Protein AF-A0A2D8RBN1-F1 (afdb_monomer)

Secondary structure (DSSP, 8-state):
------TTGGGGSTTGGGS-HHHHHHHHHHSEEEEE-TT-EEE--TTGGGEEEEEEESEEEEE-TTS--EEEETTSGGGGSPB---TT-EEEESS-EEEEEEEHHHHHHHHHTS------TT--S----------HHHHHHHHHHHHHHHHHHHHHHHTT-S-PPPPPHHHHHHHHHHS-TT--HHHHHHHHHT-HHHHHHHHHHHTSTTT--SS---SHHHHHHHH-HHHHHHHHHHHHHHHHS--S-HHHHHHHHHHHHHHHHHHHHHHHHHTTSTTS-HHHHHHHHHHTTTTHHHHHHHHHT-TTTTT-HHHHHHHHHHHHHHHHHHHHHHTT--HHHHHHHHHTT--SS---TTS-HHHHHHHHHHHHHTTTSGGGGGPPPGGG-HHHHHHGGGT--HHHHHHHHHHHHHHHHHHHHHH-

Sequence (424 aa):
MNSELTAESLELFHPLYRLSRAQRVLLASRGGRVSLEPGDTRRGSEESGKQVLFLLMGEVELQSPELPRVRLTAGEHAARNPLRLADGDLLTATSAARLLLVDDLELTQLMKQAPQPNFSKDASVVGDGAGKELDVTDAADEASQGYRIVIQISRDLQNRCLSLPSLPLAADRIRRAAADPECDVGRIADIVQTDPAITAKLIYAVNSPLFRGFRKIESCRDAVVRLGVETTRQLVALFTVRELFTTRHETLRLRMEKLWQHSIEVGTLASVIAERVPGVSPGQALLAGLLHDIGAIPVIQQAADLPAARRHDDLLEHLITDLREEVGVAVLREWDFPDSVVASVEHAERFTGDFSEAVPLCADIVTLAQVHAFIGTPEQASLPPMNRIPAFQRLARFNITPQESLNIIELARAQSATVFEVTG

Solvent-accessible surface area (backbone atoms only — not comparable to full-atom values): 22832 Å² total; per-residue (Å²): 130,88,78,74,75,42,42,70,68,40,49,68,25,57,72,49,46,54,36,43,67,68,53,30,41,48,49,51,72,67,41,44,78,46,77,35,50,61,72,39,70,48,69,22,31,82,73,40,56,48,32,35,34,34,49,70,36,39,26,36,35,40,36,43,90,90,43,78,75,39,79,38,45,40,85,41,74,82,22,26,40,65,44,65,36,46,73,68,19,37,40,31,18,74,29,62,22,34,30,41,35,36,50,44,67,59,51,46,53,49,56,59,67,20,71,66,75,82,78,66,89,72,84,78,80,90,74,96,68,80,90,68,87,77,58,78,69,56,61,43,55,49,52,46,51,45,50,54,46,48,53,48,50,53,46,28,49,71,58,66,64,49,80,67,81,74,76,53,70,69,37,51,56,50,48,56,51,59,70,38,90,85,55,46,51,66,58,52,27,56,58,41,60,74,36,67,68,59,33,49,36,46,38,50,38,42,53,30,92,91,53,43,65,99,63,88,61,90,44,59,51,59,32,26,65,71,58,30,62,67,46,42,46,37,53,51,47,48,50,44,53,50,69,62,59,63,70,94,48,76,91,48,40,65,56,35,51,49,53,48,53,50,20,44,46,16,6,34,28,6,19,59,52,23,74,56,37,88,95,41,54,32,48,57,23,23,46,25,16,47,46,30,60,51,12,33,50,52,47,53,58,58,38,63,77,35,75,64,40,68,75,32,66,68,52,42,53,50,47,31,68,76,38,13,42,64,45,22,37,51,51,36,56,77,67,68,54,58,68,50,44,41,41,9,22,72,32,36,80,57,54,66,72,80,74,61,87,85,57,48,69,49,11,31,40,22,23,45,14,41,57,57,62,26,60,92,45,83,63,40,78,77,54,71,62,64,86,60,18,33,39,42,58,63,42,36,82,54,70,52,42,84,80,46,48,59,57,48,52,54,55,17,58,70,44,33,60,55,52,48,69,46,49,108

Radius of gyration: 23.3 Å; Cα contacts (8 Å, |Δi|>4): 641; chains: 1; bounding box: 61×50×67 Å

Mean predicted aligned error: 13.57 Å

Nearest PDB structures (foldseek):
  3i7a-assembly1_A  TM=7.913E-01  e=2.250E-11  Shewanella amazonensis SB2B
  3co2-assembly1_C  TM=6.933E-01  e=6.472E-04  unclassified
  4muv-assembly3_B  TM=6.195E-01  e=6.472E-04  Mesorhizobium japonicum MAFF 303099
  1u12-assembly1_B  TM=6.292E-01  e=1.190E-03  Mesorhizobium japonicum MAFF 303099
  3co2-assembly1_D  TM=6.469E-01  e=1.759E-03  unclassified

Structure (mmCIF, N/CA/C/O backbone):
data_AF-A0A2D8RBN1-F1
#
_entry.id   AF-A0A2D8RBN1-F1
#
loop_
_atom_site.group_PDB
_atom_site.id
_atom_site.type_symbol
_atom_site.label_atom_id
_atom_site.label_alt_id
_atom_site.label_comp_id
_atom_site.label_asym_id
_atom_site.label_entity_id
_atom_site.label_seq_id
_atom_site.pdbx_PDB_ins_code
_atom_site.Cartn_x
_atom_site.Cartn_y
_atom_site.Cartn_z
_atom_site.occupancy
_atom_site.B_iso_or_equiv
_atom_site.auth_seq_id
_atom_site.auth_comp_id
_atom_site.auth_asym_id
_atom_site.auth_atom_id
_atom_site.pdbx_PDB_model_num
ATOM 1 N N . MET A 1 1 ? -7.307 4.557 -35.491 1.00 33.66 1 MET A N 1
ATOM 2 C CA . MET A 1 1 ? -6.647 5.879 -35.421 1.00 33.66 1 MET A CA 1
ATOM 3 C C . MET A 1 1 ? -5.148 5.644 -35.353 1.00 33.66 1 MET A C 1
ATOM 5 O O . MET A 1 1 ? -4.721 4.837 -34.540 1.00 33.66 1 MET A O 1
ATOM 9 N N . ASN A 1 2 ? -4.371 6.261 -36.245 1.00 35.84 2 ASN A N 1
ATOM 10 C CA . ASN A 1 2 ? -2.911 6.288 -36.150 1.00 35.84 2 ASN A CA 1
ATOM 11 C C . ASN A 1 2 ? -2.536 7.111 -34.912 1.00 35.84 2 ASN A C 1
ATOM 13 O O . ASN A 1 2 ? -2.496 8.333 -35.001 1.00 35.84 2 ASN A O 1
ATOM 17 N N . SER A 1 3 ? -2.311 6.478 -33.760 1.00 46.06 3 SER A N 1
ATOM 18 C CA . SER A 1 3 ? -1.531 7.132 -32.713 1.00 46.06 3 SER A CA 1
ATOM 19 C C . SER A 1 3 ? -0.078 7.094 -33.174 1.00 46.06 3 SER A C 1
ATOM 21 O O . SER A 1 3 ? 0.557 6.039 -33.229 1.00 46.06 3 SER A O 1
ATOM 23 N N . GLU A 1 4 ? 0.425 8.236 -33.634 1.00 58.72 4 GLU A N 1
ATOM 24 C CA . GLU A 1 4 ? 1.862 8.415 -33.788 1.00 58.72 4 GLU A CA 1
ATOM 25 C C . GLU A 1 4 ? 2.512 8.168 -32.426 1.00 58.72 4 GLU A C 1
ATOM 27 O O . GLU A 1 4 ? 2.018 8.623 -31.395 1.00 58.72 4 GLU A O 1
ATOM 32 N N . LEU A 1 5 ? 3.595 7.395 -32.415 1.00 68.88 5 LEU A N 1
ATOM 33 C CA . LEU A 1 5 ? 4.371 7.153 -31.210 1.00 68.88 5 LEU A CA 1
ATOM 34 C C . LEU A 1 5 ? 5.044 8.474 -30.811 1.00 68.88 5 LEU A C 1
ATOM 36 O O . LEU A 1 5 ? 6.052 8.860 -31.403 1.00 68.88 5 LEU A O 1
ATOM 40 N N . THR A 1 6 ? 4.461 9.199 -29.862 1.00 76.06 6 THR A N 1
ATOM 41 C CA . THR A 1 6 ? 4.983 10.489 -29.398 1.00 76.06 6 THR A CA 1
ATOM 42 C C . THR A 1 6 ? 5.909 10.304 -28.202 1.00 76.06 6 THR A C 1
ATOM 44 O O . THR A 1 6 ? 5.813 9.324 -27.461 1.00 76.06 6 THR A O 1
ATOM 47 N N . ALA A 1 7 ? 6.785 11.280 -27.960 1.00 73.50 7 ALA A N 1
ATOM 48 C CA . ALA A 1 7 ? 7.610 11.296 -26.752 1.00 73.50 7 ALA A CA 1
ATOM 49 C C . ALA A 1 7 ? 6.775 11.308 -25.461 1.00 73.50 7 ALA A C 1
ATOM 51 O O . ALA A 1 7 ? 7.226 10.779 -24.456 1.00 73.50 7 ALA A O 1
ATOM 52 N N . GLU A 1 8 ? 5.567 11.870 -25.505 1.00 74.81 8 GLU A N 1
ATOM 53 C CA . GLU A 1 8 ? 4.612 11.881 -24.391 1.00 74.81 8 GLU A CA 1
ATOM 54 C C . GLU A 1 8 ? 4.037 10.482 -24.138 1.00 74.81 8 GLU A C 1
ATOM 56 O O . GLU A 1 8 ? 3.950 10.051 -22.996 1.00 74.81 8 GLU A O 1
ATOM 61 N N . SER A 1 9 ? 3.739 9.706 -25.188 1.00 76.12 9 SER A N 1
ATOM 62 C CA . SER A 1 9 ? 3.262 8.324 -25.013 1.00 76.12 9 SER A CA 1
ATOM 63 C C . SER A 1 9 ? 4.288 7.417 -24.322 1.00 76.12 9 SER A C 1
ATOM 65 O O . SER A 1 9 ? 3.913 6.503 -23.592 1.00 76.12 9 SER A O 1
ATOM 67 N N . LEU A 1 10 ? 5.583 7.698 -24.504 1.00 80.06 10 LEU A N 1
ATOM 68 C CA . LEU A 1 10 ? 6.675 6.956 -23.873 1.00 80.06 10 LEU A CA 1
ATOM 69 C C . LEU A 1 10 ? 6.925 7.361 -22.411 1.00 80.06 10 LEU A C 1
ATOM 71 O O . LEU A 1 10 ? 7.661 6.664 -21.721 1.00 80.06 10 LEU A O 1
ATOM 75 N N . GLU A 1 11 ? 6.318 8.446 -21.917 1.00 73.94 11 GLU A N 1
ATOM 76 C CA . GLU A 1 11 ? 6.377 8.815 -20.490 1.00 73.94 11 GLU A CA 1
ATOM 77 C C . GLU A 1 11 ? 5.610 7.844 -19.600 1.00 73.94 11 GLU A C 1
ATOM 79 O O . GLU A 1 11 ? 5.852 7.786 -18.402 1.00 73.94 11 GLU A O 1
ATOM 84 N N . LEU A 1 12 ? 4.709 7.059 -20.184 1.00 69.56 12 LEU A N 1
ATOM 85 C CA . LEU A 1 12 ? 3.896 6.098 -19.452 1.00 69.56 12 LEU A CA 1
ATOM 86 C C . LEU A 1 12 ? 4.615 4.767 -19.206 1.00 69.56 12 LEU A C 1
ATOM 88 O O . LEU A 1 12 ? 4.063 3.927 -18.510 1.00 69.56 12 LEU A O 1
ATOM 92 N N . PHE A 1 13 ? 5.801 4.543 -19.782 1.00 71.06 13 PHE A N 1
ATOM 93 C CA . PHE A 1 13 ? 6.501 3.257 -19.720 1.00 71.06 13 PHE A CA 1
ATOM 94 C C . PHE A 1 13 ? 7.721 3.323 -18.799 1.00 71.06 13 PHE A C 1
ATOM 96 O O . PHE A 1 13 ? 8.517 4.263 -18.878 1.00 71.06 13 PHE A O 1
ATOM 103 N N . HIS A 1 14 ? 7.925 2.290 -17.981 1.00 65.94 14 HIS A N 1
ATOM 104 C CA . HIS A 1 14 ? 9.139 2.130 -17.176 1.00 65.94 14 HIS A CA 1
ATOM 105 C C . HIS A 1 14 ? 10.227 1.449 -18.017 1.00 65.94 14 HIS A C 1
ATOM 107 O O . HIS A 1 14 ? 9.946 0.441 -18.654 1.00 65.94 14 HIS A O 1
ATOM 113 N N . PRO A 1 15 ? 11.473 1.953 -18.074 1.00 64.88 15 PRO A N 1
ATOM 114 C CA . PRO A 1 15 ? 12.006 3.156 -17.427 1.00 64.88 15 PRO A CA 1
ATOM 115 C C . PRO A 1 15 ? 11.957 4.404 -18.337 1.00 64.88 15 PRO A C 1
ATOM 117 O O . PRO A 1 15 ? 12.619 5.402 -18.060 1.00 64.88 15 PRO A O 1
ATOM 120 N N . LEU A 1 16 ? 11.268 4.346 -19.483 1.00 78.25 16 LEU A N 1
ATOM 121 C CA . LEU A 1 16 ? 11.320 5.372 -20.535 1.00 78.25 16 LEU A CA 1
ATOM 122 C C . LEU A 1 16 ? 10.883 6.768 -20.054 1.00 78.25 16 LEU A C 1
ATOM 124 O O . LEU A 1 16 ? 11.359 7.778 -20.585 1.00 78.25 16 LEU A O 1
ATOM 128 N N . TYR A 1 17 ? 10.058 6.847 -19.008 1.00 68.38 17 TYR A N 1
ATOM 129 C CA . TYR A 1 17 ? 9.710 8.100 -18.331 1.00 68.38 17 TYR A CA 1
ATOM 130 C C . TYR A 1 17 ? 10.936 8.885 -17.823 1.00 68.38 17 TYR A C 1
ATOM 132 O O . TYR A 1 17 ? 10.905 10.117 -17.777 1.00 68.38 17 TYR A O 1
ATOM 140 N N . ARG A 1 18 ? 12.053 8.204 -17.530 1.00 65.62 18 ARG A N 1
ATOM 141 C CA . ARG A 1 18 ? 13.303 8.826 -17.056 1.00 65.62 18 ARG A CA 1
ATOM 142 C C . ARG A 1 18 ? 14.103 9.518 -18.146 1.00 65.62 18 ARG A C 1
ATOM 144 O O . ARG A 1 18 ? 14.945 10.361 -17.853 1.00 65.62 18 ARG A O 1
ATOM 151 N N . LEU A 1 19 ? 13.889 9.145 -19.403 1.00 74.69 19 LEU A N 1
ATOM 152 C CA . LEU A 1 19 ? 14.603 9.758 -20.514 1.00 74.69 19 LEU A CA 1
ATOM 153 C C . LEU A 1 19 ? 14.272 11.252 -20.594 1.00 74.69 19 LEU A C 1
ATOM 155 O O . LEU A 1 19 ? 13.181 11.696 -20.258 1.00 74.69 19 LEU A O 1
ATOM 159 N N . SER A 1 20 ? 15.196 12.070 -21.078 1.00 74.88 20 SER A N 1
ATOM 160 C CA . SER A 1 20 ? 14.820 13.425 -21.480 1.00 74.88 20 SER A CA 1
ATOM 161 C C . SER A 1 20 ? 13.798 13.361 -22.619 1.00 74.88 20 SER A C 1
ATOM 163 O O . SER A 1 20 ? 13.774 12.408 -23.407 1.00 74.88 20 SER A O 1
ATOM 165 N N . ARG A 1 21 ? 12.994 14.417 -22.785 1.00 78.25 21 ARG A N 1
ATOM 166 C CA . ARG A 1 21 ? 12.084 14.530 -23.937 1.00 78.25 21 ARG A CA 1
ATOM 167 C C . ARG A 1 21 ? 12.818 14.293 -25.263 1.00 78.25 21 ARG A C 1
ATOM 169 O O . ARG A 1 21 ? 12.295 13.604 -26.129 1.00 78.25 21 ARG A O 1
ATOM 176 N N . ALA A 1 22 ? 14.045 14.802 -25.401 1.00 77.38 22 ALA A N 1
ATOM 177 C CA . ALA A 1 22 ? 14.876 14.596 -26.588 1.00 77.38 22 ALA A CA 1
ATOM 178 C C . ALA A 1 22 ? 15.243 13.117 -26.806 1.00 77.38 22 ALA A C 1
ATOM 180 O O . ALA A 1 22 ? 15.131 12.614 -27.922 1.00 77.38 22 ALA A O 1
ATOM 181 N N . GLN A 1 23 ? 15.621 12.402 -25.745 1.00 81.81 23 GLN A N 1
ATOM 182 C CA . GLN A 1 23 ? 15.917 10.969 -25.812 1.00 81.81 23 GLN A CA 1
ATOM 183 C C . GLN A 1 23 ? 14.665 10.132 -26.106 1.00 81.81 23 GLN A C 1
ATOM 185 O O . GLN A 1 23 ? 14.746 9.194 -26.894 1.00 81.81 23 GLN A O 1
ATOM 190 N N . ARG A 1 24 ? 13.495 10.491 -25.559 1.00 84.56 24 ARG A N 1
ATOM 191 C CA . ARG A 1 24 ? 12.225 9.836 -25.919 1.00 84.56 24 ARG A CA 1
ATOM 192 C C . ARG A 1 24 ? 11.843 10.072 -27.372 1.00 84.56 24 ARG A C 1
ATOM 194 O O . ARG A 1 24 ? 11.416 9.134 -28.030 1.00 84.56 24 ARG A O 1
ATOM 201 N N . VAL A 1 25 ? 12.030 11.285 -27.900 1.00 82.44 25 VAL A N 1
ATOM 202 C CA . VAL A 1 25 ? 11.839 11.557 -29.338 1.00 82.44 25 VAL A CA 1
ATOM 203 C C . VAL A 1 25 ? 12.779 10.686 -30.174 1.00 82.44 25 VAL A C 1
ATOM 205 O O . VAL A 1 25 ? 12.348 10.078 -31.153 1.00 82.44 25 VAL A O 1
ATOM 208 N N . LEU A 1 26 ? 14.051 10.584 -29.775 1.00 81.75 26 LEU A N 1
ATOM 209 C CA . LEU A 1 26 ? 15.033 9.756 -30.470 1.00 81.75 26 LEU A CA 1
ATOM 210 C C . LEU A 1 26 ? 14.607 8.283 -30.477 1.00 81.75 26 LEU A C 1
ATOM 212 O O . LEU A 1 26 ? 14.541 7.676 -31.545 1.00 81.75 26 LEU A O 1
ATOM 216 N N . LEU A 1 27 ? 14.241 7.743 -29.318 1.00 84.38 27 LEU A N 1
ATOM 217 C CA . LEU A 1 27 ? 13.799 6.360 -29.159 1.00 84.38 27 LEU A CA 1
ATOM 218 C C . LEU A 1 27 ? 12.477 6.097 -29.896 1.00 84.38 27 LEU A C 1
ATOM 220 O O . LEU A 1 27 ? 12.330 5.060 -30.536 1.00 84.38 27 LEU A O 1
ATOM 224 N N . ALA A 1 28 ? 11.561 7.068 -29.929 1.00 82.62 28 ALA A N 1
ATOM 225 C CA . ALA A 1 28 ? 10.336 6.975 -30.715 1.00 82.62 28 ALA A CA 1
ATOM 226 C C . ALA A 1 28 ? 10.593 6.951 -32.233 1.00 82.62 28 ALA A C 1
ATOM 228 O O . ALA A 1 28 ? 9.830 6.338 -32.985 1.00 82.62 28 ALA A O 1
ATOM 229 N N . SER A 1 29 ? 11.661 7.615 -32.689 1.00 80.75 29 SER A N 1
ATOM 230 C CA . SER A 1 29 ? 12.049 7.673 -34.103 1.00 80.75 29 SER A CA 1
ATOM 231 C C . SER A 1 29 ? 12.867 6.461 -34.562 1.00 80.75 29 SER A C 1
ATOM 233 O O . SER A 1 29 ? 12.703 6.021 -35.700 1.00 80.75 29 SER A O 1
ATOM 235 N N . ARG A 1 30 ? 13.725 5.922 -33.685 1.00 79.94 30 ARG A N 1
ATOM 236 C CA . ARG A 1 30 ? 14.690 4.855 -33.991 1.00 79.94 30 ARG A CA 1
ATOM 237 C C . ARG A 1 30 ? 14.251 3.464 -33.562 1.00 79.94 30 ARG A C 1
ATOM 239 O O . ARG A 1 30 ? 14.693 2.496 -34.173 1.00 79.94 30 ARG A O 1
ATOM 246 N N . GLY A 1 31 ? 13.406 3.366 -32.539 1.00 79.56 31 GLY A N 1
ATOM 247 C CA . GLY A 1 31 ? 12.922 2.092 -32.030 1.00 79.56 31 GLY A CA 1
ATOM 248 C C . GLY A 1 31 ? 12.227 1.287 -33.125 1.00 79.56 31 GLY A C 1
ATOM 249 O O . GLY A 1 31 ? 11.438 1.815 -33.917 1.00 79.56 31 GLY A O 1
ATOM 250 N N . GLY A 1 32 ? 12.528 -0.008 -33.166 1.00 83.25 32 GLY A N 1
ATOM 251 C CA . GLY A 1 32 ? 11.845 -0.947 -34.040 1.00 83.25 32 GLY A CA 1
ATOM 252 C C . GLY A 1 32 ? 10.358 -1.007 -33.700 1.00 83.25 32 GLY A C 1
ATOM 253 O O . GLY A 1 32 ? 9.953 -0.803 -32.557 1.00 83.25 32 GLY A O 1
ATOM 254 N N . ARG A 1 33 ? 9.516 -1.290 -34.693 1.00 86.81 33 ARG A N 1
ATOM 255 C CA . ARG A 1 33 ? 8.075 -1.463 -34.484 1.00 86.81 33 ARG A CA 1
ATOM 256 C C . ARG A 1 33 ? 7.673 -2.858 -34.905 1.00 86.81 33 ARG A C 1
ATOM 258 O O . ARG A 1 33 ? 8.010 -3.294 -36.004 1.00 86.81 33 ARG A O 1
ATOM 265 N N . VAL A 1 34 ? 6.935 -3.527 -34.035 1.00 87.31 34 VAL A N 1
ATOM 266 C CA . VAL A 1 34 ? 6.347 -4.834 -34.312 1.00 87.31 34 VAL A CA 1
ATOM 267 C C . VAL A 1 34 ? 4.836 -4.668 -34.279 1.00 87.31 34 VAL A C 1
ATOM 269 O O . VAL A 1 34 ? 4.290 -4.142 -33.312 1.00 87.31 34 VAL A O 1
ATOM 272 N N . SER A 1 35 ? 4.169 -5.086 -35.350 1.00 89.06 35 SER A N 1
ATOM 273 C CA . SER A 1 35 ? 2.712 -5.208 -35.398 1.00 89.06 35 SER A CA 1
ATOM 274 C C . SER A 1 35 ? 2.384 -6.691 -35.417 1.00 89.06 35 SER A C 1
ATOM 276 O O . SER A 1 35 ? 2.991 -7.425 -36.196 1.00 89.06 35 SER A O 1
ATOM 278 N N . LEU A 1 36 ? 1.474 -7.111 -34.549 1.00 88.62 36 LEU A N 1
ATOM 279 C CA . LEU A 1 36 ? 0.987 -8.481 -34.446 1.00 88.62 36 LEU A CA 1
ATOM 280 C C . LEU A 1 36 ? -0.523 -8.470 -34.678 1.00 88.62 36 LEU A C 1
ATOM 282 O O . LEU A 1 36 ? -1.238 -7.675 -34.062 1.00 88.62 36 LEU A O 1
ATOM 286 N N . GLU A 1 37 ? -1.000 -9.337 -35.560 1.00 91.94 37 GLU A N 1
ATOM 287 C CA . GLU A 1 37 ? -2.425 -9.596 -35.743 1.00 91.94 37 GLU A CA 1
ATOM 288 C C . GLU A 1 37 ? -2.922 -10.617 -34.701 1.00 91.94 37 GLU A C 1
ATOM 290 O O . GLU A 1 37 ? -2.120 -11.357 -34.125 1.00 91.94 37 GLU A O 1
ATOM 295 N N . PRO A 1 38 ? -4.238 -10.686 -34.423 1.00 91.19 38 PRO A N 1
ATOM 296 C CA . PRO A 1 38 ? -4.777 -11.665 -33.484 1.00 91.19 38 PRO A CA 1
ATOM 297 C C . PRO A 1 38 ? -4.376 -13.100 -33.865 1.00 91.19 38 PRO A C 1
ATOM 299 O O . PRO A 1 38 ? -4.666 -13.568 -34.966 1.00 91.19 38 PRO A O 1
ATOM 302 N N . GLY A 1 39 ? -3.737 -13.808 -32.935 1.00 85.69 39 GLY A N 1
ATOM 303 C CA . GLY A 1 39 ? -3.204 -15.158 -33.121 1.00 85.69 39 GLY A CA 1
ATOM 304 C C . GLY A 1 39 ? -1.728 -15.218 -33.523 1.00 85.69 39 GLY A C 1
ATOM 305 O O . GLY A 1 39 ? -1.145 -16.302 -33.461 1.00 85.69 39 GLY A O 1
ATOM 306 N N . ASP A 1 40 ? -1.100 -14.092 -33.877 1.00 88.94 40 ASP A N 1
ATOM 307 C CA . ASP A 1 40 ? 0.334 -14.058 -34.158 1.00 88.94 40 ASP A CA 1
ATOM 308 C C . ASP A 1 40 ? 1.139 -14.341 -32.890 1.00 88.94 40 ASP A C 1
ATOM 310 O O . ASP A 1 40 ? 0.865 -13.809 -31.810 1.00 88.94 40 ASP A O 1
ATOM 314 N N . THR A 1 41 ? 2.181 -15.159 -33.036 1.00 87.31 41 THR A N 1
ATOM 315 C CA . THR A 1 41 ? 3.065 -15.529 -31.930 1.00 87.31 41 THR A CA 1
ATOM 316 C C . THR A 1 41 ? 4.501 -15.108 -32.192 1.00 87.31 41 THR A C 1
ATOM 318 O O . THR A 1 41 ? 5.052 -15.392 -33.258 1.00 87.31 41 THR A O 1
ATOM 321 N N . ARG A 1 42 ? 5.151 -14.528 -31.185 1.00 86.44 42 ARG A N 1
ATOM 322 C CA . ARG A 1 42 ? 6.588 -14.261 -31.161 1.00 86.44 42 ARG A CA 1
ATOM 323 C C . ARG A 1 42 ? 7.246 -15.144 -30.108 1.00 86.44 42 ARG A C 1
ATOM 325 O 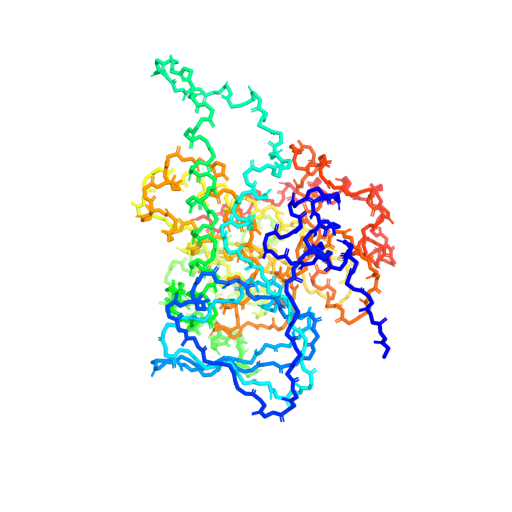O . ARG A 1 42 ? 6.841 -15.132 -28.951 1.00 86.44 42 ARG A O 1
ATOM 332 N N . ARG A 1 43 ? 8.268 -15.898 -30.508 1.00 83.75 43 ARG A N 1
ATOM 333 C CA . ARG A 1 43 ? 9.070 -16.711 -29.587 1.00 83.75 43 ARG A CA 1
ATOM 334 C C . ARG A 1 43 ? 10.280 -15.933 -29.099 1.00 83.75 43 ARG A C 1
ATOM 336 O O . ARG A 1 43 ? 10.898 -15.215 -29.885 1.00 83.75 43 ARG A O 1
ATOM 343 N N . GLY A 1 44 ? 10.610 -16.102 -27.826 1.00 75.50 44 GLY A N 1
ATOM 344 C CA . GLY A 1 44 ? 11.905 -15.714 -27.301 1.00 75.50 44 GLY A CA 1
ATOM 345 C C . GLY A 1 44 ? 13.009 -16.604 -27.864 1.00 75.50 44 GLY A C 1
ATOM 346 O O . GLY A 1 44 ? 12.799 -17.772 -28.183 1.00 75.50 44 GLY A O 1
ATOM 347 N N . SER A 1 45 ? 14.175 -16.003 -28.046 1.00 68.62 45 SER A N 1
ATOM 348 C CA . SER A 1 45 ? 15.410 -16.619 -28.527 1.00 68.62 45 SER A CA 1
ATOM 349 C C . SER A 1 45 ? 16.584 -15.900 -27.862 1.00 68.62 45 SER A C 1
ATOM 351 O O . SER A 1 45 ? 16.403 -14.786 -27.361 1.00 68.62 45 SER A O 1
ATOM 353 N N . GLU A 1 46 ? 17.797 -16.460 -27.901 1.00 57.78 46 GLU A N 1
ATOM 354 C CA . GLU A 1 46 ? 19.003 -15.764 -27.403 1.00 57.78 46 GLU A CA 1
ATOM 355 C C . GLU A 1 46 ? 19.175 -14.357 -28.009 1.00 57.78 46 GLU A C 1
ATOM 357 O O . GLU A 1 46 ? 19.634 -13.429 -27.342 1.00 57.78 46 GLU A O 1
ATOM 362 N N . GLU A 1 47 ? 18.767 -14.174 -29.266 1.00 60.97 47 GLU A N 1
ATOM 363 C CA . GLU A 1 47 ? 18.814 -12.889 -29.967 1.00 60.97 47 GLU A CA 1
ATOM 364 C C . GLU A 1 47 ? 17.673 -11.948 -29.536 1.00 60.97 47 GLU A C 1
ATOM 366 O O . GLU A 1 47 ? 17.876 -10.741 -29.406 1.00 60.97 47 GLU A O 1
ATOM 371 N N . SER A 1 48 ? 16.499 -12.501 -29.207 1.00 57.97 48 SER A N 1
ATOM 372 C CA . SER A 1 48 ? 15.370 -11.747 -28.640 1.00 57.97 48 SER A CA 1
ATOM 373 C C . SER A 1 48 ? 15.609 -11.327 -27.186 1.00 57.97 48 SER A C 1
ATOM 375 O O . SER A 1 48 ? 15.047 -10.328 -26.748 1.00 57.97 48 SER A O 1
ATOM 377 N N . GLY A 1 49 ? 16.481 -12.022 -26.447 1.00 56.88 49 GLY A N 1
ATOM 378 C CA . GLY A 1 49 ? 16.876 -11.644 -25.085 1.00 56.88 49 GLY A CA 1
ATOM 379 C C . GLY A 1 49 ? 17.640 -10.314 -25.010 1.00 56.88 49 GLY A C 1
ATOM 380 O O . GLY A 1 49 ? 17.648 -9.668 -23.958 1.00 56.88 49 GLY A O 1
ATOM 381 N N . LYS A 1 50 ? 18.230 -9.877 -26.133 1.00 66.75 50 LYS A N 1
ATOM 382 C CA . LYS A 1 50 ? 18.906 -8.576 -26.298 1.00 66.75 50 LYS A CA 1
ATOM 383 C C . LYS A 1 50 ? 17.950 -7.442 -26.671 1.00 66.75 50 LYS A C 1
ATOM 385 O O . LYS A 1 50 ? 18.385 -6.308 -26.833 1.00 66.75 50 LYS A O 1
ATOM 390 N N . GLN A 1 51 ? 16.666 -7.738 -26.838 1.00 79.00 51 GLN A N 1
ATOM 391 C CA . GLN A 1 51 ? 15.648 -6.773 -27.226 1.00 79.00 51 GLN A CA 1
ATOM 392 C C . GLN A 1 51 ? 14.639 -6.613 -26.094 1.00 79.00 51 GLN A C 1
ATOM 394 O O . GLN A 1 51 ? 14.266 -7.572 -25.418 1.00 79.00 51 GLN A O 1
ATOM 399 N N . VAL A 1 52 ? 14.191 -5.381 -25.900 1.00 80.69 52 VAL A N 1
ATOM 400 C CA . VAL A 1 52 ? 13.166 -5.016 -24.930 1.00 80.69 52 VAL A CA 1
ATOM 401 C C . VAL A 1 52 ? 11.921 -4.587 -25.684 1.00 80.69 52 VAL A C 1
ATOM 403 O O . VAL A 1 52 ? 11.988 -3.750 -26.586 1.00 80.69 52 VAL A O 1
ATOM 406 N N . LEU A 1 53 ? 10.789 -5.184 -25.330 1.00 85.56 53 LEU A N 1
ATOM 407 C CA . LEU A 1 53 ? 9.499 -4.923 -25.952 1.00 85.56 53 LEU A CA 1
ATOM 408 C C . LEU A 1 53 ? 8.639 -4.066 -25.017 1.00 85.56 53 LEU A C 1
ATOM 410 O O . LEU A 1 53 ? 8.583 -4.326 -23.822 1.00 85.56 53 LEU A O 1
ATOM 414 N N . PHE A 1 54 ? 7.923 -3.085 -25.557 1.00 86.12 54 PHE A N 1
ATOM 415 C CA . PHE A 1 54 ? 6.916 -2.315 -24.818 1.00 86.12 54 PHE A CA 1
ATOM 416 C C . PHE A 1 54 ? 5.577 -2.426 -25.533 1.00 86.12 54 PHE A C 1
ATOM 418 O O . PHE A 1 54 ? 5.509 -2.170 -26.738 1.00 86.12 54 PHE A O 1
ATOM 425 N N . LEU A 1 55 ? 4.522 -2.816 -24.816 1.00 87.00 55 LEU A N 1
ATOM 426 C CA . LEU A 1 55 ? 3.189 -2.981 -25.389 1.00 87.00 55 LEU A CA 1
ATOM 427 C C . LEU A 1 55 ? 2.503 -1.619 -25.530 1.00 87.00 55 LEU A C 1
ATOM 429 O O . LEU A 1 55 ? 2.018 -1.044 -24.563 1.00 87.00 55 LEU A O 1
ATOM 433 N N . LEU A 1 56 ? 2.447 -1.106 -26.755 1.00 87.38 56 LEU A N 1
ATOM 434 C CA . LEU A 1 56 ? 1.895 0.217 -27.044 1.00 87.38 56 LEU A CA 1
ATOM 435 C C . LEU A 1 56 ? 0.376 0.191 -27.192 1.00 87.38 56 LEU A C 1
ATOM 437 O O . LEU A 1 56 ? -0.302 1.128 -26.785 1.00 87.38 56 LEU A O 1
ATOM 441 N N . MET A 1 57 ? -0.147 -0.850 -27.843 1.00 87.88 57 MET A N 1
ATOM 442 C CA . MET A 1 57 ? -1.574 -1.036 -28.113 1.00 87.88 57 MET A CA 1
ATOM 443 C C . MET A 1 57 ? -1.914 -2.521 -28.200 1.00 87.88 57 MET A C 1
ATOM 445 O O . MET A 1 57 ? -1.055 -3.323 -28.569 1.00 87.88 57 MET A O 1
ATOM 449 N N . GLY A 1 58 ? -3.181 -2.845 -27.949 1.00 88.12 58 GLY A N 1
ATOM 450 C CA . GLY A 1 58 ? -3.729 -4.194 -28.054 1.00 88.12 58 GLY A CA 1
ATOM 451 C C . GLY A 1 58 ? -3.525 -5.028 -26.795 1.00 88.12 58 GLY A C 1
ATOM 452 O O . GLY A 1 58 ? -3.217 -4.512 -25.723 1.00 88.12 58 GLY A O 1
ATOM 453 N N . GLU A 1 59 ? -3.714 -6.330 -26.949 1.00 88.50 59 GLU A N 1
ATOM 454 C CA . GLU A 1 59 ? -3.618 -7.315 -25.879 1.00 88.50 59 GLU A CA 1
ATOM 455 C C . GLU A 1 59 ? -2.702 -8.456 -26.307 1.00 88.50 59 GLU A C 1
ATOM 457 O O . GLU A 1 59 ? -2.772 -8.943 -27.442 1.00 88.50 59 GLU A O 1
ATOM 462 N N . VAL A 1 60 ? -1.850 -8.886 -25.381 1.00 88.00 60 VAL A N 1
ATOM 463 C CA . VAL A 1 60 ? -0.927 -10.002 -25.578 1.00 88.00 60 VAL A CA 1
ATOM 464 C C . VAL A 1 60 ? -0.985 -10.955 -24.392 1.00 88.00 60 VAL A C 1
ATOM 466 O O . VAL A 1 60 ? -1.221 -10.557 -23.255 1.00 88.00 60 VAL A O 1
ATOM 469 N N . GLU A 1 61 ? -0.754 -12.229 -24.662 1.00 83.50 61 GLU A N 1
ATOM 470 C CA . GLU A 1 61 ? -0.631 -13.289 -23.675 1.00 83.50 61 GLU A CA 1
ATOM 471 C C . GLU A 1 61 ? 0.804 -13.820 -23.705 1.00 83.50 61 GLU A C 1
ATOM 473 O O . GLU A 1 61 ? 1.279 -14.304 -24.736 1.00 83.50 61 GLU A O 1
ATOM 478 N N . LEU A 1 62 ? 1.508 -13.693 -22.583 1.00 79.75 62 LEU A N 1
ATOM 479 C CA . LEU A 1 62 ? 2.845 -14.234 -22.381 1.00 79.75 62 LEU A CA 1
ATOM 480 C C . LEU A 1 62 ? 2.737 -15.620 -21.739 1.00 79.75 62 LEU A C 1
ATOM 482 O O . LEU A 1 62 ? 2.079 -15.796 -20.712 1.00 79.75 62 LEU A O 1
ATOM 486 N N . GLN A 1 63 ? 3.388 -16.604 -22.350 1.00 78.06 63 GLN A N 1
ATOM 487 C CA . GLN A 1 63 ? 3.486 -17.970 -21.855 1.00 78.06 63 GLN A CA 1
ATOM 488 C C . GLN A 1 63 ? 4.958 -18.375 -21.745 1.00 78.06 63 GLN A C 1
ATOM 490 O O . GLN A 1 63 ? 5.641 -18.477 -22.762 1.00 78.06 63 GLN A O 1
ATOM 495 N N . SER A 1 64 ? 5.411 -18.681 -20.531 1.00 74.81 64 SER A N 1
ATOM 496 C CA . SER A 1 64 ? 6.738 -19.255 -20.275 1.00 74.81 64 SER A CA 1
ATOM 497 C C . SER A 1 64 ? 6.639 -20.763 -19.979 1.00 74.81 64 SER A C 1
ATOM 499 O O . SER A 1 64 ? 5.590 -21.214 -19.512 1.00 74.81 64 SER A O 1
ATOM 501 N N . PRO A 1 65 ? 7.695 -21.567 -20.230 1.00 64.25 65 PRO A N 1
ATOM 502 C CA . PRO A 1 65 ? 7.636 -23.036 -20.174 1.00 64.25 65 PRO A CA 1
ATOM 503 C C . PRO A 1 65 ? 7.176 -23.649 -18.839 1.00 64.25 65 PRO A C 1
ATOM 505 O O . PRO A 1 65 ? 6.627 -24.749 -18.845 1.00 64.25 65 PRO A O 1
ATOM 508 N N . GLU A 1 66 ? 7.359 -22.946 -17.717 1.00 58.38 66 GLU A N 1
ATOM 509 C CA . GLU A 1 66 ? 7.031 -23.435 -16.366 1.00 58.38 66 GLU A CA 1
ATOM 510 C C . GLU A 1 66 ? 6.051 -22.531 -15.598 1.00 58.38 66 GLU A C 1
ATOM 512 O O . GLU A 1 66 ? 5.831 -22.726 -14.404 1.00 58.38 66 GLU A O 1
ATOM 517 N N . LEU A 1 67 ? 5.446 -21.542 -16.265 1.00 52.53 67 LEU A N 1
ATOM 518 C CA . LEU A 1 67 ? 4.659 -20.495 -15.607 1.00 52.53 67 LEU A CA 1
ATOM 519 C C . LEU A 1 67 ? 3.242 -20.379 -16.174 1.00 52.53 67 LEU A C 1
ATOM 521 O O . LEU A 1 67 ? 2.999 -20.725 -17.336 1.00 52.53 67 LEU A O 1
ATOM 525 N N . PRO A 1 68 ? 2.280 -19.893 -15.365 1.00 48.94 68 PRO A N 1
ATOM 526 C CA . PRO A 1 68 ? 0.937 -19.618 -15.850 1.00 48.94 68 PRO A CA 1
ATOM 527 C C . PRO A 1 68 ? 0.957 -18.537 -16.934 1.00 48.94 68 PRO A C 1
ATOM 529 O O . PRO A 1 68 ? 1.810 -17.654 -16.949 1.00 48.94 68 PRO A O 1
ATOM 532 N N . ARG A 1 69 ? -0.024 -18.599 -17.835 1.00 67.75 69 ARG A N 1
ATOM 533 C CA . ARG A 1 69 ? -0.209 -17.587 -18.879 1.00 67.75 69 ARG A CA 1
ATOM 534 C C . ARG A 1 69 ? -0.589 -16.248 -18.260 1.00 67.75 69 ARG A C 1
ATOM 536 O O . ARG A 1 69 ? -1.489 -16.188 -17.420 1.00 67.75 69 ARG A O 1
ATOM 543 N N . VAL A 1 70 ? 0.060 -15.185 -18.716 1.00 63.78 70 VAL A N 1
ATOM 544 C CA . VAL A 1 70 ? -0.161 -13.819 -18.237 1.00 63.78 70 VAL A CA 1
ATOM 545 C C . VAL A 1 70 ? -0.726 -12.993 -19.377 1.00 63.78 70 VAL A C 1
ATOM 547 O O . VAL A 1 70 ? -0.091 -12.860 -20.421 1.00 63.78 70 VAL A O 1
ATOM 550 N N . ARG A 1 71 ? -1.921 -12.433 -19.183 1.00 75.31 71 ARG A N 1
ATOM 551 C CA . ARG A 1 71 ? -2.521 -11.495 -20.134 1.00 75.31 71 ARG A CA 1
ATOM 552 C C . ARG A 1 71 ? -2.113 -10.073 -19.777 1.00 75.31 71 ARG A C 1
ATOM 554 O O . ARG A 1 71 ? -2.177 -9.693 -18.612 1.00 75.31 71 ARG A O 1
ATOM 561 N N . LEU A 1 72 ? -1.728 -9.309 -20.789 1.00 75.12 72 LEU A N 1
ATOM 562 C CA . LEU A 1 72 ? -1.330 -7.915 -20.683 1.00 75.12 72 LEU A CA 1
ATOM 563 C C . LEU A 1 72 ? -2.148 -7.087 -21.670 1.00 75.12 72 LEU A C 1
ATOM 565 O O . LEU A 1 72 ? -2.110 -7.343 -22.878 1.00 75.12 72 LEU A O 1
ATOM 569 N N . THR A 1 73 ? -2.852 -6.081 -21.157 1.00 79.31 73 THR A N 1
ATOM 570 C CA . THR A 1 73 ? -3.628 -5.135 -21.966 1.00 79.31 73 THR A CA 1
ATOM 571 C C . THR A 1 73 ? -2.914 -3.793 -22.008 1.00 79.31 73 THR A C 1
ATOM 573 O O . THR A 1 73 ? -2.543 -3.239 -20.973 1.00 79.31 73 THR A O 1
ATOM 576 N N . ALA A 1 74 ? -2.721 -3.231 -23.200 1.00 80.19 74 ALA A N 1
ATOM 577 C CA . ALA A 1 74 ? -2.093 -1.924 -23.347 1.00 80.19 74 ALA A CA 1
ATOM 578 C C . ALA A 1 74 ? -2.833 -0.847 -22.532 1.00 80.19 74 ALA A C 1
ATOM 580 O O . ALA A 1 74 ? -4.055 -0.724 -22.607 1.00 80.19 74 ALA A O 1
ATOM 581 N N . GLY A 1 75 ? -2.077 -0.046 -21.778 1.00 69.44 75 GLY A N 1
ATOM 582 C CA . GLY A 1 75 ? -2.604 0.987 -20.881 1.00 69.44 75 GLY A CA 1
ATOM 583 C C . GLY A 1 75 ? -2.722 0.549 -19.418 1.00 69.44 75 GLY A C 1
ATOM 584 O O . GLY A 1 75 ? -2.657 1.413 -18.537 1.00 69.44 75 GLY A O 1
ATOM 585 N N . GLU A 1 76 ? -2.807 -0.759 -19.146 1.00 66.56 76 GLU A N 1
ATOM 586 C CA . GLU A 1 76 ? -2.701 -1.304 -17.788 1.00 66.56 76 GLU A CA 1
ATOM 587 C C . GLU A 1 76 ? -1.281 -1.142 -17.240 1.00 66.56 76 GLU A C 1
ATOM 589 O O . GLU A 1 76 ? -0.306 -1.120 -17.992 1.00 66.56 76 GLU A O 1
ATOM 594 N N . HIS A 1 77 ? -1.153 -1.060 -15.914 1.00 61.28 77 HIS A N 1
ATOM 595 C CA . HIS A 1 77 ? 0.138 -0.848 -15.261 1.00 61.28 77 HIS A CA 1
ATOM 596 C C . HIS A 1 77 ? 1.160 -1.941 -15.614 1.00 61.28 77 HIS A C 1
ATOM 598 O O . HIS A 1 77 ? 2.276 -1.632 -16.016 1.00 61.28 77 HIS A O 1
ATOM 604 N N . ALA A 1 78 ? 0.755 -3.215 -15.587 1.00 61.34 78 ALA A N 1
ATOM 605 C CA . ALA A 1 78 ? 1.627 -4.343 -15.930 1.00 61.34 78 ALA A CA 1
ATOM 606 C C . ALA A 1 78 ? 2.170 -4.280 -17.375 1.00 61.34 78 ALA A C 1
ATOM 608 O O . ALA A 1 78 ? 3.262 -4.774 -17.653 1.00 61.34 78 ALA A O 1
ATOM 609 N N . ALA A 1 79 ? 1.436 -3.638 -18.295 1.00 73.12 79 ALA A N 1
ATOM 610 C CA . ALA A 1 79 ? 1.840 -3.451 -19.689 1.00 73.12 79 ALA A CA 1
ATOM 611 C C . ALA A 1 79 ? 2.790 -2.256 -19.906 1.00 73.12 79 ALA A C 1
ATOM 613 O O . ALA A 1 79 ? 3.361 -2.121 -20.990 1.00 73.12 79 ALA A O 1
ATOM 614 N N . ARG A 1 80 ? 2.973 -1.397 -18.891 1.00 73.81 80 ARG A N 1
ATOM 615 C CA . ARG A 1 80 ? 3.937 -0.278 -18.907 1.00 73.81 80 ARG A CA 1
ATOM 616 C C . ARG A 1 80 ? 5.373 -0.741 -18.684 1.00 73.81 80 ARG A C 1
ATOM 618 O O . ARG A 1 80 ? 6.309 0.012 -18.956 1.00 73.81 80 ARG A O 1
ATOM 625 N N . ASN A 1 81 ? 5.537 -1.967 -18.204 1.00 68.62 81 ASN A N 1
ATOM 626 C CA . ASN A 1 81 ? 6.827 -2.575 -17.945 1.00 68.62 81 ASN A CA 1
ATOM 627 C C . ASN A 1 81 ? 7.457 -3.164 -19.209 1.00 68.62 81 ASN A C 1
ATOM 629 O O . ASN A 1 81 ? 6.752 -3.578 -20.136 1.00 68.62 81 ASN A O 1
ATOM 633 N N . PRO A 1 82 ? 8.796 -3.242 -19.244 1.00 76.56 82 PRO A N 1
ATOM 634 C CA . PRO A 1 82 ? 9.502 -3.850 -20.352 1.00 76.56 82 PRO A CA 1
ATOM 635 C C . PRO A 1 82 ? 9.239 -5.358 -20.382 1.00 76.56 82 PRO A C 1
ATOM 637 O O . PRO A 1 82 ? 9.419 -6.058 -19.388 1.00 76.56 82 PRO A O 1
ATOM 640 N N . LEU A 1 83 ? 8.881 -5.874 -21.552 1.00 76.81 83 LEU A N 1
ATOM 641 C CA . LEU A 1 83 ? 8.715 -7.297 -21.814 1.00 76.81 83 LEU A CA 1
ATOM 642 C C . LEU A 1 83 ? 10.001 -7.850 -22.424 1.00 76.81 83 LEU A C 1
ATOM 644 O O . LEU A 1 83 ? 10.493 -7.353 -23.441 1.00 76.81 83 LEU A O 1
ATOM 648 N N . ARG A 1 84 ? 10.535 -8.915 -21.826 1.00 74.44 84 ARG A N 1
ATOM 649 C CA . ARG A 1 84 ? 11.674 -9.647 -22.383 1.00 74.44 84 ARG A CA 1
ATOM 650 C C . ARG A 1 84 ? 11.387 -11.124 -22.479 1.00 74.44 84 ARG A C 1
ATOM 652 O O . ARG A 1 84 ? 11.353 -11.807 -21.458 1.00 74.44 84 ARG A O 1
ATOM 659 N N . LEU A 1 85 ? 11.330 -11.593 -23.715 1.00 74.06 85 LEU A N 1
ATOM 660 C CA . LEU A 1 85 ? 11.149 -12.997 -24.035 1.00 74.06 85 LEU A CA 1
ATOM 661 C C . LEU A 1 85 ? 12.475 -13.735 -23.816 1.00 74.06 85 LEU A C 1
ATOM 663 O O . LEU A 1 85 ? 13.431 -13.542 -24.572 1.00 74.06 85 LEU A O 1
ATOM 667 N N . ALA A 1 86 ? 12.538 -14.530 -22.753 1.00 69.38 86 ALA A N 1
ATOM 668 C CA . ALA A 1 86 ? 13.597 -15.499 -22.519 1.00 69.38 86 ALA A CA 1
ATOM 669 C C . ALA A 1 86 ? 13.495 -16.663 -23.516 1.00 69.38 86 ALA A C 1
ATOM 671 O O . ALA A 1 86 ? 12.504 -16.810 -24.234 1.00 69.38 86 ALA A O 1
ATOM 672 N N . ASP A 1 87 ? 14.533 -17.493 -23.582 1.00 71.94 87 ASP A N 1
ATOM 673 C CA . ASP A 1 87 ? 14.497 -18.664 -24.453 1.00 71.94 87 ASP A CA 1
ATOM 674 C C . ASP A 1 87 ? 13.351 -19.605 -24.040 1.00 71.94 87 ASP A C 1
ATOM 676 O O . ASP A 1 87 ? 13.210 -19.957 -22.869 1.00 71.94 87 ASP A O 1
ATOM 680 N N . GLY A 1 88 ? 12.496 -19.959 -25.000 1.00 74.06 88 GLY A N 1
ATOM 681 C CA . GLY A 1 88 ? 11.279 -20.741 -24.759 1.00 74.06 88 GLY A CA 1
ATOM 682 C C . GLY A 1 88 ? 10.014 -19.940 -24.412 1.00 74.06 88 GLY A C 1
ATOM 683 O O . GLY A 1 88 ? 8.933 -20.531 -24.434 1.00 74.06 88 GLY A O 1
ATOM 684 N N . ASP A 1 89 ? 10.098 -18.628 -24.168 1.00 79.75 89 ASP A N 1
ATOM 685 C CA . ASP A 1 89 ? 8.908 -17.788 -23.974 1.00 79.75 89 ASP A CA 1
ATOM 686 C C . ASP A 1 89 ? 8.112 -17.636 -25.276 1.00 79.75 89 ASP A C 1
ATOM 688 O O . ASP A 1 89 ? 8.670 -17.537 -26.375 1.00 79.75 89 ASP A O 1
ATOM 692 N N . LEU A 1 90 ? 6.789 -17.560 -25.157 1.00 83.81 90 LEU A N 1
ATOM 693 C CA . LEU A 1 90 ? 5.868 -17.336 -26.262 1.00 83.81 90 LEU A CA 1
ATOM 694 C C . LEU A 1 90 ? 4.960 -16.148 -25.950 1.00 83.81 90 LEU A C 1
ATOM 696 O O . LEU A 1 90 ? 4.157 -16.197 -25.024 1.00 83.81 90 LEU A O 1
ATOM 700 N N . LEU A 1 91 ? 5.051 -15.100 -26.759 1.00 85.19 91 LEU A N 1
ATOM 701 C CA . LEU A 1 91 ? 4.145 -13.959 -26.722 1.00 85.19 91 LEU A CA 1
ATOM 702 C C . LEU A 1 91 ? 3.112 -14.103 -27.836 1.00 85.19 91 LEU A C 1
ATOM 704 O O . LEU A 1 91 ? 3.483 -14.114 -29.007 1.00 85.19 91 LEU A O 1
ATOM 708 N N . THR A 1 92 ? 1.835 -14.199 -27.488 1.00 88.88 92 THR A N 1
ATOM 709 C CA . THR A 1 92 ? 0.731 -14.374 -28.442 1.00 88.88 92 THR A CA 1
ATOM 710 C C . THR A 1 92 ? -0.175 -13.156 -28.414 1.00 88.88 92 THR A C 1
ATOM 712 O O . THR A 1 92 ? -0.647 -12.775 -27.351 1.00 88.88 92 THR A O 1
ATOM 715 N N . ALA A 1 93 ? -0.454 -12.543 -29.557 1.00 90.94 93 ALA A N 1
ATOM 716 C CA . ALA A 1 93 ? -1.400 -11.436 -29.624 1.00 90.94 93 ALA A CA 1
ATOM 717 C C . ALA A 1 93 ? -2.844 -11.963 -29.548 1.00 90.94 93 ALA A C 1
ATOM 719 O O . ALA A 1 93 ? -3.259 -12.764 -30.385 1.00 90.94 93 ALA A O 1
ATOM 720 N N . THR A 1 94 ? -3.623 -11.541 -28.549 1.00 89.81 94 THR A N 1
ATOM 721 C CA . THR A 1 94 ? -5.055 -11.895 -28.435 1.00 89.81 94 THR A CA 1
ATOM 722 C C . THR A 1 94 ? -5.944 -10.902 -29.180 1.00 89.81 94 THR A C 1
ATOM 724 O O . THR A 1 94 ? -7.046 -11.247 -29.604 1.00 89.81 94 THR A O 1
ATOM 727 N N . SER A 1 95 ? -5.444 -9.686 -29.402 1.00 91.38 95 SER A N 1
ATOM 728 C CA . SER A 1 95 ? -6.013 -8.681 -30.299 1.00 91.38 95 SER A CA 1
ATOM 729 C C . SER A 1 95 ? -4.905 -8.042 -31.143 1.00 91.38 95 SER A C 1
ATOM 731 O O . SER A 1 95 ? -3.731 -8.347 -30.949 1.00 91.38 95 SER A O 1
ATOM 733 N N . ALA A 1 96 ? -5.253 -7.170 -32.095 1.00 89.38 96 ALA A N 1
ATOM 734 C CA . ALA A 1 96 ? -4.253 -6.473 -32.901 1.00 89.38 96 ALA A CA 1
ATOM 735 C C . ALA A 1 96 ? -3.342 -5.629 -31.990 1.00 89.38 96 ALA A C 1
ATOM 737 O O . ALA A 1 96 ? -3.786 -4.640 -31.400 1.00 89.38 96 ALA A O 1
ATOM 738 N N . ALA A 1 97 ? -2.075 -6.029 -31.878 1.00 89.50 97 ALA A N 1
ATOM 739 C CA . ALA A 1 97 ? -1.126 -5.477 -30.924 1.00 89.50 97 ALA A CA 1
ATOM 740 C C . ALA A 1 97 ? 0.029 -4.756 -31.623 1.00 89.50 97 ALA A C 1
ATOM 742 O O . ALA A 1 97 ? 0.532 -5.185 -32.663 1.00 89.50 97 ALA A O 1
ATOM 743 N N . ARG A 1 98 ? 0.479 -3.647 -31.034 1.00 89.56 98 ARG A N 1
ATOM 744 C CA . ARG A 1 98 ? 1.669 -2.917 -31.489 1.00 89.56 98 ARG A CA 1
ATOM 745 C C . ARG A 1 98 ? 2.675 -2.844 -30.363 1.00 89.56 98 ARG A C 1
ATOM 747 O O . ARG A 1 98 ? 2.332 -2.414 -29.265 1.00 89.56 98 ARG A O 1
ATOM 754 N N . LEU A 1 99 ? 3.913 -3.213 -30.661 1.00 88.62 99 LEU A N 1
ATOM 755 C CA . LEU A 1 99 ? 5.011 -3.180 -29.710 1.00 88.62 99 LEU A CA 1
ATOM 756 C C . LEU A 1 99 ? 6.144 -2.294 -30.216 1.00 88.62 99 LEU A C 1
ATOM 758 O O . LEU A 1 99 ? 6.485 -2.303 -31.404 1.00 88.62 99 LEU A O 1
ATOM 762 N N . LEU A 1 100 ? 6.736 -1.547 -29.291 1.00 88.50 100 LEU A N 1
ATOM 763 C CA . LEU A 1 100 ? 8.018 -0.893 -29.496 1.00 88.50 100 LEU A CA 1
ATOM 764 C C . LEU A 1 100 ? 9.121 -1.882 -29.158 1.00 88.50 100 LEU A C 1
ATOM 766 O O . LEU A 1 100 ? 9.084 -2.503 -28.101 1.00 88.50 100 LEU A O 1
ATOM 770 N N . LEU A 1 101 ? 10.099 -2.000 -30.040 1.00 87.56 101 LEU A N 1
ATOM 771 C CA . LEU A 1 101 ? 11.264 -2.843 -29.866 1.00 87.56 101 LEU A CA 1
ATOM 772 C C . LEU A 1 101 ? 12.487 -1.947 -29.729 1.00 87.56 101 LEU A C 1
ATOM 774 O O . LEU A 1 101 ? 12.808 -1.173 -30.632 1.00 87.56 101 LEU A O 1
ATOM 778 N N . VAL A 1 102 ? 13.161 -2.055 -28.595 1.00 86.31 102 VAL A N 1
ATOM 779 C CA . VAL A 1 102 ? 14.370 -1.291 -28.294 1.00 86.31 102 VAL A CA 1
ATOM 780 C C . VAL A 1 102 ? 15.503 -2.273 -28.054 1.00 86.31 102 VAL A C 1
ATOM 782 O O . VAL A 1 102 ? 15.327 -3.259 -27.339 1.00 86.31 102 VAL A O 1
ATOM 785 N N . ASP A 1 103 ? 16.657 -2.027 -28.666 1.00 83.69 103 ASP A N 1
ATOM 786 C CA . ASP A 1 103 ? 17.855 -2.795 -28.354 1.00 83.69 103 ASP A CA 1
ATOM 787 C C . ASP A 1 103 ? 18.289 -2.501 -26.913 1.00 83.69 103 ASP A C 1
ATOM 789 O O . ASP A 1 103 ? 18.314 -1.350 -26.477 1.00 83.69 103 ASP A O 1
ATOM 793 N N . ASP A 1 104 ? 18.606 -3.544 -26.157 1.00 74.31 104 ASP A N 1
ATOM 794 C CA . ASP A 1 104 ? 18.966 -3.422 -24.750 1.00 74.31 104 ASP A CA 1
ATOM 795 C C . ASP A 1 104 ? 20.234 -2.589 -24.530 1.00 74.31 104 ASP A C 1
ATOM 797 O O . ASP A 1 104 ? 20.319 -1.807 -23.581 1.00 74.31 104 ASP A O 1
ATOM 801 N N . LEU A 1 105 ? 21.219 -2.711 -25.423 1.00 71.88 105 LEU A N 1
ATOM 802 C CA . LEU A 1 105 ? 22.442 -1.924 -25.338 1.00 71.88 105 LEU A CA 1
ATOM 803 C C . LEU A 1 105 ? 22.143 -0.447 -25.610 1.00 71.88 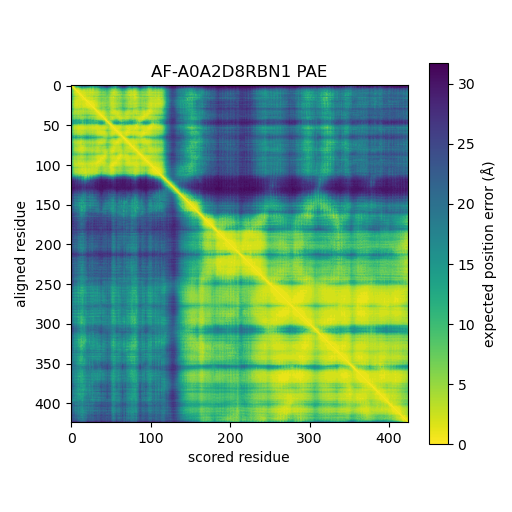105 LEU A C 1
ATOM 805 O O . LEU A 1 105 ? 22.648 0.414 -24.889 1.00 71.88 105 LEU A O 1
ATOM 809 N N . GLU A 1 106 ? 21.302 -0.152 -26.605 1.00 79.06 106 GLU A N 1
ATOM 810 C CA . GLU A 1 106 ? 20.863 1.219 -26.901 1.00 79.06 106 GLU A CA 1
ATOM 811 C C . GLU A 1 106 ? 20.056 1.806 -25.735 1.00 79.06 106 GLU A C 1
ATOM 813 O O . GLU A 1 106 ? 20.328 2.925 -25.296 1.00 79.06 106 GLU A O 1
ATOM 818 N N . LEU A 1 107 ? 19.122 1.037 -25.169 1.00 76.56 107 LEU A N 1
ATOM 819 C CA . LEU A 1 107 ? 18.328 1.456 -24.016 1.00 76.56 107 LEU A CA 1
ATOM 820 C C . LEU A 1 107 ? 19.211 1.714 -22.794 1.00 76.56 107 LEU A C 1
ATOM 822 O O . LEU A 1 107 ? 19.082 2.752 -22.150 1.00 76.56 107 LEU A O 1
ATOM 826 N N . THR A 1 108 ? 20.164 0.824 -22.522 1.00 68.25 108 THR A N 1
ATOM 827 C CA . THR A 1 108 ? 21.137 0.983 -21.435 1.00 68.25 108 THR A CA 1
ATOM 828 C C . THR A 1 108 ? 21.997 2.233 -21.637 1.00 68.25 108 THR A C 1
ATOM 830 O O . THR A 1 108 ? 22.209 2.995 -20.696 1.00 68.25 108 THR A O 1
ATOM 833 N N . GLN A 1 109 ? 22.465 2.508 -22.859 1.00 71.50 109 GLN A N 1
ATOM 834 C CA . GLN A 1 109 ? 23.230 3.724 -23.162 1.00 71.50 109 GLN A CA 1
ATOM 835 C C . GLN A 1 109 ? 22.399 4.999 -22.981 1.00 71.50 109 GLN A C 1
ATOM 837 O O . GLN A 1 109 ? 22.890 5.976 -22.413 1.00 71.50 109 GLN A O 1
ATOM 842 N N . LEU A 1 110 ? 21.141 4.988 -23.422 1.00 74.31 110 LEU A N 1
ATOM 843 C CA . LEU A 1 110 ? 20.225 6.111 -23.235 1.00 74.31 110 LEU A CA 1
ATOM 844 C C . LEU A 1 110 ? 19.911 6.340 -21.754 1.00 74.31 110 LEU A C 1
ATOM 846 O O . LEU A 1 110 ? 19.849 7.488 -21.328 1.00 74.31 110 LEU A O 1
ATOM 850 N N . MET A 1 111 ? 19.783 5.270 -20.966 1.00 67.81 111 MET A N 1
ATOM 851 C CA . MET A 1 111 ? 19.621 5.335 -19.512 1.00 67.81 111 MET A CA 1
ATOM 852 C C . MET A 1 111 ? 20.862 5.896 -18.813 1.00 67.81 111 MET A C 1
ATOM 854 O O . MET A 1 111 ? 20.723 6.768 -17.962 1.00 67.81 111 MET A O 1
ATOM 858 N N . LYS A 1 112 ? 22.075 5.486 -19.214 1.00 62.59 112 LYS A N 1
ATOM 859 C CA . LYS A 1 112 ? 23.338 6.060 -18.699 1.00 62.59 112 LYS A CA 1
ATOM 860 C C . LYS A 1 112 ? 23.417 7.577 -18.904 1.00 62.59 112 LYS A C 1
ATOM 862 O O . LYS A 1 112 ? 24.020 8.280 -18.100 1.00 62.59 112 LYS A O 1
ATOM 867 N N . GLN A 1 113 ? 22.837 8.064 -19.997 1.00 65.81 113 GLN A N 1
ATOM 868 C CA . GLN A 1 113 ? 22.810 9.477 -20.373 1.00 65.81 113 GLN A CA 1
ATOM 869 C C . GLN A 1 113 ? 21.515 10.184 -19.961 1.00 65.81 113 GLN A C 1
ATOM 871 O O . GLN A 1 113 ? 21.332 11.358 -20.292 1.00 65.81 113 GLN A O 1
ATOM 876 N N . ALA A 1 114 ? 20.568 9.481 -19.336 1.00 62.50 114 ALA A N 1
ATOM 877 C CA . ALA A 1 114 ? 19.341 10.095 -18.860 1.00 62.50 114 ALA A CA 1
ATOM 878 C C . ALA A 1 114 ? 19.699 11.156 -17.812 1.00 62.50 114 ALA A C 1
ATOM 880 O O . ALA A 1 114 ? 20.736 11.023 -17.153 1.00 62.50 114 ALA A O 1
ATOM 881 N N . PRO A 1 115 ? 18.879 12.210 -17.649 1.00 53.22 115 PRO A N 1
ATOM 882 C CA . PRO A 1 115 ? 19.015 13.110 -16.519 1.00 53.22 115 PRO A CA 1
ATOM 883 C C . PRO A 1 115 ? 19.088 12.263 -15.251 1.00 53.22 115 PRO A C 1
ATOM 885 O O . PRO A 1 115 ? 18.116 11.609 -14.866 1.00 53.22 115 PRO A O 1
ATOM 888 N N . GLN A 1 116 ? 20.278 12.213 -14.659 1.00 45.97 116 GLN A N 1
ATOM 889 C CA . GLN A 1 116 ? 20.448 11.598 -13.361 1.00 45.97 116 GLN A CA 1
ATOM 890 C C . GLN A 1 116 ? 19.505 12.353 -12.417 1.00 45.97 116 GLN A C 1
ATOM 892 O O . GLN A 1 116 ? 19.359 13.576 -12.568 1.00 45.97 116 GLN A O 1
ATOM 897 N N . PRO A 1 117 ? 18.848 11.675 -11.464 1.00 38.53 117 PRO A N 1
ATOM 898 C CA . PRO A 1 117 ? 18.241 12.388 -10.351 1.00 38.53 117 PRO A CA 1
ATOM 899 C C . PRO A 1 117 ? 19.300 13.352 -9.822 1.00 38.53 117 PRO A C 1
ATOM 901 O O . PRO A 1 117 ? 20.478 12.994 -9.786 1.00 38.53 117 PRO A O 1
ATOM 904 N N . ASN A 1 118 ? 18.924 14.588 -9.489 1.00 30.70 118 ASN A N 1
ATOM 905 C CA . ASN A 1 118 ? 19.863 15.478 -8.821 1.00 30.70 118 ASN A CA 1
ATOM 906 C C . ASN A 1 118 ? 20.342 14.747 -7.567 1.00 30.70 118 ASN A C 1
ATOM 908 O O . ASN A 1 118 ? 19.603 14.664 -6.590 1.00 30.70 118 ASN A O 1
ATOM 912 N N . PHE A 1 119 ? 21.559 14.208 -7.623 1.00 36.50 119 PHE A N 1
ATOM 913 C CA . PHE A 1 119 ? 22.283 13.709 -6.473 1.00 36.50 119 PHE A CA 1
ATOM 914 C C . PHE A 1 119 ? 22.443 14.917 -5.560 1.00 36.50 119 PHE A C 1
ATOM 916 O O . PHE A 1 119 ? 23.316 15.766 -5.780 1.00 36.50 119 PHE A O 1
ATOM 923 N N . SER A 1 120 ? 21.527 15.091 -4.610 1.00 30.08 120 SER A N 1
ATOM 924 C CA . SER A 1 120 ? 21.704 16.142 -3.631 1.00 30.08 120 SER A CA 1
ATOM 925 C C . SER A 1 120 ? 22.983 15.798 -2.876 1.00 30.08 120 SER A C 1
ATOM 927 O O . SER A 1 120 ? 23.185 14.690 -2.381 1.00 30.08 120 SER A O 1
ATOM 929 N N . LYS A 1 121 ? 23.875 16.781 -2.788 1.00 30.30 121 LYS A N 1
ATOM 930 C CA . LYS A 1 121 ? 25.061 16.764 -1.927 1.00 30.30 121 LYS A CA 1
ATOM 931 C C . LYS A 1 121 ? 24.702 16.738 -0.428 1.00 30.30 121 LYS A C 1
ATOM 933 O O . LYS A 1 121 ? 25.560 17.016 0.403 1.00 30.30 121 LYS A O 1
ATOM 938 N N . ASP A 1 122 ? 23.463 16.397 -0.077 1.00 27.86 122 ASP A N 1
ATOM 939 C CA . ASP A 1 122 ? 22.906 16.547 1.264 1.00 27.86 122 ASP A CA 1
ATOM 940 C C . ASP A 1 122 ? 22.809 15.222 2.033 1.00 27.86 122 ASP A C 1
ATOM 942 O O . ASP A 1 122 ? 22.295 15.192 3.149 1.00 27.86 122 ASP A O 1
ATOM 946 N N . ALA A 1 123 ? 23.418 14.142 1.530 1.00 30.00 123 ALA A N 1
ATOM 947 C CA . ALA A 1 123 ? 23.821 13.012 2.368 1.00 30.00 123 ALA A CA 1
ATOM 948 C C . ALA A 1 123 ? 25.089 13.375 3.168 1.00 30.00 123 ALA A C 1
ATOM 9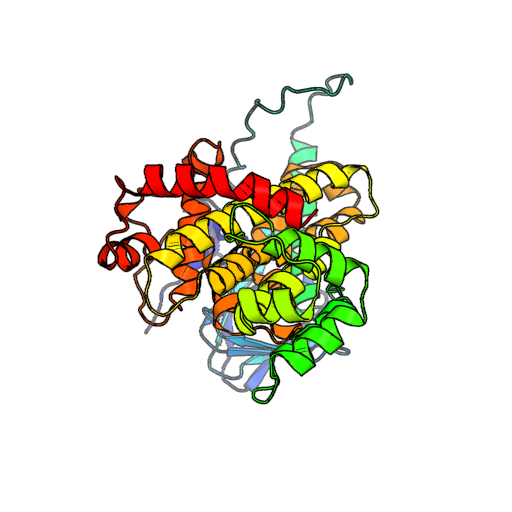50 O O . ALA A 1 123 ? 26.159 12.797 2.995 1.00 30.00 123 ALA A O 1
ATOM 951 N N . SER A 1 124 ? 24.983 14.380 4.039 1.00 28.91 124 SER A N 1
ATOM 952 C CA . SER A 1 124 ? 26.035 14.749 4.987 1.00 28.91 124 SER A CA 1
ATOM 953 C C . SER A 1 124 ? 25.611 14.459 6.423 1.00 28.91 124 SER A C 1
ATOM 955 O O . SER A 1 124 ? 25.629 15.345 7.264 1.00 28.91 124 SER A O 1
ATOM 957 N N . VAL A 1 125 ? 25.283 13.202 6.746 1.00 31.39 125 VAL A N 1
ATOM 958 C CA . VAL A 1 125 ? 25.328 12.726 8.141 1.00 31.39 125 VAL A CA 1
ATOM 959 C C . VAL A 1 125 ? 25.862 11.286 8.214 1.00 31.39 125 VAL A C 1
ATOM 961 O O . VAL A 1 125 ? 25.142 10.316 8.018 1.00 31.39 125 VAL A O 1
ATOM 964 N N . VAL A 1 126 ? 27.145 11.227 8.590 1.00 32.03 126 VAL A N 1
ATOM 965 C CA . VAL A 1 126 ? 27.868 10.190 9.356 1.00 32.03 126 VAL A CA 1
ATOM 966 C C . VAL A 1 126 ? 28.155 8.852 8.661 1.00 32.03 126 VAL A C 1
ATOM 968 O O . VAL A 1 126 ? 27.488 7.842 8.859 1.00 32.03 126 VAL A O 1
ATOM 971 N N . GLY A 1 127 ? 29.299 8.838 7.979 1.00 27.05 127 GLY A N 1
ATOM 972 C CA . GLY A 1 127 ? 30.133 7.661 7.761 1.00 27.05 127 GLY A CA 1
ATOM 973 C C . GLY A 1 127 ? 31.584 8.117 7.637 1.00 27.05 127 GLY A C 1
ATOM 974 O O . GLY A 1 127 ? 31.988 8.622 6.596 1.00 27.05 127 GLY A O 1
ATOM 975 N N . ASP A 1 128 ? 32.345 8.013 8.723 1.00 30.70 128 ASP A N 1
ATOM 976 C CA . ASP A 1 128 ? 33.776 8.316 8.750 1.00 30.70 128 ASP A CA 1
ATOM 977 C C . ASP A 1 128 ? 34.503 7.241 7.921 1.00 30.70 128 ASP A C 1
ATOM 979 O O . ASP A 1 128 ? 34.593 6.079 8.321 1.00 30.70 128 ASP A O 1
ATOM 983 N N . GLY A 1 129 ? 34.934 7.592 6.709 1.00 28.00 129 GLY A N 1
ATOM 984 C CA . GLY A 1 129 ? 35.524 6.638 5.774 1.00 28.00 129 GLY A CA 1
ATOM 985 C C . GLY A 1 129 ? 35.956 7.285 4.465 1.00 28.00 129 GLY A C 1
ATOM 986 O O . GLY A 1 129 ? 35.156 7.419 3.551 1.00 28.00 129 GLY A O 1
ATOM 987 N N . ALA A 1 130 ? 37.231 7.679 4.415 1.00 27.06 130 ALA A N 1
ATOM 988 C CA . ALA A 1 130 ? 38.060 7.961 3.238 1.00 27.06 130 ALA A CA 1
ATOM 989 C C . ALA A 1 130 ? 37.315 8.258 1.919 1.00 27.06 130 ALA A C 1
ATOM 991 O O . ALA A 1 130 ? 36.930 7.347 1.185 1.00 27.06 130 ALA A O 1
ATOM 992 N N . GLY A 1 131 ? 37.225 9.546 1.576 1.00 30.05 131 GLY A N 1
ATOM 993 C CA . GLY A 1 131 ? 36.808 9.993 0.252 1.00 30.05 131 GLY A CA 1
ATOM 994 C C . GLY A 1 131 ? 37.652 9.341 -0.844 1.00 30.05 131 GLY A C 1
ATOM 995 O O . GLY A 1 131 ? 38.830 9.655 -1.009 1.00 30.05 131 GLY A O 1
ATOM 996 N N . LYS A 1 132 ? 37.031 8.433 -1.596 1.00 29.45 132 LYS A N 1
ATOM 997 C CA . LYS A 1 132 ? 37.437 8.116 -2.961 1.00 29.45 132 LYS A CA 1
ATOM 998 C C . LYS A 1 132 ? 36.550 8.937 -3.882 1.00 29.45 132 LYS A C 1
ATOM 1000 O O . LYS A 1 132 ? 35.335 8.772 -3.868 1.00 29.45 132 LYS A O 1
ATOM 1005 N N . GLU A 1 133 ? 37.168 9.821 -4.659 1.00 28.22 133 GLU A N 1
ATOM 1006 C CA . GLU A 1 133 ? 36.564 10.332 -5.887 1.00 28.22 133 GLU A CA 1
ATOM 1007 C C . GLU A 1 133 ? 36.106 9.120 -6.708 1.00 28.22 133 GLU A C 1
ATOM 1009 O O . GLU A 1 133 ? 36.923 8.294 -7.116 1.00 28.22 133 GLU A O 1
ATOM 1014 N N . LEU A 1 134 ? 34.789 8.955 -6.841 1.00 33.47 134 LEU A N 1
ATOM 1015 C CA . LEU A 1 134 ? 34.185 7.908 -7.655 1.00 33.47 134 LEU A CA 1
ATOM 1016 C C . LEU A 1 134 ? 34.429 8.249 -9.124 1.00 33.47 134 LEU A C 1
ATOM 1018 O O . LEU A 1 134 ? 34.052 9.322 -9.599 1.00 33.47 134 LEU A O 1
ATOM 1022 N N . ASP A 1 135 ? 35.097 7.333 -9.817 1.00 32.78 135 ASP A N 1
ATOM 1023 C CA . ASP A 1 135 ? 35.380 7.430 -11.240 1.00 32.78 135 ASP A CA 1
ATOM 1024 C C . ASP A 1 135 ? 34.050 7.375 -12.015 1.00 32.78 135 ASP A C 1
ATOM 1026 O O . ASP A 1 135 ? 33.192 6.529 -11.752 1.00 32.78 135 ASP A O 1
ATOM 1030 N N . VAL A 1 136 ? 33.845 8.290 -12.965 1.00 36.28 136 VAL A N 1
ATOM 1031 C CA . VAL A 1 136 ? 32.564 8.498 -13.685 1.00 36.28 136 VAL A CA 1
ATOM 1032 C C . VAL A 1 136 ? 32.114 7.233 -14.443 1.00 36.28 136 VAL A C 1
ATOM 1034 O O . VAL A 1 136 ? 30.937 7.055 -14.762 1.00 36.28 136 VAL A O 1
ATOM 1037 N N . THR A 1 137 ? 33.058 6.331 -14.704 1.00 36.81 137 THR A N 1
ATOM 1038 C CA . THR A 1 137 ? 32.873 5.022 -15.332 1.00 36.81 137 THR A CA 1
ATOM 1039 C C . THR A 1 137 ? 32.142 4.007 -14.442 1.00 36.81 137 THR A C 1
ATOM 1041 O O . THR A 1 137 ? 31.329 3.246 -14.967 1.00 36.81 137 THR A O 1
ATOM 1044 N N . ASP A 1 138 ? 32.345 4.034 -13.118 1.00 39.28 138 ASP A N 1
ATOM 1045 C CA . ASP A 1 138 ? 31.713 3.090 -12.178 1.00 39.28 138 ASP A CA 1
ATOM 1046 C C . ASP A 1 138 ? 30.208 3.379 -12.021 1.00 39.28 138 ASP A C 1
ATOM 1048 O O . ASP A 1 138 ? 29.381 2.474 -12.132 1.00 39.28 138 ASP A O 1
ATOM 1052 N N . ALA A 1 139 ? 29.819 4.655 -11.915 1.00 36.97 139 ALA A N 1
ATOM 1053 C CA . ALA A 1 139 ? 28.418 5.061 -11.750 1.00 36.97 139 ALA A CA 1
ATOM 1054 C C . ALA A 1 139 ? 27.518 4.661 -12.940 1.00 36.97 139 ALA A C 1
ATOM 1056 O O . ALA A 1 139 ? 26.337 4.344 -12.779 1.00 36.97 139 ALA A O 1
ATOM 1057 N N . ALA A 1 140 ? 28.067 4.657 -14.158 1.00 38.47 140 ALA A N 1
ATOM 1058 C CA . ALA A 1 140 ? 27.332 4.283 -15.362 1.00 38.47 140 ALA A CA 1
ATOM 1059 C C . ALA A 1 140 ? 27.074 2.766 -15.433 1.00 38.47 140 ALA A C 1
ATOM 1061 O O . ALA A 1 140 ? 25.986 2.331 -15.833 1.00 38.47 140 ALA A O 1
ATOM 1062 N N . ASP A 1 141 ? 28.055 1.949 -15.050 1.00 41.72 141 ASP A N 1
ATOM 1063 C CA . ASP A 1 141 ? 27.915 0.490 -15.008 1.00 41.72 141 ASP A CA 1
ATOM 1064 C C . ASP A 1 141 ? 27.029 0.036 -13.841 1.00 41.72 141 ASP A C 1
ATOM 1066 O O . ASP A 1 141 ? 26.247 -0.906 -13.987 1.00 41.72 141 ASP A O 1
ATOM 1070 N N . GLU A 1 142 ? 27.040 0.766 -12.731 1.00 45.56 142 GLU A N 1
ATOM 1071 C CA . GLU A 1 142 ? 26.173 0.529 -11.575 1.00 45.56 142 GLU A CA 1
ATOM 1072 C C . GLU A 1 142 ? 24.708 0.913 -11.845 1.00 45.56 142 GLU A C 1
ATOM 1074 O O . GLU A 1 142 ? 23.807 0.131 -11.536 1.00 45.56 142 GLU A O 1
ATOM 1079 N N . ALA A 1 143 ? 24.447 2.029 -12.537 1.00 42.88 143 ALA A N 1
ATOM 1080 C CA . ALA A 1 143 ? 23.104 2.372 -13.026 1.00 42.88 143 ALA A CA 1
ATOM 1081 C C . ALA A 1 143 ? 22.557 1.317 -14.011 1.00 42.88 143 ALA A C 1
ATOM 1083 O O . ALA A 1 143 ? 21.365 1.002 -14.012 1.00 42.88 143 ALA A O 1
ATOM 1084 N N . SER A 1 144 ? 23.443 0.711 -14.810 1.00 48.31 144 SER A N 1
ATOM 1085 C CA . SER A 1 144 ? 23.094 -0.386 -15.725 1.00 48.31 144 SER A CA 1
ATOM 1086 C C . SER A 1 144 ? 22.785 -1.689 -14.980 1.00 48.31 144 SER A C 1
ATOM 1088 O O . SER A 1 144 ? 21.871 -2.416 -15.366 1.00 48.31 144 SER A O 1
ATOM 1090 N N . GLN A 1 145 ? 23.502 -1.990 -13.891 1.00 48.75 145 GLN A N 1
ATOM 1091 C CA . GLN A 1 145 ? 23.173 -3.116 -13.007 1.00 48.75 145 GLN A CA 1
ATOM 1092 C C . GLN A 1 145 ? 21.831 -2.900 -12.310 1.00 48.75 145 GLN A C 1
ATOM 1094 O O . GLN A 1 145 ? 21.015 -3.817 -12.260 1.00 48.75 145 GLN A O 1
ATOM 1099 N N . GLY A 1 146 ? 21.574 -1.681 -11.846 1.00 45.78 146 GLY A N 1
ATOM 1100 C CA . GLY A 1 146 ? 20.300 -1.300 -11.263 1.00 45.78 146 GLY A CA 1
ATOM 1101 C C . GLY A 1 146 ? 19.109 -1.494 -12.190 1.00 45.78 146 GLY A C 1
ATOM 1102 O O . GLY A 1 146 ? 18.101 -2.089 -11.816 1.00 45.78 146 GLY A O 1
ATOM 1103 N N . TYR A 1 147 ? 19.276 -1.085 -13.444 1.00 52.75 147 TYR A N 1
ATOM 1104 C CA . TYR A 1 147 ? 18.285 -1.289 -14.490 1.00 52.75 147 TYR A CA 1
ATOM 1105 C C . TYR A 1 147 ? 18.025 -2.775 -14.791 1.00 52.75 147 TYR A C 1
ATOM 1107 O O . TYR A 1 147 ? 16.875 -3.198 -14.920 1.00 52.75 147 TYR A O 1
ATOM 1115 N N . ARG A 1 148 ? 19.079 -3.602 -14.835 1.00 51.84 148 ARG A N 1
ATOM 1116 C CA . ARG A 1 148 ? 18.932 -5.060 -14.982 1.00 51.84 148 ARG A CA 1
ATOM 1117 C C . ARG A 1 148 ? 18.147 -5.685 -13.829 1.00 51.84 148 ARG A C 1
ATOM 1119 O O . ARG A 1 148 ? 17.436 -6.657 -14.060 1.00 51.84 148 ARG A O 1
ATOM 1126 N N . ILE A 1 149 ? 18.258 -5.130 -12.622 1.00 54.25 149 ILE A N 1
ATOM 1127 C CA . ILE A 1 149 ? 17.505 -5.585 -11.449 1.00 54.25 149 ILE A CA 1
ATOM 1128 C C . ILE A 1 149 ? 16.030 -5.195 -11.566 1.00 54.25 149 ILE A C 1
ATOM 1130 O O . ILE A 1 149 ? 15.193 -6.061 -11.342 1.00 54.25 149 ILE A O 1
ATOM 1134 N N . VAL A 1 150 ? 15.704 -3.961 -11.978 1.00 54.22 150 VAL A N 1
ATOM 1135 C CA . VAL A 1 150 ? 14.306 -3.552 -12.244 1.00 54.22 150 VAL A CA 1
ATOM 1136 C C . VAL A 1 150 ? 13.665 -4.531 -13.224 1.00 54.22 150 VAL A C 1
ATOM 1138 O O . VAL A 1 150 ? 12.629 -5.107 -12.928 1.00 54.22 150 VAL A O 1
ATOM 1141 N N . ILE A 1 151 ? 14.330 -4.803 -14.352 1.00 53.81 151 ILE A N 1
ATOM 1142 C CA . ILE A 1 151 ? 13.834 -5.749 -15.359 1.00 53.81 151 ILE A CA 1
ATOM 1143 C C . ILE A 1 151 ? 13.668 -7.158 -14.783 1.00 53.81 151 ILE A C 1
ATOM 1145 O O . ILE A 1 151 ? 12.685 -7.824 -15.096 1.00 53.81 151 ILE A O 1
ATOM 1149 N N . GLN A 1 152 ? 14.628 -7.633 -13.985 1.00 56.69 152 GLN A N 1
ATOM 1150 C CA . GLN A 1 152 ? 14.566 -8.967 -13.395 1.00 56.69 152 GLN A CA 1
ATOM 1151 C C . GLN A 1 152 ? 13.411 -9.075 -12.396 1.00 56.69 152 GLN A C 1
ATOM 1153 O O . GLN A 1 152 ? 12.656 -10.033 -12.475 1.00 56.69 152 GLN A O 1
ATOM 1158 N N . ILE A 1 153 ? 13.216 -8.080 -11.528 1.00 58.03 153 ILE A N 1
ATOM 1159 C CA . ILE A 1 153 ? 12.120 -8.076 -10.556 1.00 58.03 153 ILE A CA 1
ATOM 1160 C C . ILE A 1 153 ? 10.769 -7.888 -11.253 1.00 58.03 153 ILE A C 1
ATOM 1162 O O . ILE A 1 153 ? 9.838 -8.620 -10.934 1.00 58.03 153 ILE A O 1
ATOM 1166 N N . SER A 1 154 ? 10.649 -6.984 -12.233 1.00 55.47 154 SER A N 1
ATOM 1167 C CA . SER A 1 154 ? 9.431 -6.849 -13.048 1.00 55.47 154 SER A CA 1
ATOM 1168 C C . SER A 1 154 ? 9.102 -8.156 -13.762 1.00 55.47 154 SER A C 1
ATOM 1170 O O . SER A 1 154 ? 7.950 -8.575 -13.775 1.00 55.47 154 SER A O 1
ATOM 1172 N N . ARG A 1 155 ? 10.111 -8.843 -14.314 1.00 57.34 155 ARG A N 1
ATOM 1173 C CA . ARG A 1 155 ? 9.939 -10.169 -14.910 1.00 57.34 155 ARG A CA 1
ATOM 1174 C C . ARG A 1 155 ? 9.488 -11.184 -13.867 1.00 57.34 155 ARG A C 1
ATOM 1176 O O . ARG A 1 155 ? 8.525 -11.890 -14.120 1.00 57.34 155 ARG A O 1
ATOM 1183 N N . ASP A 1 156 ? 10.154 -11.270 -12.720 1.00 58.97 156 ASP A N 1
ATOM 1184 C CA . ASP A 1 156 ? 9.814 -12.229 -11.665 1.00 58.97 156 ASP A CA 1
ATOM 1185 C C . ASP A 1 156 ? 8.408 -11.970 -11.111 1.00 58.97 156 ASP A C 1
ATOM 1187 O O . ASP A 1 156 ? 7.676 -12.910 -10.812 1.00 58.97 156 ASP A O 1
ATOM 1191 N N . LEU A 1 157 ? 7.982 -10.711 -11.046 1.00 57.66 157 LEU A N 1
ATOM 1192 C CA . LEU A 1 157 ? 6.632 -10.313 -10.671 1.00 57.66 157 LEU A CA 1
ATOM 1193 C C . LEU A 1 157 ? 5.597 -10.703 -11.734 1.00 57.66 157 LEU A C 1
ATOM 1195 O O . LEU A 1 157 ? 4.610 -11.358 -11.400 1.00 57.66 157 LEU A O 1
ATOM 1199 N N . GLN A 1 158 ? 5.849 -10.384 -13.009 1.00 53.66 158 GLN A N 1
ATOM 1200 C CA . GLN A 1 158 ? 5.012 -10.807 -14.142 1.00 53.66 158 GLN A CA 1
ATOM 1201 C C . GLN A 1 158 ? 4.869 -12.331 -14.177 1.00 53.66 158 GLN A C 1
ATOM 1203 O O . GLN A 1 158 ? 3.775 -12.862 -14.344 1.00 53.66 158 GLN A O 1
ATOM 1208 N N . ASN A 1 159 ? 5.967 -13.031 -13.920 1.00 52.03 159 ASN A N 1
ATOM 1209 C CA . ASN A 1 159 ? 6.058 -14.480 -13.888 1.00 52.03 159 ASN A CA 1
ATOM 1210 C C . ASN A 1 159 ? 5.465 -15.114 -12.620 1.00 52.03 159 ASN A C 1
ATOM 1212 O O . ASN A 1 159 ? 5.424 -16.337 -12.523 1.00 52.03 159 ASN A O 1
ATOM 1216 N N . ARG A 1 160 ? 5.008 -14.319 -11.639 1.00 51.88 160 ARG A N 1
ATOM 1217 C CA . ARG A 1 160 ? 4.614 -14.782 -10.291 1.00 51.88 160 ARG A CA 1
ATOM 1218 C C . ARG A 1 160 ? 5.702 -15.603 -9.579 1.00 51.88 160 ARG A C 1
ATOM 1220 O O . ARG A 1 160 ? 5.409 -16.407 -8.699 1.00 51.88 160 ARG A O 1
ATOM 1227 N N . CYS A 1 161 ? 6.958 -15.403 -9.962 1.00 50.81 161 CYS A N 1
ATOM 1228 C CA . CYS A 1 161 ? 8.140 -15.967 -9.321 1.00 50.81 161 CYS A CA 1
ATOM 1229 C C . CYS A 1 161 ? 8.650 -15.095 -8.171 1.00 50.81 161 CYS A C 1
ATOM 1231 O O . CYS A 1 161 ? 9.499 -15.546 -7.403 1.00 50.81 161 CYS A O 1
ATOM 1233 N N . LEU A 1 162 ? 8.148 -13.861 -8.032 1.00 56.53 162 LEU A N 1
ATOM 1234 C CA . LEU A 1 162 ? 8.455 -13.038 -6.872 1.00 56.53 162 LEU A CA 1
ATOM 1235 C C . LEU A 1 162 ? 7.916 -13.731 -5.618 1.00 56.53 162 LEU A C 1
ATOM 1237 O O . LEU A 1 162 ? 6.722 -14.012 -5.521 1.00 56.53 162 LEU A O 1
ATOM 1241 N N . SER A 1 163 ? 8.791 -13.994 -4.647 1.00 56.44 163 SER A N 1
ATOM 1242 C CA . SER A 1 163 ? 8.378 -14.519 -3.347 1.00 56.44 163 SER A CA 1
ATOM 1243 C C . SER A 1 163 ? 7.595 -13.439 -2.600 1.00 56.44 163 SER A C 1
ATOM 1245 O O . SER A 1 163 ? 8.170 -12.656 -1.842 1.00 56.44 163 SER A O 1
ATOM 1247 N N . LEU A 1 164 ? 6.285 -13.383 -2.837 1.00 65.50 164 LEU A N 1
ATOM 1248 C CA . LEU A 1 164 ? 5.382 -12.492 -2.125 1.00 65.50 164 LEU A CA 1
ATOM 1249 C C . LEU A 1 164 ? 5.343 -12.879 -0.641 1.00 65.50 164 LEU A C 1
ATOM 1251 O O . LEU A 1 164 ? 5.407 -14.070 -0.309 1.00 65.50 164 LEU A O 1
ATOM 1255 N N . PRO A 1 165 ? 5.235 -11.900 0.272 1.00 64.69 165 PRO A N 1
ATOM 1256 C CA . PRO A 1 165 ? 5.018 -12.209 1.671 1.00 64.69 165 PRO A CA 1
ATOM 1257 C C . PRO A 1 165 ? 3.741 -13.043 1.803 1.00 64.69 165 PRO A C 1
ATOM 1259 O O . PRO A 1 165 ? 2.699 -12.735 1.223 1.00 64.69 165 PRO A O 1
ATOM 1262 N N . SER A 1 166 ? 3.820 -14.127 2.570 1.00 63.84 166 SER A N 1
ATOM 1263 C CA . SER A 1 166 ? 2.617 -14.852 2.965 1.00 63.84 166 SER A CA 1
ATOM 1264 C C . SER A 1 166 ? 1.854 -14.020 3.987 1.00 63.84 166 SER A C 1
ATOM 1266 O O . SER A 1 166 ? 2.459 -13.466 4.907 1.00 63.84 166 SER A O 1
ATOM 1268 N N . LEU A 1 167 ? 0.529 -13.965 3.854 1.00 65.62 167 LEU A N 1
ATOM 1269 C CA . LEU A 1 167 ? -0.317 -13.375 4.882 1.00 65.62 167 LEU A CA 1
ATOM 1270 C C . LEU A 1 167 ? -0.105 -14.157 6.193 1.00 65.62 167 LEU A C 1
ATOM 1272 O O . LEU A 1 167 ? -0.244 -15.387 6.180 1.00 65.62 167 LEU A O 1
ATOM 1276 N N . PRO A 1 168 ? 0.239 -13.507 7.321 1.00 67.00 168 PRO A N 1
ATOM 1277 C CA . PRO A 1 168 ? 0.420 -14.225 8.574 1.00 67.00 168 PRO A CA 1
ATOM 1278 C C . PRO A 1 168 ? -0.859 -14.988 8.946 1.00 67.00 168 PRO A C 1
ATOM 1280 O O . PRO A 1 168 ? -1.972 -14.504 8.735 1.00 67.00 168 PRO A O 1
ATOM 1283 N N . LEU A 1 169 ? -0.720 -16.195 9.506 1.00 66.06 169 LEU A N 1
ATOM 1284 C CA . LEU A 1 169 ? -1.854 -17.096 9.778 1.00 66.06 169 LEU A CA 1
ATOM 1285 C C . LEU A 1 169 ? -2.953 -16.448 10.634 1.00 66.06 169 LEU A C 1
ATOM 1287 O O . LEU A 1 169 ? -4.133 -16.754 10.454 1.00 66.06 169 LEU A O 1
ATOM 1291 N N . ALA A 1 170 ? -2.573 -15.562 11.557 1.00 63.19 170 ALA A N 1
ATOM 1292 C CA . ALA A 1 170 ? -3.518 -14.788 12.353 1.00 63.19 170 ALA A CA 1
ATOM 1293 C C . ALA A 1 170 ? -4.352 -13.842 11.467 1.00 63.19 170 ALA A C 1
ATOM 1295 O O . ALA A 1 170 ? -5.581 -13.864 11.549 1.00 63.19 170 ALA A O 1
ATOM 1296 N N . ALA A 1 171 ? -3.717 -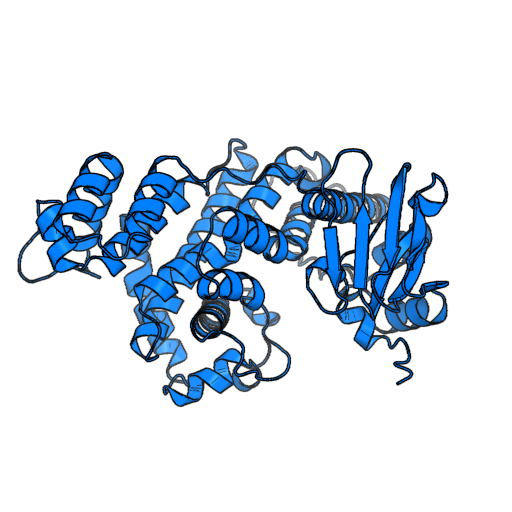13.112 10.542 1.00 61.66 171 ALA A N 1
ATOM 1297 C CA . ALA A 1 171 ? -4.423 -12.265 9.580 1.00 61.66 171 ALA A CA 1
ATOM 1298 C C . ALA A 1 171 ? -5.363 -13.069 8.694 1.00 61.66 171 ALA A C 1
ATOM 1300 O O . ALA A 1 171 ? -6.485 -12.627 8.495 1.00 61.66 171 ALA A O 1
ATOM 1301 N N . ASP A 1 172 ? -4.962 -14.236 8.179 1.00 68.19 172 ASP A N 1
ATOM 1302 C CA . ASP A 1 172 ? -5.856 -15.016 7.312 1.00 68.19 172 ASP A CA 1
ATOM 1303 C C . ASP A 1 172 ? -7.099 -15.505 8.072 1.00 68.19 172 ASP A C 1
ATOM 1305 O O . ASP A 1 172 ? -8.217 -15.416 7.564 1.00 68.19 172 ASP A O 1
ATOM 1309 N N . ARG A 1 173 ? -6.944 -15.955 9.325 1.00 68.25 173 ARG A N 1
ATOM 1310 C CA . ARG A 1 173 ? -8.086 -16.358 10.168 1.00 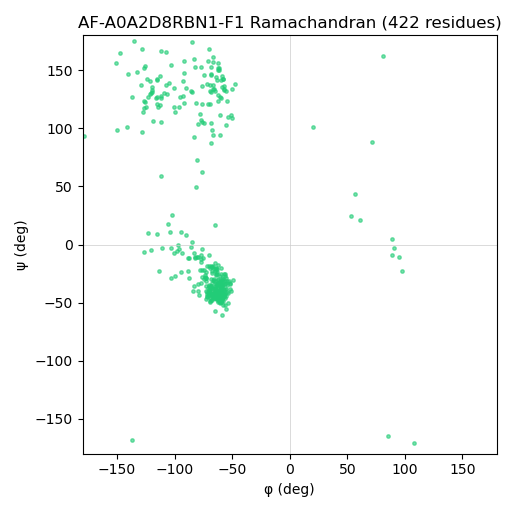68.25 173 ARG A CA 1
ATOM 1311 C C . ARG A 1 173 ? -9.036 -15.198 10.428 1.00 68.25 173 ARG A C 1
ATOM 1313 O O . ARG A 1 173 ? -10.248 -15.369 10.297 1.00 68.25 173 ARG A O 1
ATOM 1320 N N . ILE A 1 174 ? -8.496 -14.030 10.768 1.00 66.25 174 ILE A N 1
ATOM 1321 C CA . ILE A 1 174 ? -9.314 -12.846 11.022 1.00 66.25 174 ILE A CA 1
ATOM 1322 C C . ILE A 1 174 ? -9.935 -12.319 9.728 1.00 66.25 174 ILE A C 1
ATOM 1324 O O . ILE A 1 174 ? -11.113 -11.985 9.727 1.00 66.25 174 ILE A O 1
ATOM 1328 N N . ARG A 1 175 ? -9.204 -12.305 8.613 1.00 67.69 175 ARG A N 1
ATOM 1329 C CA . ARG A 1 175 ? -9.712 -11.905 7.295 1.00 67.69 175 ARG A CA 1
ATOM 1330 C C . ARG A 1 175 ? -10.874 -12.792 6.857 1.00 67.69 175 ARG A C 1
ATOM 1332 O O . ARG A 1 175 ? -11.917 -12.275 6.478 1.00 67.69 175 ARG A O 1
ATOM 1339 N N . ARG A 1 176 ? -10.749 -14.119 6.969 1.00 70.25 176 ARG A N 1
ATOM 1340 C CA . ARG A 1 176 ? -11.849 -15.052 6.655 1.00 70.25 176 ARG A CA 1
ATOM 1341 C C . ARG A 1 176 ? -13.067 -14.823 7.543 1.00 70.25 176 ARG A C 1
ATOM 1343 O O . ARG A 1 176 ? -14.192 -14.888 7.065 1.00 70.25 176 ARG A O 1
ATOM 1350 N N . ALA A 1 177 ? -12.844 -14.533 8.821 1.00 65.12 177 ALA A N 1
ATOM 1351 C CA . ALA A 1 177 ? -13.910 -14.157 9.741 1.00 65.12 177 ALA A CA 1
ATOM 1352 C C . ALA A 1 177 ? -14.540 -12.800 9.403 1.00 65.12 177 ALA A C 1
ATOM 1354 O O . ALA A 1 177 ? -15.724 -12.580 9.644 1.00 65.12 177 ALA A O 1
ATOM 1355 N N . ALA A 1 178 ? -13.736 -11.880 8.876 1.00 55.62 178 ALA A N 1
ATOM 1356 C CA . ALA A 1 178 ? -14.154 -10.551 8.474 1.00 55.62 178 ALA A CA 1
ATOM 1357 C C . ALA A 1 178 ? -14.993 -10.572 7.191 1.00 55.62 178 ALA A C 1
ATOM 1359 O O . ALA A 1 178 ? -15.944 -9.806 7.081 1.00 55.62 178 ALA A O 1
ATOM 1360 N N . ALA A 1 179 ? -14.668 -11.471 6.261 1.00 60.09 179 ALA A N 1
ATOM 1361 C CA . ALA A 1 179 ? -15.392 -11.670 5.010 1.00 60.09 179 ALA A CA 1
ATOM 1362 C C . ALA A 1 179 ? -16.733 -12.412 5.178 1.00 60.09 179 ALA A C 1
ATOM 1364 O O . ALA A 1 179 ? -17.522 -12.447 4.240 1.00 60.09 179 ALA A O 1
ATOM 1365 N N . ASP A 1 180 ? -17.003 -13.001 6.350 1.00 68.31 180 ASP A N 1
ATOM 1366 C CA . ASP A 1 180 ? -18.277 -13.661 6.652 1.00 68.31 180 ASP A CA 1
ATOM 1367 C C . ASP A 1 180 ? -19.362 -12.601 6.974 1.00 68.31 180 ASP A C 1
ATOM 1369 O O . ASP A 1 180 ? -19.261 -11.909 7.998 1.00 68.31 180 ASP A O 1
ATOM 1373 N N . PRO A 1 181 ? -20.396 -12.432 6.121 1.00 62.91 181 PRO A N 1
ATOM 1374 C CA . PRO A 1 181 ? -21.471 -11.465 6.350 1.00 62.91 181 PRO A CA 1
ATOM 1375 C C . PRO A 1 181 ? -22.349 -11.817 7.562 1.00 62.91 181 PRO A C 1
ATOM 1377 O O . PRO A 1 181 ? -22.995 -10.927 8.108 1.00 62.91 181 PRO A O 1
ATOM 1380 N N . GLU A 1 182 ? -22.315 -13.068 8.034 1.00 71.25 182 GLU A N 1
ATOM 1381 C CA . GLU A 1 182 ? -23.027 -13.534 9.234 1.00 71.25 182 GLU A CA 1
ATOM 1382 C C . GLU A 1 182 ? -22.175 -13.398 10.512 1.00 71.25 182 GLU A C 1
ATOM 1384 O O . GLU A 1 182 ? -22.529 -13.902 11.582 1.00 71.25 182 GLU A O 1
ATOM 1389 N N . CYS A 1 183 ? -21.009 -12.752 10.424 1.00 72.00 183 CYS A N 1
ATOM 1390 C CA . CYS A 1 183 ? -20.104 -12.606 11.554 1.00 72.00 183 CYS A CA 1
ATOM 1391 C C . CYS A 1 183 ? -20.608 -11.537 12.530 1.00 72.00 183 CYS A C 1
ATOM 1393 O O . CYS A 1 183 ? -20.512 -10.334 12.277 1.00 72.00 183 CYS A O 1
ATOM 1395 N N . ASP A 1 184 ? -21.131 -11.991 13.667 1.00 80.75 184 ASP A N 1
ATOM 1396 C CA . ASP A 1 184 ? -21.569 -11.125 14.753 1.00 80.75 184 ASP A CA 1
ATOM 1397 C C . ASP A 1 184 ? -20.421 -10.725 15.703 1.00 80.75 184 ASP A C 1
ATOM 1399 O O . ASP A 1 184 ? -19.275 -11.178 15.618 1.00 80.75 184 ASP A O 1
ATOM 1403 N N . VAL A 1 185 ? -20.745 -9.841 16.650 1.00 84.25 185 VAL A N 1
ATOM 1404 C CA . VAL A 1 185 ? -19.819 -9.363 17.688 1.00 84.25 185 VAL A CA 1
ATOM 1405 C C . VAL A 1 185 ? -19.197 -10.512 18.488 1.00 84.25 185 VAL A C 1
ATOM 1407 O O . VAL A 1 185 ? -18.028 -10.429 18.862 1.00 84.25 185 VAL A O 1
ATOM 1410 N N . GLY A 1 186 ? -19.969 -11.563 18.784 1.00 83.38 186 GLY A N 1
ATOM 1411 C CA . GLY A 1 186 ? -19.493 -12.702 19.567 1.00 83.38 186 GLY A CA 1
ATOM 1412 C C . GLY A 1 186 ? -18.442 -13.489 18.799 1.00 83.38 186 GLY A C 1
ATOM 1413 O O . GLY A 1 186 ? -17.352 -13.726 19.311 1.00 83.38 186 GLY A O 1
ATOM 1414 N N . ARG A 1 187 ? -18.726 -13.788 17.532 1.00 83.00 187 ARG A N 1
ATOM 1415 C CA . ARG A 1 187 ? -17.836 -14.554 16.664 1.00 83.00 187 ARG A CA 1
ATOM 1416 C C . ARG A 1 187 ? -16.514 -13.837 16.397 1.00 83.00 187 ARG A C 1
ATOM 1418 O O . ARG A 1 187 ? -15.467 -14.477 16.452 1.00 83.00 187 ARG A O 1
ATOM 1425 N N . ILE A 1 188 ? -16.531 -12.518 16.175 1.00 83.31 188 ILE A N 1
ATOM 1426 C CA . ILE A 1 188 ? -15.284 -11.738 16.087 1.00 83.31 188 ILE A CA 1
ATOM 1427 C C . ILE A 1 188 ? -14.515 -11.782 17.403 1.00 83.31 188 ILE A C 1
ATOM 1429 O O . ILE A 1 188 ? -13.306 -12.014 17.386 1.00 83.31 188 ILE A O 1
ATOM 1433 N N . ALA A 1 189 ? -15.189 -11.564 18.535 1.00 86.44 189 ALA A N 1
ATOM 1434 C CA . ALA A 1 189 ? -14.529 -11.570 19.833 1.00 86.44 189 ALA A CA 1
ATOM 1435 C C . ALA A 1 189 ? -13.861 -12.921 20.117 1.00 86.44 189 ALA A C 1
ATOM 1437 O O . ALA A 1 189 ? -12.744 -12.938 20.629 1.00 86.44 189 ALA A O 1
ATOM 1438 N N . ASP A 1 190 ? -14.510 -14.034 19.771 1.00 86.75 190 ASP A N 1
ATOM 1439 C CA . ASP A 1 190 ? -13.966 -15.382 19.953 1.00 86.75 190 ASP A CA 1
ATOM 1440 C C . ASP A 1 190 ? -12.721 -15.608 19.091 1.00 86.75 190 ASP A C 1
ATOM 1442 O O . ASP A 1 190 ? -11.734 -16.178 19.552 1.00 86.75 190 ASP A O 1
ATOM 1446 N N . ILE A 1 191 ? -12.734 -15.114 17.852 1.00 82.38 191 ILE A N 1
ATOM 1447 C CA . ILE A 1 191 ? -11.614 -15.258 16.916 1.00 82.38 191 ILE A CA 1
ATOM 1448 C C . ILE A 1 191 ? -10.426 -14.409 17.354 1.00 82.38 191 ILE A C 1
ATOM 1450 O O . ILE A 1 191 ? -9.304 -14.913 17.389 1.00 82.38 191 ILE A O 1
ATOM 1454 N N . VAL A 1 192 ? -10.659 -13.159 17.760 1.00 84.06 192 VAL A N 1
ATOM 1455 C CA . VAL A 1 192 ? -9.603 -12.295 18.308 1.00 84.06 192 VAL A CA 1
ATOM 1456 C C . VAL A 1 192 ? -9.000 -12.911 19.571 1.00 84.06 192 VAL A C 1
ATOM 1458 O O . VAL A 1 192 ? -7.779 -12.949 19.699 1.00 84.06 192 VAL A O 1
ATOM 1461 N N . GLN A 1 193 ? -9.830 -13.479 20.452 1.00 86.81 193 GLN A N 1
ATOM 1462 C CA . GLN A 1 193 ? -9.388 -14.151 21.680 1.00 86.81 193 GLN A CA 1
ATOM 1463 C C . GLN A 1 193 ? -8.498 -15.377 21.446 1.00 86.81 193 GLN A C 1
ATOM 1465 O O . GLN A 1 193 ? -7.797 -15.789 22.370 1.00 86.81 193 GLN A O 1
ATOM 1470 N N . THR A 1 194 ? -8.476 -15.949 20.235 1.00 83.75 194 THR A N 1
ATOM 1471 C CA . THR A 1 194 ? -7.532 -17.033 19.913 1.00 83.75 194 THR A CA 1
ATOM 1472 C C . THR A 1 194 ? -6.076 -16.572 19.885 1.00 83.75 194 THR A C 1
ATOM 1474 O O . THR A 1 194 ? -5.181 -17.406 20.028 1.00 83.75 194 THR A O 1
ATOM 1477 N N . ASP A 1 195 ? -5.838 -15.265 19.746 1.00 80.50 195 ASP A N 1
ATOM 1478 C CA . ASP A 1 195 ? -4.516 -14.653 19.767 1.00 80.50 195 ASP A CA 1
ATOM 1479 C C . ASP A 1 195 ? -4.411 -13.651 20.938 1.00 80.50 195 ASP A C 1
ATOM 1481 O O . ASP A 1 195 ? -4.986 -12.553 20.897 1.00 80.50 195 ASP A O 1
ATOM 1485 N N . PRO A 1 196 ? -3.677 -14.002 22.013 1.00 79.62 196 PRO A N 1
ATOM 1486 C CA . PRO A 1 196 ? -3.507 -13.128 23.170 1.00 79.62 196 PRO A CA 1
ATOM 1487 C C . PRO A 1 196 ? -2.830 -11.789 22.849 1.00 79.62 196 PRO A C 1
ATOM 1489 O O . PRO A 1 196 ? -3.140 -10.790 23.500 1.00 79.62 196 PRO A O 1
ATOM 1492 N N . ALA A 1 197 ? -1.929 -11.744 21.860 1.00 80.25 197 ALA A N 1
ATOM 1493 C CA . ALA A 1 197 ? -1.227 -10.520 21.485 1.00 80.25 197 ALA A CA 1
ATOM 1494 C C . ALA A 1 197 ? -2.175 -9.557 20.762 1.00 80.25 197 ALA A C 1
ATOM 1496 O O . ALA A 1 197 ? -2.273 -8.389 21.141 1.00 80.25 197 ALA A O 1
ATOM 1497 N N . ILE A 1 198 ? -2.947 -10.058 19.794 1.00 83.19 198 ILE A N 1
ATOM 1498 C CA . ILE A 1 198 ? -3.978 -9.273 19.098 1.00 83.19 198 ILE A CA 1
ATOM 1499 C C . ILE A 1 198 ? -5.064 -8.823 20.081 1.00 83.19 198 ILE A C 1
ATOM 1501 O O . ILE A 1 198 ? -5.492 -7.670 20.040 1.00 83.19 198 ILE A O 1
ATOM 1505 N N . THR A 1 199 ? -5.479 -9.691 21.008 1.00 84.81 199 THR A N 1
ATOM 1506 C CA . THR A 1 199 ? -6.456 -9.340 22.051 1.00 84.81 199 THR A CA 1
ATOM 1507 C C . THR A 1 199 ? -5.960 -8.196 22.930 1.00 84.81 199 THR A C 1
ATOM 1509 O O . THR A 1 199 ? -6.700 -7.240 23.172 1.00 84.81 199 THR A O 1
ATOM 1512 N N . ALA A 1 200 ? -4.706 -8.261 23.385 1.00 84.31 200 ALA A N 1
ATOM 1513 C CA . ALA A 1 200 ? -4.101 -7.199 24.179 1.00 84.31 200 ALA A CA 1
ATOM 1514 C C . ALA A 1 200 ? -4.011 -5.885 23.388 1.00 84.31 200 ALA A C 1
ATOM 1516 O O . ALA A 1 200 ? -4.402 -4.841 23.913 1.00 84.31 200 ALA A O 1
ATOM 1517 N N . LYS A 1 201 ? -3.585 -5.941 22.117 1.00 85.06 201 LYS A N 1
ATOM 1518 C CA . LYS A 1 201 ? -3.543 -4.776 21.219 1.00 85.06 201 LYS A CA 1
ATOM 1519 C C . LYS A 1 201 ? -4.929 -4.169 21.001 1.00 85.06 201 LYS A C 1
ATOM 1521 O O . LYS A 1 201 ? -5.073 -2.954 21.082 1.00 85.06 201 LYS A O 1
ATOM 1526 N N . LEU A 1 202 ? -5.973 -4.983 20.830 1.00 86.69 202 LEU A N 1
ATOM 1527 C CA . LEU A 1 202 ? -7.351 -4.500 20.684 1.00 86.69 202 LEU A CA 1
ATOM 1528 C C . LEU A 1 202 ? -7.866 -3.818 21.962 1.00 86.69 202 LEU A C 1
ATOM 1530 O O . LEU A 1 202 ? -8.475 -2.749 21.891 1.00 86.69 202 LEU A O 1
ATOM 1534 N N . ILE A 1 203 ? -7.607 -4.408 23.136 1.00 86.88 203 ILE A N 1
ATOM 1535 C CA . ILE A 1 203 ? -7.976 -3.812 24.431 1.00 86.88 203 ILE A CA 1
ATOM 1536 C C . ILE A 1 203 ? -7.214 -2.499 24.652 1.00 86.88 203 ILE A C 1
ATOM 1538 O O . ILE A 1 203 ? -7.785 -1.521 25.137 1.00 86.88 203 ILE A O 1
ATOM 1542 N N . TYR A 1 204 ? -5.937 -2.445 24.285 1.00 85.62 204 TYR A N 1
ATOM 1543 C CA . TYR A 1 204 ? -5.155 -1.218 24.354 1.00 85.62 204 TYR A CA 1
ATOM 1544 C C . TYR A 1 204 ? -5.709 -0.148 23.393 1.00 85.62 204 TYR A C 1
ATOM 1546 O O . TYR A 1 204 ? -5.992 0.973 23.820 1.00 85.62 204 TYR A O 1
ATOM 1554 N N . ALA A 1 205 ? -6.005 -0.525 22.145 1.00 83.75 205 ALA A N 1
ATOM 1555 C CA . ALA A 1 205 ? -6.589 0.339 21.121 1.00 83.75 205 ALA A CA 1
ATOM 1556 C C . ALA A 1 205 ? -7.912 0.973 21.559 1.00 83.75 205 ALA A C 1
ATOM 1558 O O . ALA A 1 205 ? -8.048 2.196 21.520 1.00 83.75 205 ALA A O 1
ATOM 1559 N N . VAL A 1 206 ? -8.878 0.177 22.034 1.00 85.12 206 VAL A N 1
ATOM 1560 C CA . VAL A 1 206 ? -10.209 0.688 22.421 1.00 85.12 206 VAL A CA 1
ATOM 1561 C C . VAL A 1 206 ? -10.158 1.663 23.609 1.00 85.12 206 VAL A C 1
ATOM 1563 O O . VAL A 1 206 ? -11.082 2.455 23.818 1.00 85.12 206 VAL A O 1
ATOM 1566 N N . ASN A 1 207 ? -9.080 1.618 24.396 1.00 85.62 207 ASN A N 1
ATOM 1567 C CA . ASN A 1 207 ? -8.829 2.513 25.526 1.00 85.62 207 ASN A CA 1
ATOM 1568 C C . ASN A 1 207 ? -7.934 3.712 25.176 1.00 85.62 207 ASN A C 1
ATOM 1570 O O . ASN A 1 207 ? -7.727 4.585 26.024 1.00 85.62 207 ASN A O 1
ATOM 1574 N N . SER A 1 208 ? -7.422 3.779 23.950 1.00 81.31 208 SER A N 1
ATOM 1575 C CA . SER A 1 208 ? -6.591 4.883 23.481 1.00 81.31 208 SER A CA 1
ATOM 1576 C C . SER A 1 208 ? -7.406 6.171 23.276 1.00 81.31 208 SER A C 1
ATOM 1578 O O . SER A 1 208 ? -8.620 6.089 23.088 1.00 81.31 208 SER A O 1
ATOM 1580 N N . PRO A 1 209 ? -6.797 7.374 23.277 1.00 71.69 209 PRO A N 1
ATOM 1581 C CA . PRO A 1 209 ? -7.508 8.639 23.056 1.00 71.69 209 PRO A CA 1
ATOM 1582 C C . PRO A 1 209 ? -8.432 8.657 21.833 1.00 71.69 209 PRO A C 1
ATOM 1584 O O . PRO A 1 209 ? -9.470 9.312 21.886 1.00 71.69 209 PRO A O 1
ATOM 1587 N N . LEU A 1 210 ? -8.077 7.899 20.791 1.00 70.38 210 LEU A N 1
ATOM 1588 C CA . LEU A 1 210 ? -8.823 7.780 19.542 1.00 70.38 210 LEU A CA 1
ATOM 1589 C C . LEU A 1 210 ? -10.173 7.064 19.717 1.00 70.38 210 LEU A C 1
ATOM 1591 O O . LEU A 1 210 ? -11.168 7.463 19.123 1.00 70.38 210 LEU A O 1
ATOM 1595 N N . PHE A 1 211 ? -10.222 6.030 20.564 1.00 75.62 211 PHE A N 1
ATOM 1596 C CA . PHE A 1 211 ? -11.403 5.175 20.729 1.00 75.62 211 PHE A CA 1
ATOM 1597 C C . PHE A 1 211 ? -11.968 5.164 22.151 1.00 75.62 211 PHE A C 1
ATOM 1599 O O . PHE A 1 211 ? -12.995 4.529 22.390 1.00 75.62 211 PHE A O 1
ATOM 1606 N N . ARG A 1 212 ? -11.335 5.824 23.130 1.00 76.31 212 ARG A N 1
ATOM 1607 C CA . ARG A 1 212 ? -11.735 5.781 24.547 1.00 76.31 212 ARG A CA 1
ATOM 1608 C C . ARG A 1 212 ? -13.085 6.436 24.792 1.00 76.31 212 ARG A C 1
ATOM 1610 O O . ARG A 1 212 ? -13.569 7.252 24.020 1.00 76.31 212 ARG A O 1
ATOM 1617 N N . GLY A 1 213 ? -13.717 6.033 25.881 1.00 77.31 213 GLY A N 1
ATOM 1618 C CA . GLY A 1 213 ? -15.032 6.509 26.291 1.00 77.31 213 GLY A CA 1
ATOM 1619 C C . GLY A 1 213 ? -15.021 6.779 27.775 1.00 77.31 213 GLY A C 1
ATOM 1620 O O . GLY A 1 213 ? -13.969 6.775 28.409 1.00 77.31 213 GLY A O 1
ATOM 1621 N N . PHE A 1 214 ? -16.201 6.978 28.353 1.00 78.12 214 PHE A N 1
ATOM 1622 C CA . PHE A 1 214 ? -16.312 7.308 29.774 1.00 78.12 214 PHE A CA 1
ATOM 1623 C C . PHE A 1 214 ? -15.842 6.188 30.712 1.00 78.12 214 PHE A C 1
ATOM 1625 O O . PHE A 1 214 ? -15.513 6.460 31.863 1.00 78.12 214 PHE A O 1
ATOM 1632 N N . ARG A 1 215 ? -15.823 4.932 30.247 1.00 86.19 215 ARG A N 1
ATOM 1633 C CA . ARG A 1 215 ? -15.369 3.772 31.023 1.00 86.19 215 ARG A CA 1
ATOM 1634 C C . ARG A 1 215 ? -14.262 3.026 30.292 1.00 86.19 215 ARG A C 1
ATOM 1636 O O . ARG A 1 215 ? -14.316 2.872 29.072 1.00 86.19 215 ARG A O 1
ATOM 1643 N N . LYS A 1 216 ? -13.294 2.547 31.074 1.00 88.25 216 LYS A N 1
ATOM 1644 C CA . LYS A 1 216 ? -12.223 1.662 30.619 1.00 88.25 216 LYS A CA 1
ATOM 1645 C C . LYS A 1 216 ? -12.800 0.285 30.279 1.00 88.25 216 LYS A C 1
ATOM 1647 O O . LYS A 1 216 ? -13.640 -0.226 31.016 1.00 88.25 216 LYS A O 1
ATOM 1652 N N . ILE A 1 217 ? -12.344 -0.285 29.171 1.00 92.56 217 ILE A N 1
ATOM 1653 C CA . ILE A 1 217 ? -12.733 -1.610 28.684 1.00 92.56 217 ILE A CA 1
ATOM 1654 C C . ILE A 1 217 ? -11.651 -2.625 29.046 1.00 92.56 217 ILE A C 1
ATOM 1656 O O . ILE A 1 217 ? -10.469 -2.355 28.849 1.00 92.56 217 ILE A O 1
ATOM 1660 N N . GLU A 1 218 ? -12.049 -3.789 29.558 1.00 89.56 218 GLU A N 1
ATOM 1661 C CA . GLU A 1 218 ? -11.118 -4.848 29.983 1.00 89.56 218 GLU A CA 1
ATOM 1662 C C . GLU A 1 218 ? -11.419 -6.213 29.344 1.00 89.56 218 GLU A C 1
ATOM 1664 O O . GLU A 1 218 ? -10.625 -7.139 29.486 1.00 89.56 218 GLU A O 1
ATOM 1669 N N . SER A 1 219 ? -12.527 -6.342 28.603 1.00 91.56 219 SER A N 1
ATOM 1670 C CA . SER A 1 219 ? -12.888 -7.570 27.891 1.00 91.56 219 SER A CA 1
ATOM 1671 C C . SER A 1 219 ? -12.826 -7.377 26.373 1.00 91.56 219 SER A C 1
ATOM 1673 O O . SER A 1 219 ? -13.165 -6.313 25.850 1.00 91.56 219 SER A O 1
ATOM 1675 N N . CYS A 1 220 ? -12.412 -8.424 25.651 1.00 88.81 220 CYS A N 1
ATOM 1676 C CA . CYS A 1 220 ? -12.378 -8.411 24.186 1.00 88.81 220 CYS A CA 1
ATOM 1677 C C . CYS A 1 220 ? -13.779 -8.190 23.601 1.00 88.81 220 CYS A C 1
ATOM 1679 O O . CYS A 1 220 ? -13.964 -7.360 22.718 1.00 88.81 220 CYS A O 1
ATOM 1681 N N . ARG A 1 221 ? -14.793 -8.869 24.148 1.00 90.62 221 ARG A N 1
ATOM 1682 C CA . ARG A 1 221 ? -16.177 -8.719 23.692 1.00 90.62 221 ARG A CA 1
ATOM 1683 C C . ARG A 1 221 ? -16.676 -7.283 23.836 1.00 90.62 221 ARG A C 1
ATOM 1685 O O . ARG A 1 221 ? -17.237 -6.753 22.884 1.00 90.62 221 ARG A O 1
ATOM 1692 N N . ASP A 1 222 ? -16.431 -6.636 24.975 1.00 90.25 222 ASP A N 1
ATOM 1693 C CA . ASP A 1 222 ? -16.822 -5.234 25.173 1.00 90.25 222 ASP A CA 1
ATOM 1694 C C . ASP A 1 222 ? -16.027 -4.290 24.260 1.00 90.25 222 ASP A C 1
ATOM 1696 O O . ASP A 1 222 ? -16.559 -3.270 23.821 1.00 90.25 222 ASP A O 1
ATOM 1700 N N . ALA A 1 223 ? -14.778 -4.639 23.926 1.00 88.81 223 ALA A N 1
ATOM 1701 C CA . ALA A 1 223 ? -13.997 -3.901 22.940 1.00 88.81 223 ALA A CA 1
ATOM 1702 C C . ALA A 1 223 ? -14.655 -3.967 21.554 1.00 88.81 223 ALA A C 1
ATOM 1704 O O . ALA A 1 223 ? -14.870 -2.923 20.941 1.00 88.81 223 ALA A O 1
ATOM 1705 N N . VAL A 1 224 ? -15.063 -5.161 21.105 1.00 89.06 224 VAL A N 1
ATOM 1706 C CA . VAL A 1 224 ? -15.761 -5.358 19.821 1.00 89.06 224 VAL A CA 1
ATOM 1707 C C . VAL A 1 224 ? -17.123 -4.663 19.810 1.00 89.06 224 VAL A C 1
ATOM 1709 O O . VAL A 1 224 ? -17.471 -4.030 18.820 1.00 89.06 224 VAL A O 1
ATOM 1712 N N . VAL A 1 225 ? -17.895 -4.724 20.904 1.00 89.38 225 VAL A N 1
ATOM 1713 C CA . VAL A 1 225 ? -19.179 -3.998 21.022 1.00 89.38 225 VAL A CA 1
ATOM 1714 C C . VAL A 1 225 ? -18.972 -2.500 20.823 1.00 89.38 225 VAL A C 1
ATOM 1716 O O . VAL A 1 225 ? -19.778 -1.836 20.176 1.00 89.38 225 VAL A O 1
ATOM 1719 N N . ARG A 1 226 ? -17.896 -1.964 21.398 1.00 86.56 226 ARG A N 1
ATOM 1720 C CA . ARG A 1 226 ? -17.632 -0.531 21.428 1.00 86.56 226 ARG A CA 1
ATOM 1721 C C . ARG A 1 226 ? -17.060 0.009 20.127 1.00 86.56 226 ARG A C 1
ATOM 1723 O O . ARG A 1 226 ? -17.462 1.083 19.695 1.00 86.56 226 ARG A O 1
ATOM 1730 N N . LEU A 1 227 ? -16.115 -0.717 19.545 1.00 82.88 227 LEU A N 1
ATOM 1731 C CA . LEU A 1 227 ? -15.525 -0.392 18.249 1.00 82.88 227 LEU A CA 1
ATOM 1732 C C . LEU A 1 227 ? -16.500 -0.699 17.107 1.00 82.88 227 LEU A C 1
ATOM 1734 O O . LEU A 1 227 ? -16.449 -0.072 16.057 1.00 82.88 227 LEU A O 1
ATOM 1738 N N . GLY A 1 228 ? -17.392 -1.664 17.316 1.00 83.06 228 GLY A N 1
ATOM 1739 C CA . GLY A 1 228 ? -18.156 -2.289 16.253 1.00 83.06 228 GLY A CA 1
ATOM 1740 C C . GLY A 1 228 ? -17.347 -3.372 15.537 1.00 83.06 228 GLY A C 1
ATOM 1741 O O . GLY A 1 228 ? -16.115 -3.447 15.611 1.00 83.06 228 GLY A O 1
ATOM 1742 N N . VAL A 1 229 ? -18.077 -4.226 14.822 1.00 80.12 229 VAL A N 1
ATOM 1743 C CA . VAL A 1 229 ? -17.533 -5.352 14.049 1.00 80.12 229 VAL A CA 1
ATOM 1744 C C . VAL A 1 229 ? -16.523 -4.849 13.013 1.00 80.12 229 VAL A C 1
ATOM 1746 O O . VAL A 1 229 ? -15.402 -5.342 12.956 1.00 80.12 229 VAL A O 1
ATOM 1749 N N . GLU A 1 230 ? -16.882 -3.817 12.250 1.00 76.38 230 GLU A N 1
ATOM 1750 C CA . GLU A 1 230 ? -16.079 -3.349 11.117 1.00 76.38 230 GLU A CA 1
ATOM 1751 C C . GLU A 1 230 ? -14.754 -2.696 11.533 1.00 76.38 230 GLU A C 1
ATOM 1753 O O . GLU A 1 230 ? -13.690 -3.091 11.062 1.00 76.38 230 GLU A O 1
ATOM 1758 N N . THR A 1 231 ? -14.777 -1.772 12.495 1.00 77.31 231 THR A N 1
ATOM 1759 C CA . THR A 1 231 ? -13.543 -1.161 13.014 1.00 77.31 231 THR A CA 1
ATOM 1760 C C . THR A 1 231 ? -12.648 -2.190 13.699 1.00 77.31 231 THR A C 1
ATOM 1762 O O . THR A 1 231 ? -11.426 -2.117 13.579 1.00 77.31 231 THR A O 1
ATOM 1765 N N . THR A 1 232 ? -13.228 -3.194 14.368 1.00 81.62 232 THR A N 1
ATOM 1766 C CA . THR A 1 232 ? -12.424 -4.280 14.940 1.00 81.62 232 THR A CA 1
ATOM 1767 C C . THR A 1 232 ? -11.703 -5.073 13.853 1.00 81.62 232 THR A C 1
ATOM 1769 O O . THR A 1 232 ? -10.511 -5.334 13.991 1.00 81.62 232 THR A O 1
ATOM 1772 N N . ARG A 1 233 ? -12.379 -5.410 12.746 1.00 77.44 233 ARG A N 1
ATOM 1773 C CA . ARG A 1 233 ? -11.748 -6.097 11.604 1.00 77.44 233 ARG A CA 1
ATOM 1774 C C . ARG A 1 233 ? -10.553 -5.311 11.073 1.00 77.44 233 ARG A C 1
ATOM 1776 O O . ARG A 1 233 ? -9.486 -5.884 10.877 1.00 77.44 233 ARG A O 1
ATOM 1783 N N . GLN A 1 234 ? -10.723 -4.003 10.896 1.00 75.06 234 GLN A N 1
ATOM 1784 C CA . GLN A 1 234 ? -9.690 -3.114 10.364 1.00 75.06 234 GLN A CA 1
ATOM 1785 C 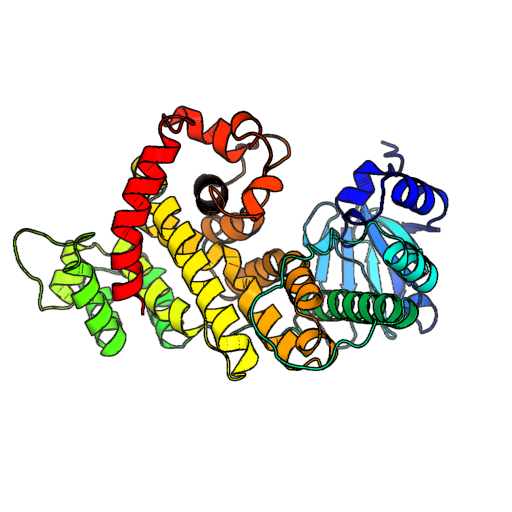C . GLN A 1 234 ? -8.487 -2.994 11.310 1.00 75.06 234 GLN A C 1
ATOM 1787 O O . GLN A 1 234 ? -7.349 -3.112 10.862 1.00 75.06 234 GLN A O 1
ATOM 1792 N N . LEU A 1 235 ? -8.721 -2.840 12.620 1.00 78.12 235 LEU A N 1
ATOM 1793 C CA . LEU A 1 235 ? -7.648 -2.793 13.623 1.00 78.12 235 LEU A CA 1
ATOM 1794 C C . LEU A 1 235 ? -6.883 -4.108 13.715 1.00 78.12 235 LEU A C 1
ATOM 1796 O O . LEU A 1 235 ? -5.662 -4.112 13.833 1.00 78.12 235 LEU A O 1
ATOM 1800 N N . VAL A 1 236 ? -7.586 -5.232 13.644 1.00 78.56 236 VAL A N 1
ATOM 1801 C CA . VAL A 1 236 ? -6.929 -6.531 13.712 1.00 78.56 236 VAL A CA 1
ATOM 1802 C C . VAL A 1 236 ? -6.115 -6.804 12.447 1.00 78.56 236 VAL A C 1
ATOM 1804 O O . VAL A 1 236 ? -4.973 -7.244 12.558 1.00 78.56 236 VAL A O 1
ATOM 1807 N N . ALA A 1 237 ? -6.647 -6.476 11.264 1.00 74.56 237 ALA A N 1
ATOM 1808 C CA . ALA A 1 237 ? -5.878 -6.519 10.021 1.00 74.56 237 ALA A CA 1
ATOM 1809 C C . ALA A 1 237 ? -4.607 -5.661 10.137 1.00 74.56 237 ALA A C 1
ATOM 1811 O O . ALA A 1 237 ? -3.515 -6.125 9.816 1.00 74.56 237 ALA A O 1
ATOM 1812 N N . LEU A 1 238 ? -4.732 -4.454 10.690 1.00 74.88 238 LEU A N 1
ATOM 1813 C CA . LEU A 1 238 ? -3.615 -3.554 10.953 1.00 74.88 238 LEU A CA 1
ATOM 1814 C C . LEU A 1 238 ? -2.561 -4.162 11.899 1.00 74.88 238 LEU A C 1
ATOM 1816 O O . LEU A 1 238 ? -1.368 -4.117 11.593 1.00 74.88 238 LEU A O 1
ATOM 1820 N N . PHE A 1 239 ? -2.964 -4.781 13.012 1.00 77.69 239 PHE A N 1
ATOM 1821 C CA . PHE A 1 239 ? -2.016 -5.423 13.934 1.00 77.69 239 PHE A CA 1
ATOM 1822 C C . PHE A 1 239 ? -1.186 -6.505 13.265 1.00 77.69 239 PHE A C 1
ATOM 1824 O O . PHE A 1 239 ? -0.007 -6.649 13.585 1.00 77.69 239 PHE A O 1
ATOM 1831 N N . THR A 1 240 ? -1.780 -7.237 12.328 1.00 74.50 240 THR A N 1
ATOM 1832 C CA . THR A 1 240 ? -1.050 -8.258 11.590 1.00 74.50 240 THR A CA 1
ATOM 1833 C C . THR A 1 240 ? -0.190 -7.678 10.472 1.00 74.50 240 THR A C 1
ATOM 1835 O O . THR A 1 240 ? 0.906 -8.171 10.224 1.00 74.50 240 THR A O 1
ATOM 1838 N N . VAL A 1 241 ? -0.636 -6.598 9.826 1.00 72.50 241 VAL A N 1
ATOM 1839 C CA . VAL A 1 241 ? 0.151 -5.903 8.798 1.00 72.50 241 VAL A CA 1
ATOM 1840 C C . VAL A 1 241 ? 1.481 -5.404 9.361 1.00 72.50 241 VAL A C 1
ATOM 1842 O O . VAL A 1 241 ? 2.496 -5.509 8.678 1.00 72.50 241 VAL A O 1
ATOM 1845 N N . ARG A 1 242 ? 1.528 -4.954 10.624 1.00 79.25 242 ARG A N 1
ATOM 1846 C CA . ARG A 1 242 ? 2.782 -4.554 11.290 1.00 79.25 242 ARG A CA 1
ATOM 1847 C C . ARG A 1 242 ? 3.873 -5.627 11.214 1.00 79.25 242 ARG A C 1
ATOM 1849 O O . ARG A 1 242 ? 5.041 -5.281 11.048 1.00 79.25 242 ARG A O 1
ATOM 1856 N N . GLU A 1 243 ? 3.512 -6.904 11.334 1.00 77.12 243 GLU A N 1
ATOM 1857 C CA . GLU A 1 243 ? 4.469 -8.023 11.340 1.00 77.12 243 GLU A CA 1
ATOM 1858 C C . GLU A 1 243 ? 5.232 -8.146 10.012 1.00 77.12 243 GLU A C 1
ATOM 1860 O O . GLU A 1 243 ? 6.357 -8.651 9.974 1.00 77.12 243 GLU A O 1
ATOM 1865 N N . LEU A 1 244 ? 4.651 -7.620 8.931 1.00 75.38 244 LEU A N 1
ATOM 1866 C CA . LEU A 1 244 ? 5.249 -7.596 7.600 1.00 75.38 244 LEU A CA 1
ATOM 1867 C C . LEU A 1 244 ? 6.394 -6.585 7.492 1.00 75.38 244 LEU A C 1
ATOM 1869 O O . LEU A 1 244 ? 7.328 -6.804 6.725 1.00 75.38 244 LEU A O 1
ATOM 1873 N N . PHE A 1 245 ? 6.363 -5.507 8.281 1.00 78.25 245 PHE A N 1
ATOM 1874 C CA . PHE A 1 245 ? 7.384 -4.452 8.291 1.00 78.25 245 PHE A CA 1
ATOM 1875 C C . PHE A 1 245 ? 8.601 -4.865 9.130 1.00 78.25 245 PHE A C 1
ATOM 1877 O O . PHE A 1 245 ? 9.073 -4.130 10.001 1.00 78.25 245 PHE A O 1
ATOM 1884 N N . THR A 1 246 ? 9.109 -6.068 8.874 1.00 78.00 246 THR A N 1
ATOM 1885 C CA . THR A 1 246 ? 10.289 -6.628 9.526 1.00 78.00 246 THR A CA 1
ATOM 1886 C C . THR A 1 246 ? 11.302 -7.095 8.484 1.00 78.00 246 THR A C 1
ATOM 1888 O O . THR A 1 246 ? 10.978 -7.435 7.344 1.00 78.00 246 THR A O 1
ATOM 1891 N N . THR A 1 247 ? 12.577 -7.075 8.862 1.00 78.31 247 THR A N 1
ATOM 1892 C CA . THR A 1 247 ? 13.676 -7.529 8.008 1.00 78.31 247 THR A CA 1
ATOM 1893 C C . THR A 1 247 ? 14.706 -8.280 8.837 1.00 78.31 247 THR A C 1
ATOM 1895 O O . THR A 1 247 ? 14.928 -7.970 10.006 1.00 78.31 247 THR A O 1
ATOM 1898 N N . ARG A 1 248 ? 15.341 -9.281 8.222 1.00 77.50 248 ARG A N 1
ATOM 1899 C CA . ARG A 1 248 ? 16.455 -10.033 8.820 1.00 77.50 248 ARG A CA 1
ATOM 1900 C C . ARG A 1 248 ? 17.798 -9.313 8.658 1.00 77.50 248 ARG A C 1
ATOM 1902 O O . ARG A 1 248 ? 18.782 -9.723 9.266 1.00 77.50 248 ARG A O 1
ATOM 1909 N N . HIS A 1 249 ? 17.849 -8.265 7.835 1.00 78.56 249 HIS A N 1
ATOM 1910 C CA . HIS A 1 249 ? 19.067 -7.517 7.542 1.00 78.56 249 HIS A CA 1
ATOM 1911 C C . HIS A 1 249 ? 19.116 -6.230 8.365 1.00 78.56 249 HIS A C 1
ATOM 1913 O O . HIS A 1 249 ? 18.327 -5.315 8.136 1.00 78.56 249 HIS A O 1
ATOM 1919 N N . GLU A 1 250 ? 20.084 -6.137 9.279 1.00 78.38 250 GLU A N 1
ATOM 1920 C CA . GLU A 1 250 ? 20.244 -4.985 10.180 1.00 78.38 250 GLU A CA 1
ATOM 1921 C C . GLU A 1 250 ? 20.368 -3.655 9.422 1.00 78.38 250 GLU A C 1
ATOM 1923 O O . GLU A 1 250 ? 19.768 -2.657 9.811 1.00 78.38 250 GLU A O 1
ATOM 1928 N N . THR A 1 251 ? 21.067 -3.652 8.283 1.00 77.31 251 THR A N 1
ATOM 1929 C CA . THR A 1 251 ? 21.260 -2.459 7.442 1.00 77.31 251 THR A CA 1
ATOM 1930 C C . THR A 1 251 ? 19.957 -1.900 6.868 1.00 77.31 251 THR A C 1
ATOM 1932 O O . THR A 1 251 ? 19.905 -0.731 6.505 1.00 77.31 251 THR A O 1
ATOM 1935 N N . LEU A 1 252 ? 18.896 -2.709 6.791 1.00 80.31 252 LEU A N 1
ATOM 1936 C CA . LEU A 1 252 ? 17.592 -2.311 6.256 1.00 80.31 252 LEU A CA 1
ATOM 1937 C C . LEU A 1 252 ? 16.557 -2.043 7.353 1.00 80.31 252 LEU A C 1
ATOM 1939 O O . LEU A 1 252 ? 15.439 -1.633 7.046 1.00 80.31 252 LEU A O 1
ATOM 1943 N N . ARG A 1 253 ? 16.905 -2.256 8.629 1.00 84.12 253 ARG A N 1
ATOM 1944 C CA . ARG A 1 253 ? 15.974 -2.107 9.754 1.00 84.12 253 ARG A CA 1
ATOM 1945 C C . ARG A 1 253 ? 15.445 -0.680 9.863 1.00 84.12 253 ARG A C 1
ATOM 1947 O O . ARG A 1 253 ? 14.235 -0.488 9.873 1.00 84.12 253 ARG A O 1
ATOM 1954 N N . LEU A 1 254 ? 16.339 0.309 9.815 1.00 85.31 254 LEU A N 1
ATOM 1955 C CA . LEU A 1 254 ? 15.965 1.727 9.834 1.00 85.31 254 LEU A CA 1
ATOM 1956 C C . LEU A 1 254 ? 15.060 2.102 8.650 1.00 85.31 254 LEU A C 1
ATOM 1958 O O . LEU A 1 254 ? 14.131 2.890 8.796 1.00 85.31 254 LEU A O 1
ATOM 1962 N N . ARG A 1 255 ? 15.313 1.528 7.471 1.00 86.88 255 ARG A N 1
ATOM 1963 C CA . ARG A 1 255 ? 14.504 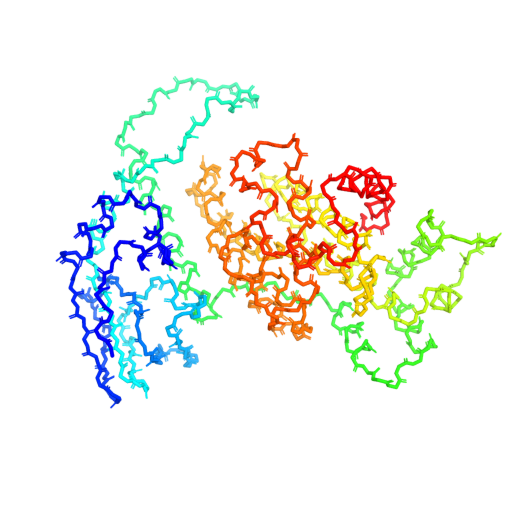1.761 6.268 1.00 86.88 255 ARG A CA 1
ATOM 1964 C C . ARG A 1 255 ? 13.095 1.191 6.424 1.00 86.88 255 ARG A C 1
ATOM 1966 O O . ARG A 1 255 ? 12.128 1.867 6.095 1.00 86.88 255 ARG A O 1
ATOM 1973 N N . MET A 1 256 ? 12.976 -0.008 6.986 1.00 88.44 256 MET A N 1
ATOM 1974 C CA . MET A 1 256 ? 11.680 -0.630 7.255 1.00 88.44 256 MET A CA 1
ATOM 1975 C C . MET A 1 256 ? 10.899 0.106 8.355 1.00 88.44 256 MET A C 1
ATOM 1977 O O . MET A 1 256 ? 9.683 0.253 8.260 1.00 88.44 256 MET A O 1
ATOM 1981 N N . GLU A 1 257 ? 11.597 0.629 9.368 1.00 88.06 257 GLU A N 1
ATOM 1982 C CA . GLU A 1 257 ? 11.017 1.504 10.395 1.00 88.06 257 GLU A CA 1
ATOM 1983 C C . GLU A 1 257 ? 10.503 2.824 9.798 1.00 88.06 257 GLU A C 1
ATOM 1985 O O . GLU A 1 257 ? 9.388 3.235 10.113 1.00 88.06 257 GLU A O 1
ATOM 1990 N N . LYS A 1 258 ? 11.260 3.457 8.889 1.00 89.44 258 LYS A N 1
ATOM 1991 C CA . LYS A 1 258 ? 10.812 4.658 8.160 1.00 89.44 258 LYS A CA 1
ATOM 1992 C C . LYS A 1 258 ? 9.591 4.378 7.281 1.00 89.44 258 LYS A C 1
ATOM 1994 O O . LYS A 1 258 ? 8.637 5.147 7.327 1.00 89.44 258 LYS A O 1
ATOM 1999 N N . LEU A 1 259 ? 9.595 3.269 6.538 1.00 90.38 259 LEU A N 1
ATOM 2000 C CA . LEU A 1 259 ? 8.461 2.854 5.706 1.00 90.38 259 LEU A CA 1
ATOM 2001 C C . LEU A 1 259 ? 7.195 2.640 6.553 1.00 90.38 259 LEU A C 1
ATOM 2003 O O . LEU A 1 259 ? 6.102 3.066 6.181 1.00 90.38 259 LEU A O 1
ATOM 2007 N N . TRP A 1 260 ? 7.352 2.017 7.722 1.00 90.69 260 TRP A N 1
ATOM 2008 C CA . TRP A 1 260 ? 6.265 1.841 8.678 1.00 90.69 260 TRP A CA 1
ATOM 2009 C C . TRP A 1 260 ? 5.741 3.176 9.223 1.00 90.69 260 TRP A C 1
ATOM 2011 O O . TRP A 1 260 ? 4.531 3.394 9.268 1.00 90.69 260 TRP A O 1
ATOM 2021 N N . GLN A 1 261 ? 6.642 4.087 9.601 1.00 90.25 261 GLN A N 1
ATOM 2022 C CA . GLN A 1 261 ? 6.275 5.410 10.101 1.00 90.25 261 GLN A CA 1
ATOM 2023 C C . GLN A 1 261 ? 5.496 6.218 9.056 1.00 90.25 261 GLN A C 1
ATOM 2025 O O . GLN A 1 261 ? 4.472 6.814 9.393 1.00 90.25 261 GLN A O 1
ATOM 2030 N N . HIS A 1 262 ? 5.948 6.186 7.800 1.00 92.38 262 HIS A N 1
ATOM 2031 C CA . HIS A 1 262 ? 5.255 6.803 6.667 1.00 92.38 262 HIS A CA 1
ATOM 2032 C C . HIS A 1 262 ? 3.855 6.204 6.474 1.00 92.38 262 HIS A C 1
ATOM 2034 O O . HIS A 1 262 ? 2.863 6.924 6.409 1.00 92.38 262 HIS A O 1
ATOM 2040 N N . SER A 1 263 ? 3.744 4.874 6.509 1.00 91.62 263 SER A N 1
ATOM 2041 C CA . SER A 1 263 ? 2.457 4.175 6.388 1.00 91.62 263 SER A CA 1
ATOM 2042 C C . SER A 1 263 ? 1.470 4.552 7.506 1.00 91.62 263 SER A C 1
ATOM 2044 O O . SER A 1 263 ? 0.278 4.723 7.245 1.00 91.62 263 SER A O 1
ATOM 2046 N N . ILE A 1 264 ? 1.942 4.731 8.750 1.00 89.94 264 ILE A N 1
ATOM 2047 C CA . ILE A 1 264 ? 1.109 5.234 9.860 1.00 89.94 264 ILE A CA 1
ATOM 2048 C C . ILE A 1 264 ? 0.651 6.666 9.605 1.00 89.94 264 ILE A C 1
ATOM 2050 O O . ILE A 1 264 ? -0.518 6.979 9.845 1.00 89.94 264 ILE A O 1
ATOM 2054 N N . GLU A 1 265 ? 1.555 7.543 9.172 1.00 92.62 265 GLU A N 1
ATOM 2055 C CA . GLU A 1 265 ? 1.234 8.945 8.916 1.00 92.62 265 GLU A CA 1
ATOM 2056 C C . GLU A 1 265 ? 0.147 9.066 7.844 1.00 92.62 265 GLU A C 1
ATOM 2058 O O . GLU A 1 265 ? -0.889 9.691 8.084 1.00 92.62 265 GLU A O 1
ATOM 2063 N N . VAL A 1 266 ? 0.323 8.370 6.721 1.00 95.19 266 VAL A N 1
ATOM 2064 C CA . VAL A 1 266 ? -0.639 8.336 5.612 1.00 95.19 266 VAL A CA 1
ATOM 2065 C C . VAL A 1 266 ? -1.958 7.700 6.039 1.00 95.19 266 VAL A C 1
ATOM 2067 O O . VAL A 1 266 ? -3.018 8.263 5.778 1.00 95.19 266 VAL A O 1
ATOM 2070 N N . GLY A 1 267 ? -1.927 6.570 6.751 1.00 91.94 267 GLY A N 1
ATOM 2071 C CA . GLY A 1 267 ? -3.135 5.943 7.292 1.00 91.94 267 GLY A CA 1
ATOM 2072 C C . GLY A 1 267 ? -3.916 6.871 8.224 1.00 91.94 267 GLY A C 1
ATOM 2073 O O . GLY A 1 267 ? -5.135 7.003 8.111 1.00 91.94 267 GLY A O 1
ATOM 2074 N N . THR A 1 268 ? -3.226 7.566 9.125 1.00 90.88 268 THR A N 1
ATOM 2075 C CA . THR A 1 268 ? -3.872 8.472 10.083 1.00 90.88 268 THR A CA 1
ATOM 2076 C C . THR A 1 268 ? -4.467 9.689 9.375 1.00 90.88 268 THR A C 1
ATOM 2078 O O . THR A 1 268 ? -5.619 10.047 9.625 1.00 90.88 268 THR A O 1
ATOM 2081 N N . LEU A 1 269 ? -3.733 10.280 8.428 1.00 95.12 269 LEU A N 1
ATOM 2082 C CA . LEU A 1 269 ? -4.240 11.350 7.565 1.00 95.12 269 LEU A CA 1
ATOM 2083 C C . LEU A 1 269 ? -5.474 10.896 6.777 1.00 95.12 269 LEU A C 1
ATOM 2085 O O . LEU A 1 269 ? -6.480 11.604 6.757 1.00 95.12 269 LEU A O 1
ATOM 2089 N N . ALA A 1 270 ? -5.435 9.700 6.188 1.00 95.56 270 ALA A N 1
ATOM 2090 C CA . ALA A 1 270 ? -6.552 9.125 5.447 1.00 95.56 270 ALA A CA 1
ATOM 2091 C C . ALA A 1 270 ? -7.792 8.940 6.339 1.00 95.56 270 ALA A C 1
ATOM 2093 O O . ALA A 1 270 ? -8.899 9.292 5.930 1.00 95.56 270 ALA A O 1
ATOM 2094 N N . SER A 1 271 ? -7.610 8.470 7.576 1.00 91.38 271 SER A N 1
ATOM 2095 C CA . SER A 1 271 ? -8.683 8.351 8.572 1.00 91.38 271 SER A CA 1
ATOM 2096 C C . SER A 1 271 ? -9.337 9.701 8.880 1.00 91.38 271 SER A C 1
ATOM 2098 O O . SER A 1 271 ? -10.559 9.820 8.808 1.00 91.38 271 SER A O 1
ATOM 2100 N N . VAL A 1 272 ? -8.534 10.733 9.168 1.00 93.12 272 VAL A N 1
ATOM 2101 C CA . VAL A 1 272 ? -9.027 12.090 9.476 1.00 93.12 272 VAL A CA 1
ATOM 2102 C C . VAL A 1 272 ? -9.747 12.709 8.275 1.00 93.12 272 VAL A C 1
ATOM 2104 O O . VAL A 1 272 ? -10.783 13.354 8.430 1.00 93.12 272 VAL A O 1
ATOM 2107 N N . ILE A 1 273 ? -9.236 12.500 7.059 1.00 94.94 273 ILE A N 1
ATOM 2108 C CA . ILE A 1 273 ? -9.895 12.962 5.830 1.00 94.94 273 ILE A CA 1
ATOM 2109 C C . ILE A 1 273 ? -11.250 12.255 5.658 1.00 94.94 273 ILE A C 1
ATOM 2111 O O . ILE A 1 273 ? -12.250 12.907 5.350 1.00 94.94 273 ILE A O 1
ATOM 2115 N N . ALA A 1 274 ? -11.305 10.941 5.890 1.00 93.69 274 ALA A N 1
ATOM 2116 C CA . ALA A 1 274 ? -12.512 10.135 5.727 1.00 93.69 274 ALA A CA 1
ATOM 2117 C C . ALA A 1 274 ? -13.650 10.512 6.691 1.00 93.69 274 ALA A C 1
ATOM 2119 O O . ALA A 1 274 ? -14.812 10.360 6.325 1.00 93.69 274 ALA A O 1
ATOM 2120 N N . GLU A 1 275 ? -13.367 11.100 7.860 1.00 90.56 275 GLU A N 1
ATOM 2121 C CA . GLU A 1 275 ? -14.410 11.646 8.752 1.00 90.56 275 GLU A CA 1
ATOM 2122 C C . GLU A 1 275 ? -15.307 12.687 8.060 1.00 90.56 275 GLU A C 1
ATOM 2124 O O . GLU A 1 275 ? -16.461 12.882 8.446 1.00 90.56 275 GLU A O 1
ATOM 2129 N N . ARG A 1 276 ? -14.789 13.351 7.019 1.00 91.25 276 ARG A N 1
ATOM 2130 C CA . ARG A 1 276 ? -15.494 14.386 6.250 1.00 91.25 276 ARG A CA 1
ATOM 2131 C C . ARG A 1 276 ? -16.053 13.871 4.923 1.00 91.25 276 ARG A C 1
ATOM 2133 O O . ARG A 1 276 ? -16.775 14.610 4.257 1.00 91.25 276 ARG A O 1
ATOM 2140 N N . VAL A 1 277 ? -15.741 12.634 4.530 1.00 92.69 277 VAL A N 1
ATOM 2141 C CA . VAL A 1 277 ? -16.105 12.061 3.226 1.00 92.69 277 VAL A CA 1
ATOM 2142 C C . VAL A 1 277 ? -17.144 10.950 3.409 1.00 92.69 277 VAL A C 1
ATOM 2144 O O . VAL A 1 277 ? -16.804 9.838 3.814 1.00 92.69 277 VAL A O 1
ATOM 2147 N N . PRO A 1 278 ? -18.424 11.198 3.076 1.00 89.12 278 PRO A N 1
ATOM 2148 C CA . PRO A 1 278 ? -19.455 10.172 3.149 1.00 89.12 278 PRO A CA 1
ATOM 2149 C C . PRO A 1 278 ? -19.140 8.971 2.250 1.00 89.12 278 PRO A C 1
ATOM 2151 O O . PRO A 1 278 ? -18.692 9.129 1.114 1.00 89.12 278 PRO A O 1
ATOM 2154 N N . GLY A 1 279 ? -19.446 7.768 2.738 1.00 86.31 279 GLY A N 1
ATOM 2155 C CA . GLY A 1 279 ? -19.307 6.523 1.976 1.00 86.31 279 GLY A CA 1
ATOM 2156 C C . GLY A 1 279 ? -17.954 5.819 2.112 1.00 86.31 279 GLY A C 1
ATOM 2157 O O . GLY A 1 279 ? -17.811 4.723 1.580 1.00 86.31 279 GLY A O 1
ATOM 2158 N N . VAL A 1 280 ? -16.995 6.391 2.848 1.00 89.44 280 VAL A N 1
ATOM 2159 C CA . VAL A 1 280 ? -15.750 5.713 3.242 1.00 89.44 280 VAL A CA 1
ATOM 2160 C C . VAL A 1 280 ? -15.617 5.802 4.758 1.00 89.44 280 VAL A C 1
ATOM 2162 O O . VAL A 1 280 ? -15.641 6.893 5.318 1.00 89.44 280 VAL A O 1
ATOM 2165 N N . SER A 1 281 ? -15.511 4.663 5.445 1.00 84.94 281 SER A N 1
ATOM 2166 C CA . SER A 1 281 ? -15.334 4.687 6.904 1.00 84.94 281 SER A CA 1
ATOM 2167 C C . SER A 1 281 ? -13.903 5.112 7.279 1.00 84.94 281 SER A C 1
ATOM 2169 O O . SER A 1 281 ? -12.966 4.727 6.573 1.00 84.94 281 SER A O 1
ATOM 2171 N N . PRO A 1 282 ? -13.690 5.842 8.394 1.00 85.56 282 PRO A N 1
ATOM 2172 C CA . PRO A 1 282 ? -12.349 6.245 8.826 1.00 85.56 282 PRO A CA 1
ATOM 2173 C C . PRO A 1 282 ? -11.370 5.080 8.962 1.00 85.56 282 PRO A C 1
ATOM 2175 O O . PRO A 1 282 ? -10.243 5.160 8.485 1.00 85.56 282 PRO A O 1
ATOM 2178 N N . GLY A 1 283 ? -11.811 3.951 9.519 1.00 79.44 283 GLY A N 1
ATOM 2179 C CA . GLY A 1 283 ? -10.936 2.792 9.658 1.00 79.44 283 GLY A CA 1
ATOM 2180 C C . GLY A 1 283 ? -10.653 2.056 8.335 1.00 79.44 283 GLY A C 1
ATOM 2181 O O . GLY A 1 283 ? -9.577 1.479 8.189 1.00 79.44 283 GLY A O 1
ATOM 2182 N N . GLN A 1 284 ? -11.543 2.130 7.334 1.00 83.31 284 GLN A N 1
ATOM 2183 C CA . GLN A 1 284 ? -11.246 1.634 5.981 1.00 83.31 284 GLN A CA 1
ATOM 2184 C C . GLN A 1 284 ? -10.155 2.489 5.331 1.00 83.31 284 GLN A C 1
ATOM 2186 O O . GLN A 1 284 ? -9.219 1.947 4.748 1.00 83.31 284 GLN A O 1
ATOM 2191 N N . ALA A 1 285 ? -10.254 3.815 5.459 1.00 90.81 285 ALA A N 1
ATOM 2192 C CA . ALA A 1 285 ? -9.242 4.737 4.957 1.00 90.81 285 ALA A CA 1
ATOM 2193 C C . ALA A 1 285 ? -7.904 4.589 5.701 1.00 90.81 285 ALA A C 1
ATOM 2195 O O . ALA A 1 285 ? -6.857 4.599 5.061 1.00 90.81 285 ALA A O 1
ATOM 2196 N N . LEU A 1 286 ? -7.943 4.365 7.021 1.00 87.38 286 LEU A N 1
ATOM 2197 C CA . LEU A 1 286 ? -6.773 4.035 7.838 1.00 87.38 286 LEU A CA 1
ATOM 2198 C C . LEU A 1 286 ? -6.054 2.802 7.288 1.00 87.38 286 LEU A C 1
ATOM 2200 O O . LEU A 1 286 ? -4.873 2.874 6.961 1.00 87.38 286 LEU A O 1
ATOM 2204 N N . LEU A 1 287 ? -6.779 1.690 7.132 1.00 85.12 287 LEU A N 1
ATOM 2205 C CA . LEU A 1 287 ? -6.233 0.440 6.605 1.00 85.12 287 LEU A CA 1
ATOM 2206 C C . LEU A 1 287 ? -5.655 0.618 5.195 1.00 85.12 287 LEU A C 1
ATOM 2208 O O . LEU A 1 287 ? -4.554 0.145 4.926 1.00 85.12 287 LEU A O 1
ATOM 2212 N N . ALA A 1 288 ? -6.366 1.322 4.314 1.00 90.25 288 ALA A N 1
ATOM 2213 C CA . ALA A 1 288 ? -5.898 1.586 2.959 1.00 90.25 288 ALA A CA 1
ATOM 2214 C C . ALA A 1 288 ? -4.627 2.448 2.935 1.00 90.25 288 ALA A C 1
ATOM 2216 O O . ALA A 1 288 ? -3.694 2.130 2.203 1.00 90.25 288 ALA A O 1
ATOM 2217 N N . GLY A 1 289 ? -4.545 3.485 3.772 1.00 92.31 289 GLY A N 1
ATOM 2218 C CA . GLY A 1 289 ? -3.343 4.309 3.895 1.00 92.31 289 GLY A CA 1
ATOM 2219 C C . GLY A 1 289 ? -2.165 3.569 4.537 1.00 92.31 289 GLY A C 1
ATOM 2220 O O . GLY A 1 289 ? -1.027 3.817 4.172 1.00 92.31 289 GLY A O 1
ATOM 2221 N N . LEU A 1 290 ? -2.401 2.597 5.416 1.00 88.38 290 LEU A N 1
ATOM 2222 C CA . LEU A 1 290 ? -1.336 1.742 5.962 1.00 88.38 290 LEU A CA 1
ATOM 2223 C C . LEU A 1 290 ? -0.799 0.724 4.950 1.00 88.38 290 LEU A C 1
ATOM 2225 O O . LEU A 1 290 ? 0.356 0.315 5.035 1.00 88.38 290 LEU A O 1
ATOM 2229 N N . LEU A 1 291 ? -1.643 0.300 4.011 1.00 90.06 291 LEU A N 1
ATOM 2230 C CA . LEU A 1 291 ? -1.306 -0.679 2.979 1.00 90.06 291 LEU A CA 1
ATOM 2231 C C . LEU A 1 291 ? -0.828 -0.047 1.669 1.00 90.06 291 LEU A C 1
ATOM 2233 O O . LEU A 1 291 ? -0.384 -0.782 0.790 1.00 90.06 291 LEU A O 1
ATOM 2237 N N . HIS A 1 292 ? -0.903 1.279 1.524 1.00 93.06 292 HIS A N 1
ATOM 2238 C CA . HIS A 1 292 ? -0.648 1.953 0.247 1.00 93.06 292 HIS A CA 1
ATOM 2239 C C . HIS A 1 292 ? 0.753 1.661 -0.320 1.00 93.06 292 HIS A C 1
ATOM 2241 O O . HIS A 1 292 ? 0.905 1.501 -1.524 1.00 93.06 292 HIS A O 1
ATOM 2247 N N . ASP A 1 293 ? 1.748 1.517 0.559 1.00 91.50 293 ASP A N 1
ATOM 2248 C CA . ASP A 1 293 ? 3.152 1.267 0.216 1.00 91.50 293 ASP A CA 1
ATOM 2249 C C . ASP A 1 293 ? 3.583 -0.190 0.499 1.00 91.50 293 ASP A C 1
ATOM 2251 O O . ASP A 1 293 ? 4.775 -0.505 0.557 1.00 91.50 293 ASP A O 1
ATOM 2255 N N . ILE A 1 294 ? 2.631 -1.123 0.657 1.00 88.81 294 ILE A N 1
ATOM 2256 C CA . ILE A 1 294 ? 2.924 -2.515 1.051 1.00 88.81 294 ILE A CA 1
ATOM 2257 C C . ILE A 1 294 ? 3.875 -3.231 0.080 1.00 88.81 294 ILE A C 1
ATOM 2259 O O . ILE A 1 294 ? 4.659 -4.086 0.495 1.00 88.81 294 ILE A O 1
ATOM 2263 N N . GLY A 1 295 ? 3.858 -2.858 -1.204 1.00 88.06 295 GLY A N 1
ATOM 2264 C CA . GLY A 1 295 ? 4.744 -3.431 -2.214 1.00 88.06 295 GLY A CA 1
ATOM 2265 C C . GLY A 1 295 ? 6.219 -3.077 -2.029 1.00 88.06 295 GLY A C 1
ATOM 2266 O O . GLY A 1 295 ? 7.077 -3.810 -2.514 1.00 88.06 295 GLY A O 1
ATOM 2267 N N . ALA A 1 296 ? 6.548 -2.024 -1.275 1.00 89.31 296 ALA A N 1
ATOM 2268 C CA . ALA A 1 296 ? 7.935 -1.687 -0.972 1.00 89.31 296 ALA A CA 1
ATOM 2269 C C . ALA A 1 296 ? 8.612 -2.755 -0.092 1.00 89.31 296 ALA A C 1
ATOM 2271 O O . ALA A 1 296 ? 9.813 -2.979 -0.220 1.00 89.31 296 ALA A O 1
ATOM 2272 N N . ILE A 1 297 ? 7.857 -3.459 0.762 1.00 87.38 297 ILE A N 1
ATOM 2273 C CA . ILE A 1 297 ? 8.393 -4.478 1.681 1.00 87.38 297 ILE A CA 1
ATOM 2274 C C . ILE A 1 297 ? 9.109 -5.612 0.926 1.00 87.38 297 ILE A C 1
ATOM 2276 O O . ILE A 1 297 ? 10.312 -5.793 1.146 1.00 87.38 297 ILE A O 1
ATOM 2280 N N . PRO A 1 298 ? 8.440 -6.377 0.038 1.00 80.31 298 PRO A N 1
ATOM 2281 C CA . PRO A 1 298 ? 9.102 -7.423 -0.737 1.00 80.31 298 PRO A CA 1
ATOM 2282 C C . PRO A 1 298 ? 10.211 -6.877 -1.636 1.00 80.31 298 PRO A C 1
ATOM 2284 O O . PRO A 1 298 ? 11.234 -7.542 -1.778 1.00 80.31 298 PRO A O 1
ATOM 2287 N N . VAL A 1 299 ? 10.070 -5.669 -2.195 1.00 81.38 299 VAL A N 1
ATOM 2288 C CA . VAL A 1 299 ? 11.133 -5.051 -3.007 1.00 81.38 299 VAL A CA 1
ATOM 2289 C C . VAL A 1 299 ? 12.394 -4.828 -2.171 1.00 81.38 299 VAL A C 1
ATOM 2291 O O . VAL A 1 299 ? 13.480 -5.229 -2.583 1.00 81.38 299 VAL A O 1
ATOM 2294 N N . ILE A 1 300 ? 12.259 -4.272 -0.964 1.00 82.25 300 ILE A N 1
ATOM 2295 C CA . ILE A 1 300 ? 13.379 -4.068 -0.037 1.00 82.25 300 ILE A CA 1
ATOM 2296 C C . ILE A 1 300 ? 13.997 -5.404 0.385 1.00 82.25 300 ILE A C 1
ATOM 2298 O O . ILE A 1 300 ? 15.221 -5.526 0.425 1.00 82.25 300 ILE A O 1
ATOM 2302 N N . GLN A 1 301 ? 13.173 -6.406 0.703 1.00 78.94 301 GLN A N 1
ATOM 2303 C CA . GLN A 1 301 ? 13.652 -7.724 1.127 1.00 78.94 301 GLN A CA 1
ATOM 2304 C C . GLN A 1 301 ? 14.439 -8.428 0.016 1.00 78.94 301 GLN A C 1
ATOM 2306 O O . GLN A 1 301 ? 15.529 -8.924 0.278 1.00 78.94 301 GLN A O 1
ATOM 2311 N N . GLN A 1 302 ? 13.942 -8.414 -1.221 1.00 73.62 302 GLN A N 1
ATOM 2312 C CA . GLN A 1 302 ? 14.632 -9.015 -2.368 1.00 73.62 302 GLN A CA 1
ATOM 2313 C C . GLN A 1 302 ? 15.897 -8.237 -2.742 1.00 73.62 302 GLN A C 1
ATOM 2315 O O . GLN A 1 302 ? 16.944 -8.820 -3.021 1.00 73.62 302 GLN A O 1
ATOM 2320 N N . ALA A 1 303 ? 15.841 -6.906 -2.693 1.00 71.50 303 ALA A N 1
ATOM 2321 C CA . ALA A 1 303 ? 17.009 -6.077 -2.952 1.00 71.50 303 ALA A CA 1
ATOM 2322 C C . ALA A 1 303 ? 18.122 -6.286 -1.908 1.00 71.50 303 ALA A C 1
ATOM 2324 O O . ALA A 1 303 ? 19.300 -6.125 -2.229 1.00 71.50 303 ALA A O 1
ATOM 2325 N N . ALA A 1 304 ? 17.782 -6.709 -0.685 1.00 69.38 304 ALA A N 1
ATOM 2326 C CA . ALA A 1 304 ? 18.751 -7.049 0.357 1.00 69.38 304 ALA A CA 1
ATOM 2327 C C . ALA A 1 304 ? 19.705 -8.183 -0.045 1.00 69.38 304 ALA A C 1
ATOM 2329 O O . ALA A 1 304 ? 20.875 -8.189 0.356 1.00 69.38 304 ALA A O 1
ATOM 2330 N N . ASP A 1 305 ? 19.227 -9.127 -0.854 1.00 67.69 305 ASP A N 1
ATOM 2331 C CA . ASP A 1 305 ? 20.028 -10.251 -1.331 1.00 67.69 305 ASP A CA 1
ATOM 2332 C C . ASP A 1 305 ? 20.985 -9.837 -2.464 1.00 67.69 305 ASP A C 1
ATOM 2334 O O . ASP A 1 305 ? 21.971 -10.525 -2.750 1.00 67.69 305 ASP A O 1
ATOM 2338 N N . LEU A 1 306 ? 20.798 -8.643 -3.037 1.00 63.59 306 LEU A N 1
ATOM 2339 C CA . LEU A 1 306 ? 21.594 -8.114 -4.139 1.00 63.59 306 LEU A CA 1
ATOM 2340 C C . LEU A 1 306 ? 22.781 -7.272 -3.625 1.00 63.59 306 LEU A C 1
ATOM 2342 O O . LEU A 1 306 ? 22.602 -6.270 -2.930 1.00 63.59 306 LEU A O 1
ATOM 2346 N N . PRO A 1 307 ? 24.041 -7.619 -3.962 1.00 61.59 307 PRO A N 1
ATOM 2347 C CA . PRO A 1 307 ? 25.212 -6.845 -3.538 1.00 61.59 307 PRO A CA 1
ATOM 2348 C C . PRO A 1 307 ? 25.216 -5.379 -4.000 1.00 61.59 307 PRO A C 1
ATOM 2350 O O . PRO A 1 307 ? 25.708 -4.532 -3.261 1.00 61.59 307 PRO A O 1
ATOM 2353 N N . ALA A 1 308 ? 24.680 -5.075 -5.187 1.00 56.59 308 ALA A N 1
ATOM 2354 C CA . ALA A 1 308 ? 24.650 -3.717 -5.740 1.00 56.59 308 ALA A CA 1
ATOM 2355 C C . ALA A 1 308 ? 23.656 -2.805 -5.000 1.00 56.59 308 ALA A C 1
ATOM 2357 O O . ALA A 1 308 ? 24.020 -1.704 -4.599 1.00 56.59 308 ALA A O 1
ATOM 2358 N N . ALA A 1 309 ? 22.439 -3.292 -4.731 1.00 60.16 309 ALA A N 1
ATOM 2359 C CA . ALA A 1 309 ? 21.418 -2.532 -4.005 1.00 60.16 309 ALA A CA 1
ATOM 2360 C C . ALA A 1 309 ? 21.791 -2.279 -2.532 1.00 60.16 309 ALA A C 1
ATOM 2362 O O . ALA A 1 309 ? 21.360 -1.295 -1.948 1.00 60.16 309 ALA A O 1
ATOM 2363 N N . ARG A 1 310 ? 22.649 -3.122 -1.937 1.00 65.19 310 ARG A N 1
ATOM 2364 C CA . ARG A 1 310 ? 23.210 -2.886 -0.593 1.00 65.19 310 ARG A CA 1
ATOM 2365 C C . ARG A 1 310 ? 24.291 -1.806 -0.539 1.00 65.19 310 ARG A C 1
ATOM 2367 O O . ARG A 1 310 ? 24.589 -1.322 0.547 1.00 65.19 310 ARG A O 1
ATOM 2374 N N . ARG A 1 311 ? 24.941 -1.501 -1.666 1.00 61.62 311 ARG A N 1
ATOM 2375 C CA . ARG A 1 311 ? 26.037 -0.517 -1.738 1.00 61.62 311 ARG A CA 1
ATOM 2376 C C . ARG A 1 311 ? 25.552 0.873 -2.132 1.00 61.62 311 ARG A C 1
ATOM 2378 O O . ARG A 1 311 ? 26.221 1.843 -1.802 1.00 61.62 311 ARG A O 1
ATOM 2385 N N . HIS A 1 312 ? 24.408 0.943 -2.808 1.00 64.75 312 HIS A N 1
ATOM 2386 C CA . HIS A 1 312 ? 23.867 2.160 -3.399 1.00 64.75 312 HIS A CA 1
ATOM 2387 C C . HIS A 1 312 ? 22.425 2.359 -2.949 1.00 64.75 312 HIS A C 1
ATOM 2389 O O . HIS A 1 312 ? 21.509 1.778 -3.531 1.00 64.75 312 HIS A O 1
ATOM 2395 N N . ASP A 1 313 ? 22.230 3.184 -1.919 1.00 67.69 313 ASP A N 1
ATOM 2396 C CA . ASP A 1 313 ? 20.898 3.496 -1.387 1.00 67.69 313 ASP A CA 1
ATOM 2397 C C . ASP A 1 313 ? 19.983 4.091 -2.466 1.00 67.69 313 ASP A C 1
ATOM 2399 O O . ASP A 1 313 ? 18.820 3.705 -2.558 1.00 67.69 313 ASP A O 1
ATOM 2403 N N . ASP A 1 314 ? 20.525 4.931 -3.352 1.00 63.78 314 ASP A N 1
ATOM 2404 C CA . ASP A 1 314 ? 19.771 5.512 -4.463 1.00 63.78 314 ASP A CA 1
ATOM 2405 C C . ASP A 1 314 ? 19.163 4.428 -5.354 1.00 63.78 314 ASP A C 1
ATOM 2407 O O . ASP A 1 314 ? 17.997 4.511 -5.727 1.00 63.78 314 ASP A O 1
ATOM 2411 N N . LEU A 1 315 ? 19.914 3.372 -5.684 1.00 66.12 315 LEU A N 1
ATOM 2412 C CA . LEU A 1 315 ? 19.398 2.285 -6.513 1.00 66.12 315 LEU A CA 1
ATOM 2413 C C . LEU A 1 315 ? 18.197 1.594 -5.852 1.00 66.12 315 LEU A C 1
ATOM 2415 O O . LEU A 1 315 ? 17.211 1.277 -6.519 1.00 66.12 315 LEU A O 1
ATOM 2419 N N . LEU A 1 316 ? 18.273 1.369 -4.544 1.00 73.44 316 LEU A N 1
ATOM 2420 C CA . LEU A 1 316 ? 17.177 0.781 -3.791 1.00 73.44 316 LEU A CA 1
ATOM 2421 C C . LEU A 1 316 ? 15.929 1.678 -3.813 1.00 73.44 316 LEU A C 1
ATOM 2423 O O . LEU A 1 316 ? 14.836 1.164 -4.038 1.00 73.44 316 LEU A O 1
ATOM 2427 N N . GLU A 1 317 ? 16.079 2.997 -3.666 1.00 74.69 317 GLU A N 1
ATOM 2428 C CA . GLU A 1 317 ? 14.949 3.937 -3.779 1.00 74.69 317 GLU A CA 1
ATOM 2429 C C . GLU A 1 317 ? 14.276 3.879 -5.154 1.00 74.69 317 GLU A C 1
ATOM 2431 O O . GLU A 1 317 ? 13.048 3.891 -5.254 1.00 74.69 317 GLU A O 1
ATOM 2436 N N . HIS A 1 318 ? 15.064 3.765 -6.228 1.00 69.50 318 HIS A N 1
ATOM 2437 C CA . HIS A 1 318 ? 14.514 3.633 -7.578 1.00 69.50 318 HIS A CA 1
ATOM 2438 C C . HIS A 1 318 ? 13.728 2.333 -7.741 1.00 69.50 318 HIS A C 1
ATOM 2440 O O . HIS A 1 318 ? 12.617 2.358 -8.259 1.00 69.50 318 HIS A O 1
ATOM 2446 N N . LEU A 1 319 ? 14.275 1.210 -7.263 1.00 73.00 319 LEU A N 1
ATOM 2447 C CA . LEU A 1 319 ? 13.585 -0.081 -7.302 1.00 73.00 319 LEU A CA 1
ATOM 2448 C C . LEU A 1 319 ? 12.255 -0.021 -6.553 1.00 73.00 319 LEU A C 1
ATOM 2450 O O . LEU A 1 319 ? 11.247 -0.503 -7.060 1.00 73.00 319 LEU A O 1
ATOM 2454 N N . ILE A 1 320 ? 12.242 0.586 -5.365 1.00 80.62 320 ILE A N 1
ATOM 2455 C CA . ILE A 1 320 ? 11.016 0.780 -4.587 1.00 80.62 320 ILE A CA 1
ATOM 2456 C C . ILE A 1 320 ? 10.021 1.620 -5.386 1.00 80.62 320 ILE A C 1
ATOM 2458 O O . ILE A 1 320 ? 8.884 1.193 -5.555 1.00 80.62 320 ILE A O 1
ATOM 2462 N N . THR A 1 321 ? 10.454 2.765 -5.916 1.00 78.25 321 THR A N 1
ATOM 2463 C CA . THR A 1 321 ? 9.598 3.686 -6.679 1.00 78.25 321 THR A CA 1
ATOM 2464 C C . THR A 1 321 ? 8.967 3.003 -7.894 1.00 78.25 321 THR A C 1
ATOM 2466 O O . THR A 1 321 ? 7.768 3.144 -8.111 1.00 78.25 321 THR A O 1
ATOM 2469 N N . ASP A 1 322 ? 9.751 2.236 -8.654 1.00 72.06 322 ASP A N 1
ATOM 2470 C CA . ASP A 1 322 ? 9.303 1.593 -9.894 1.00 72.06 322 ASP A CA 1
ATOM 2471 C C . ASP A 1 322 ? 8.392 0.378 -9.654 1.00 72.06 322 ASP A C 1
ATOM 2473 O O . ASP A 1 322 ? 7.556 0.058 -10.497 1.00 72.06 322 ASP A O 1
ATOM 2477 N N . LEU A 1 323 ? 8.559 -0.331 -8.532 1.00 76.62 323 LEU A N 1
ATOM 2478 C CA . LEU A 1 323 ? 7.960 -1.659 -8.349 1.00 76.62 323 LEU A CA 1
ATOM 2479 C C . LEU A 1 323 ? 6.886 -1.713 -7.263 1.00 76.62 323 LEU A C 1
ATOM 2481 O O . LEU A 1 323 ? 6.047 -2.613 -7.292 1.00 76.62 323 LEU A O 1
ATOM 2485 N N . ARG A 1 324 ? 6.874 -0.787 -6.298 1.00 86.00 324 ARG A N 1
ATOM 2486 C CA . ARG A 1 324 ? 5.964 -0.875 -5.143 1.00 86.00 324 ARG A CA 1
ATOM 2487 C C . ARG A 1 324 ? 4.483 -0.886 -5.517 1.00 86.00 324 ARG A C 1
ATOM 2489 O O . ARG A 1 324 ? 3.727 -1.579 -4.845 1.00 86.00 324 ARG A O 1
ATOM 2496 N N . GLU A 1 325 ? 4.070 -0.167 -6.565 1.00 86.00 325 GLU A N 1
ATOM 2497 C CA . GLU A 1 325 ? 2.665 -0.143 -6.998 1.00 86.00 325 GLU A CA 1
ATOM 2498 C C . GLU A 1 325 ? 2.259 -1.539 -7.478 1.00 86.00 325 GLU A C 1
ATOM 2500 O O . GLU A 1 325 ? 1.356 -2.162 -6.924 1.00 86.00 325 GLU A O 1
ATOM 2505 N N . GLU A 1 326 ? 2.978 -2.076 -8.463 1.00 78.25 326 GLU A N 1
ATOM 2506 C CA . GLU A 1 326 ? 2.658 -3.366 -9.075 1.00 78.25 326 GLU A CA 1
ATOM 2507 C C . GLU A 1 326 ? 2.789 -4.522 -8.079 1.00 78.25 326 GLU A C 1
ATOM 2509 O O . GLU A 1 326 ? 1.907 -5.381 -7.996 1.00 78.25 326 GLU A O 1
ATOM 2514 N N . VAL A 1 327 ? 3.862 -4.523 -7.281 1.00 82.38 327 VAL A N 1
ATOM 2515 C CA . VAL A 1 327 ? 4.065 -5.542 -6.250 1.00 82.38 327 VAL A CA 1
ATOM 2516 C C . VAL A 1 327 ? 2.988 -5.429 -5.176 1.00 82.38 327 VAL A C 1
ATOM 2518 O O . VAL A 1 327 ? 2.446 -6.445 -4.749 1.00 82.38 327 VAL A O 1
ATOM 2521 N N . GLY A 1 328 ? 2.631 -4.214 -4.758 1.00 86.94 328 GLY A N 1
ATOM 2522 C CA . GLY A 1 328 ? 1.596 -3.988 -3.754 1.00 86.94 328 GLY A CA 1
ATOM 2523 C C . GLY A 1 328 ? 0.224 -4.463 -4.227 1.00 86.94 328 GLY A C 1
ATOM 2524 O O . GLY A 1 328 ? -0.466 -5.173 -3.497 1.00 86.94 328 GLY A O 1
ATOM 2525 N N . VAL A 1 329 ? -0.138 -4.166 -5.477 1.00 85.56 329 VAL A N 1
ATOM 2526 C CA . VAL A 1 329 ? -1.367 -4.667 -6.110 1.00 85.56 329 VAL A CA 1
ATOM 2527 C C . VAL A 1 329 ? -1.376 -6.190 -6.165 1.00 85.56 329 VAL A C 1
ATOM 2529 O O . VAL A 1 329 ? -2.383 -6.805 -5.811 1.00 85.56 329 VAL A O 1
ATOM 2532 N N . ALA A 1 330 ? -0.265 -6.812 -6.569 1.00 78.50 330 ALA A N 1
ATOM 2533 C CA . ALA A 1 330 ? -0.150 -8.266 -6.608 1.00 78.50 330 ALA A CA 1
ATOM 2534 C C . ALA A 1 330 ? -0.330 -8.890 -5.213 1.00 78.50 330 ALA A C 1
ATOM 2536 O O . ALA A 1 330 ? -1.109 -9.831 -5.070 1.00 78.50 330 ALA A O 1
ATOM 2537 N N . VAL A 1 331 ? 0.317 -8.327 -4.183 1.00 82.50 331 VAL A N 1
ATOM 2538 C CA . VAL A 1 331 ? 0.171 -8.759 -2.782 1.00 82.50 331 VAL A CA 1
ATOM 2539 C C . VAL A 1 331 ? -1.285 -8.671 -2.329 1.00 82.50 331 VAL A C 1
ATOM 2541 O O . VAL A 1 331 ? -1.836 -9.649 -1.830 1.00 82.50 331 VAL A O 1
ATOM 2544 N N . LEU A 1 332 ? -1.933 -7.520 -2.519 1.00 83.19 332 LEU A N 1
ATOM 2545 C CA . LEU A 1 332 ? -3.296 -7.309 -2.032 1.00 83.19 332 LEU A CA 1
ATOM 2546 C C . LEU A 1 332 ? -4.335 -8.161 -2.768 1.00 83.19 332 LEU A C 1
ATOM 2548 O O . LEU A 1 332 ? -5.280 -8.630 -2.135 1.00 83.19 332 LEU A O 1
ATOM 2552 N N . ARG A 1 333 ? -4.158 -8.393 -4.075 1.00 81.81 333 ARG A N 1
ATOM 2553 C CA . ARG A 1 333 ? -5.031 -9.285 -4.855 1.00 81.81 333 ARG A CA 1
ATOM 2554 C C . ARG A 1 333 ? -4.856 -10.745 -4.450 1.00 81.81 333 ARG A C 1
ATOM 2556 O O . ARG A 1 333 ? -5.853 -11.441 -4.300 1.00 81.81 333 ARG A O 1
ATOM 2563 N N . GLU A 1 334 ? -3.622 -11.196 -4.226 1.00 75.75 334 GLU A N 1
ATOM 2564 C CA . GLU A 1 334 ? -3.351 -12.545 -3.707 1.00 75.75 334 GLU A CA 1
ATOM 2565 C C . GLU A 1 334 ? -3.982 -12.743 -2.321 1.00 75.75 334 GLU A C 1
ATOM 2567 O O . GLU A 1 334 ? -4.474 -13.820 -1.987 1.00 75.75 334 GLU A O 1
ATOM 2572 N N . TRP A 1 335 ? -4.013 -11.683 -1.513 1.00 77.69 335 TRP A N 1
ATOM 2573 C CA . TRP A 1 335 ? -4.637 -11.688 -0.191 1.00 77.69 335 TRP A CA 1
ATOM 2574 C C . TRP A 1 335 ? -6.144 -11.419 -0.207 1.00 77.69 335 TRP A C 1
ATOM 2576 O O . TRP A 1 335 ? -6.749 -11.395 0.868 1.00 77.69 335 TRP A O 1
ATOM 2586 N N . ASP A 1 336 ? -6.752 -11.257 -1.389 1.00 74.25 336 ASP A N 1
ATOM 2587 C CA . ASP A 1 336 ? -8.198 -11.080 -1.561 1.00 74.25 336 ASP A CA 1
ATOM 2588 C C . ASP A 1 336 ? -8.731 -9.873 -0.755 1.00 74.25 336 ASP A C 1
ATOM 2590 O O . ASP A 1 336 ? -9.736 -9.945 -0.043 1.00 74.25 336 ASP A O 1
ATOM 2594 N N . PHE A 1 337 ? -7.992 -8.755 -0.804 1.00 80.88 337 PHE A N 1
ATOM 2595 C CA . PHE A 1 337 ? -8.435 -7.471 -0.253 1.00 80.88 337 PHE A CA 1
ATOM 2596 C C . PHE A 1 337 ? -9.457 -6.787 -1.178 1.00 80.88 337 PHE A C 1
ATOM 2598 O O . PHE A 1 337 ? -9.394 -6.958 -2.395 1.00 80.88 337 PHE A O 1
ATOM 2605 N N . PRO A 1 338 ? -10.365 -5.949 -0.636 1.00 81.56 338 PRO A N 1
ATOM 2606 C CA . PRO A 1 338 ? -11.358 -5.245 -1.445 1.00 81.56 338 PRO A CA 1
ATOM 2607 C C . PRO A 1 338 ? -10.733 -4.343 -2.518 1.00 81.56 338 PRO A C 1
ATOM 2609 O O . PRO A 1 338 ? -9.750 -3.649 -2.246 1.00 81.56 338 PRO A O 1
ATOM 2612 N N . ASP A 1 339 ? -11.387 -4.239 -3.681 1.00 85.56 339 ASP A N 1
ATOM 2613 C CA . ASP A 1 339 ? -10.950 -3.398 -4.811 1.00 85.56 339 ASP A CA 1
ATOM 2614 C C . ASP A 1 339 ? -10.689 -1.940 -4.413 1.00 85.56 339 ASP A C 1
ATOM 2616 O O . ASP A 1 339 ? -9.807 -1.289 -4.963 1.00 85.56 339 ASP A O 1
ATOM 2620 N N . SER A 1 340 ? -11.412 -1.417 -3.417 1.00 86.69 340 SER A N 1
ATOM 2621 C CA . SER A 1 340 ? -11.176 -0.063 -2.908 1.00 86.69 340 SER A CA 1
ATOM 2622 C C . SER A 1 340 ? -9.783 0.115 -2.301 1.00 86.69 340 SER A C 1
ATOM 2624 O O . SER A 1 340 ? -9.224 1.197 -2.412 1.00 86.69 340 SER A O 1
ATOM 2626 N N . VAL A 1 341 ? -9.249 -0.923 -1.644 1.00 86.75 341 VAL A N 1
ATOM 2627 C CA . VAL A 1 341 ? -7.916 -0.918 -1.018 1.00 86.75 341 VAL A CA 1
ATOM 2628 C C . VAL A 1 341 ? -6.842 -1.152 -2.078 1.00 86.75 341 VAL A C 1
ATOM 2630 O O . VAL A 1 341 ? -5.821 -0.472 -2.073 1.00 86.75 341 VAL A O 1
ATOM 2633 N N . VAL A 1 342 ? -7.099 -2.056 -3.030 1.00 87.62 342 VAL A N 1
ATOM 2634 C CA . VAL A 1 342 ? -6.216 -2.274 -4.189 1.00 87.62 342 VAL A CA 1
ATOM 2635 C C . VAL A 1 342 ? -6.060 -0.979 -4.992 1.00 87.62 342 VAL A C 1
ATOM 2637 O O . VAL A 1 342 ? -4.940 -0.565 -5.281 1.00 87.62 342 VAL A O 1
ATOM 2640 N N . ALA A 1 343 ? -7.165 -0.279 -5.263 1.00 89.69 343 ALA A N 1
ATOM 2641 C CA . ALA A 1 343 ? -7.146 1.006 -5.954 1.00 89.69 343 ALA A CA 1
ATOM 2642 C C . ALA A 1 343 ? -6.377 2.090 -5.180 1.00 89.69 343 ALA A C 1
ATOM 2644 O O . ALA A 1 343 ? -5.780 2.968 -5.799 1.00 89.69 343 ALA A O 1
ATOM 2645 N N . SER A 1 344 ? -6.357 2.046 -3.843 1.00 93.00 344 SER A N 1
ATOM 2646 C CA . SER A 1 344 ? -5.548 2.976 -3.047 1.00 93.00 344 SER A CA 1
ATOM 2647 C C . SER A 1 344 ? -4.050 2.801 -3.285 1.00 93.00 344 SER A C 1
ATOM 2649 O O . SER A 1 344 ? -3.356 3.809 -3.327 1.00 93.00 344 SER A O 1
ATOM 2651 N N . VAL A 1 345 ? -3.560 1.573 -3.501 1.00 90.88 345 VAL A N 1
ATOM 2652 C CA . VAL A 1 345 ? -2.163 1.331 -3.917 1.00 90.88 345 VAL A CA 1
ATOM 2653 C C . VAL A 1 345 ? -1.938 1.839 -5.340 1.00 90.88 345 VAL A C 1
ATOM 2655 O O . VAL A 1 345 ? -1.004 2.596 -5.577 1.00 90.88 345 VAL A O 1
ATOM 2658 N N . GLU A 1 346 ? -2.833 1.496 -6.273 1.00 87.38 346 GLU A N 1
ATOM 2659 C CA . GLU A 1 346 ? -2.729 1.903 -7.686 1.00 87.38 346 GLU A CA 1
ATOM 2660 C C . GLU A 1 346 ? -2.701 3.430 -7.871 1.00 87.38 346 GLU A C 1
ATOM 2662 O O . GLU A 1 346 ? -2.135 3.932 -8.835 1.00 87.38 346 GLU A O 1
ATOM 2667 N N . HIS A 1 347 ? -3.350 4.193 -6.991 1.00 87.88 347 HIS A N 1
ATOM 2668 C CA . HIS A 1 347 ? -3.513 5.640 -7.149 1.00 87.88 347 HIS A CA 1
ATOM 2669 C C . HIS A 1 347 ? -2.733 6.485 -6.136 1.00 87.88 347 HIS A C 1
ATOM 2671 O O . HIS A 1 347 ? -2.761 7.714 -6.260 1.00 87.88 347 HIS A O 1
ATOM 2677 N N . ALA A 1 348 ? -2.029 5.881 -5.172 1.00 87.12 348 ALA A N 1
ATOM 2678 C CA . ALA A 1 348 ? -1.363 6.601 -4.080 1.00 87.12 348 ALA A CA 1
ATOM 2679 C C . ALA A 1 348 ? -0.449 7.740 -4.567 1.00 87.12 348 ALA A C 1
ATOM 2681 O O . ALA A 1 348 ? -0.374 8.782 -3.919 1.00 87.12 348 ALA A O 1
ATOM 2682 N N . GLU A 1 349 ? 0.176 7.575 -5.739 1.00 83.81 349 GLU A N 1
ATOM 2683 C CA . GLU A 1 349 ? 1.121 8.543 -6.319 1.00 83.81 349 GLU A CA 1
ATOM 2684 C C . GLU A 1 349 ? 0.655 9.185 -7.630 1.00 83.81 349 GLU A C 1
ATOM 2686 O O . GLU A 1 349 ? 1.401 9.905 -8.299 1.00 83.81 349 GLU A O 1
ATOM 2691 N N . ARG A 1 350 ? -0.607 8.969 -8.015 1.00 83.94 350 ARG A N 1
ATOM 2692 C CA . ARG A 1 350 ? -1.187 9.567 -9.225 1.00 83.94 350 ARG A CA 1
ATOM 2693 C C . ARG A 1 350 ? -1.624 11.008 -8.951 1.00 83.94 350 ARG A C 1
ATOM 2695 O O . ARG A 1 350 ? -2.810 11.317 -8.855 1.00 83.94 350 ARG A O 1
ATOM 2702 N N . PHE A 1 351 ? -0.646 11.906 -8.821 1.00 85.44 351 PHE A N 1
ATOM 2703 C CA . PHE A 1 351 ? -0.875 13.329 -8.523 1.00 85.44 351 PHE A CA 1
ATOM 2704 C C . PHE A 1 351 ? -1.269 14.171 -9.744 1.00 85.44 351 PHE A C 1
ATOM 2706 O O . PHE A 1 351 ? -1.651 15.332 -9.598 1.00 85.44 351 PHE A O 1
ATOM 2713 N N . THR A 1 352 ? -1.155 13.615 -10.948 1.00 77.50 352 THR A N 1
ATOM 2714 C CA . THR A 1 352 ? -1.425 14.288 -12.223 1.00 77.50 352 THR A CA 1
ATOM 2715 C C . THR A 1 352 ? -2.384 13.463 -13.081 1.00 77.50 352 THR A C 1
ATOM 2717 O O . THR A 1 352 ? -2.659 12.300 -12.791 1.00 77.50 352 THR A O 1
ATOM 2720 N N . GLY A 1 353 ? -2.901 14.076 -14.146 1.00 76.31 353 GLY A N 1
ATOM 2721 C CA . GLY A 1 353 ? -3.872 13.466 -15.052 1.00 76.31 353 GLY A CA 1
ATOM 2722 C C . GLY A 1 353 ? -5.267 14.060 -14.896 1.00 76.31 353 GLY A C 1
ATOM 2723 O O . GLY A 1 353 ? -5.451 15.073 -14.220 1.00 76.31 353 GLY A O 1
ATOM 2724 N N . ASP A 1 354 ? -6.235 13.427 -15.551 1.00 71.88 354 ASP A N 1
ATOM 2725 C CA . ASP A 1 354 ? -7.621 13.878 -15.546 1.00 71.88 354 ASP A CA 1
ATOM 2726 C C . ASP A 1 354 ? -8.428 13.221 -14.426 1.00 71.88 354 ASP A C 1
ATOM 2728 O O . ASP A 1 354 ? -8.229 12.063 -14.051 1.00 71.88 354 ASP A O 1
ATOM 2732 N N . PHE A 1 355 ? -9.387 13.984 -13.911 1.00 72.25 355 PHE A N 1
ATOM 2733 C CA . PHE A 1 355 ? -10.378 13.502 -12.965 1.00 72.25 355 PHE A CA 1
ATOM 2734 C C . PHE A 1 355 ? 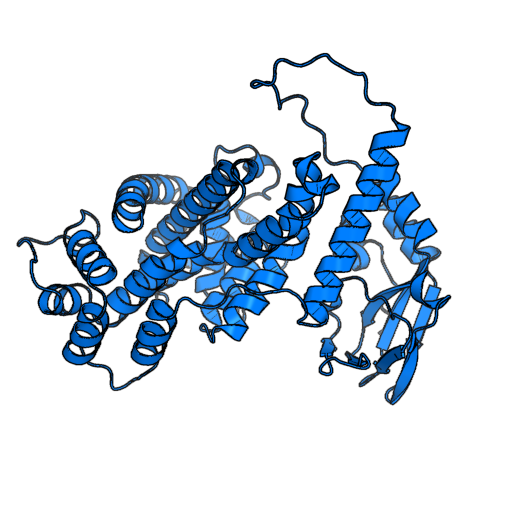-11.200 12.340 -13.550 1.00 72.25 355 PHE A C 1
ATOM 2736 O O . PHE A 1 355 ? -11.694 12.421 -14.674 1.00 72.25 355 PHE A O 1
ATOM 2743 N N . SER A 1 356 ? -11.408 11.285 -12.754 1.00 77.38 356 SER A N 1
ATOM 2744 C CA . SER A 1 356 ? -12.257 10.149 -13.120 1.00 77.38 356 SER A CA 1
ATOM 2745 C C . SER A 1 356 ? -13.142 9.716 -11.954 1.00 77.38 356 SER A C 1
ATOM 2747 O O . SER A 1 356 ? -12.662 9.412 -10.863 1.00 77.38 356 SER A O 1
ATOM 2749 N N . GLU A 1 357 ? -14.454 9.634 -12.192 1.00 80.19 357 GLU A N 1
ATOM 2750 C CA . GLU A 1 357 ? -15.409 9.134 -11.195 1.00 80.19 357 GLU A CA 1
ATOM 2751 C C . GLU A 1 357 ? -15.290 7.631 -10.937 1.00 80.19 357 GLU A C 1
ATOM 2753 O O . GLU A 1 357 ? -15.750 7.169 -9.891 1.00 80.19 357 GLU A O 1
ATOM 2758 N N . ALA A 1 358 ? -14.651 6.891 -11.850 1.00 82.62 358 ALA A N 1
ATOM 2759 C CA . ALA A 1 358 ? -14.437 5.452 -11.726 1.00 82.62 358 ALA A CA 1
ATOM 2760 C C . ALA A 1 358 ? -13.441 5.092 -10.611 1.00 82.62 358 ALA A C 1
ATOM 2762 O O . ALA A 1 358 ? -13.453 3.965 -10.124 1.00 82.62 358 ALA A O 1
ATOM 2763 N N . VAL A 1 359 ? -12.599 6.041 -10.188 1.00 84.19 359 VAL A N 1
ATOM 2764 C CA . VAL A 1 359 ? -11.670 5.842 -9.071 1.00 84.19 359 VAL A CA 1
ATOM 2765 C C . VAL A 1 359 ? -12.474 5.738 -7.766 1.00 84.19 359 VAL A C 1
ATOM 2767 O O . VAL A 1 359 ? -13.354 6.570 -7.529 1.00 84.19 359 VAL A O 1
ATOM 2770 N N . PRO A 1 360 ? -12.226 4.752 -6.890 1.00 90.62 360 PRO A N 1
ATOM 2771 C CA . PRO A 1 360 ? -12.868 4.698 -5.579 1.00 90.62 360 PRO A CA 1
ATOM 2772 C C . PRO A 1 360 ? -12.490 5.902 -4.707 1.00 90.62 360 PRO A C 1
ATOM 2774 O O . PRO A 1 360 ? -11.332 6.301 -4.660 1.00 90.62 360 PRO A O 1
ATOM 2777 N N . LEU A 1 361 ? -13.440 6.446 -3.937 1.00 93.44 361 LEU A N 1
ATOM 2778 C CA . LEU A 1 361 ? -13.163 7.576 -3.032 1.00 93.44 361 LEU A CA 1
ATOM 2779 C C . LEU A 1 361 ? -12.069 7.272 -2.002 1.00 93.44 361 LEU A C 1
ATOM 2781 O O . LEU A 1 361 ? -11.331 8.169 -1.611 1.00 93.44 361 LEU A O 1
ATOM 2785 N N . CYS A 1 362 ? -11.951 6.012 -1.578 1.00 94.19 362 CYS A N 1
ATOM 2786 C CA . CYS A 1 362 ? -10.893 5.575 -0.671 1.00 94.19 362 CYS A CA 1
ATOM 2787 C C . CYS A 1 362 ? -9.494 5.794 -1.272 1.00 94.19 362 CYS A C 1
ATOM 2789 O O . CYS A 1 362 ? -8.575 6.179 -0.554 1.00 94.19 362 CYS A O 1
ATOM 2791 N N . ALA A 1 363 ? -9.347 5.636 -2.589 1.00 94.44 363 ALA A N 1
ATOM 2792 C CA . ALA A 1 363 ? -8.094 5.885 -3.282 1.00 94.44 363 ALA A CA 1
ATOM 2793 C C . ALA A 1 363 ? -7.752 7.382 -3.303 1.00 94.44 363 ALA A C 1
ATOM 2795 O O . ALA A 1 363 ? -6.654 7.744 -2.899 1.00 94.44 363 ALA A O 1
ATOM 2796 N N . ASP A 1 364 ? -8.712 8.259 -3.629 1.00 94.44 364 ASP A N 1
ATOM 2797 C CA . ASP A 1 364 ? -8.496 9.717 -3.581 1.00 94.44 364 ASP A CA 1
ATOM 2798 C C . ASP A 1 364 ? -8.119 10.210 -2.177 1.00 94.44 364 ASP A C 1
ATOM 2800 O O . ASP A 1 364 ? -7.281 11.099 -2.022 1.00 94.44 364 ASP A O 1
ATOM 2804 N N . ILE A 1 365 ? -8.742 9.635 -1.142 1.00 96.00 365 ILE A N 1
ATOM 2805 C CA . ILE A 1 365 ? -8.427 9.945 0.256 1.00 96.00 365 ILE A CA 1
ATOM 2806 C C . ILE A 1 365 ? -6.969 9.589 0.566 1.00 96.00 365 ILE A C 1
ATOM 2808 O O . ILE A 1 365 ? -6.271 10.402 1.169 1.00 96.00 365 ILE A O 1
ATOM 2812 N N . VAL A 1 366 ? -6.503 8.413 0.134 1.00 96.94 366 VAL A N 1
ATOM 2813 C CA . VAL A 1 366 ? -5.115 7.972 0.336 1.00 96.94 366 VAL A CA 1
ATOM 2814 C C . VAL A 1 366 ? -4.137 8.822 -0.476 1.00 96.94 366 VAL A C 1
ATOM 2816 O O . VAL A 1 366 ? -3.138 9.269 0.080 1.00 96.94 366 VAL A O 1
ATOM 2819 N N . THR A 1 367 ? -4.440 9.148 -1.736 1.00 94.94 367 THR A N 1
ATOM 2820 C CA . THR A 1 367 ? -3.613 10.059 -2.546 1.00 94.94 367 THR A CA 1
ATOM 2821 C C . THR A 1 367 ? -3.478 11.428 -1.877 1.00 94.94 367 THR A C 1
ATOM 2823 O O . THR A 1 367 ? -2.385 11.987 -1.813 1.00 94.94 367 THR A O 1
ATOM 2826 N N . LEU A 1 368 ? -4.569 11.987 -1.341 1.00 94.81 368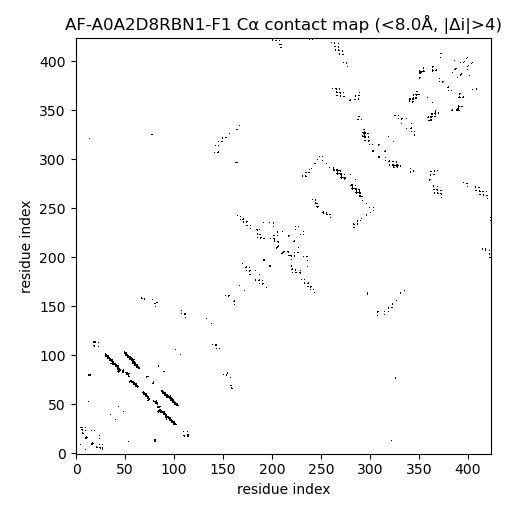 LEU A N 1
ATOM 2827 C CA . LEU A 1 368 ? -4.501 13.263 -0.629 1.00 94.81 368 LEU A CA 1
ATOM 2828 C C . LEU A 1 368 ? -3.754 13.148 0.708 1.00 94.81 368 LEU A C 1
ATOM 2830 O O . LEU A 1 368 ? -3.015 14.060 1.078 1.00 94.81 368 LEU A O 1
ATOM 2834 N N . ALA A 1 369 ? -3.918 12.038 1.426 1.00 96.06 369 ALA A N 1
ATOM 2835 C CA . ALA A 1 369 ? -3.149 11.760 2.632 1.00 96.06 369 ALA A CA 1
ATOM 2836 C C . ALA A 1 369 ? -1.640 11.709 2.338 1.00 96.06 369 ALA A C 1
ATOM 2838 O O . ALA A 1 369 ? -0.874 12.342 3.058 1.00 96.06 369 ALA A O 1
ATOM 2839 N N . GLN A 1 370 ? -1.228 11.067 1.241 1.00 94.75 370 GLN A N 1
ATOM 2840 C CA . GLN A 1 370 ? 0.163 11.041 0.770 1.00 94.75 370 GLN A CA 1
ATOM 2841 C C . GLN A 1 370 ? 0.693 12.453 0.496 1.00 94.75 370 GLN A C 1
ATOM 2843 O O . GLN A 1 370 ? 1.752 12.840 0.985 1.00 94.75 370 GLN A O 1
ATOM 2848 N N . VAL A 1 371 ? -0.085 13.267 -0.226 1.00 93.38 371 VAL A N 1
ATOM 2849 C CA . VAL A 1 371 ? 0.254 14.673 -0.502 1.00 93.38 371 VAL A CA 1
ATOM 2850 C C . VAL A 1 371 ? 0.469 15.453 0.793 1.00 93.38 371 VAL A C 1
ATOM 2852 O O . VAL A 1 371 ? 1.410 16.234 0.884 1.00 93.38 371 VAL A O 1
ATOM 2855 N N . HIS A 1 372 ? -0.392 15.256 1.794 1.00 94.06 372 HIS A N 1
ATOM 2856 C CA . HIS A 1 372 ? -0.257 15.911 3.092 1.00 94.06 372 HIS A CA 1
ATOM 2857 C C . HIS A 1 372 ? 0.949 15.407 3.895 1.00 94.06 372 HIS A C 1
ATOM 2859 O O . HIS A 1 372 ? 1.593 16.225 4.548 1.00 94.06 372 HIS A O 1
ATOM 2865 N N . ALA A 1 373 ? 1.276 14.113 3.823 1.00 92.94 373 ALA A N 1
ATOM 2866 C CA . ALA A 1 373 ? 2.450 13.533 4.479 1.00 92.94 373 ALA A CA 1
ATOM 2867 C C . ALA A 1 373 ? 3.764 14.125 3.939 1.00 92.94 373 ALA A C 1
ATOM 2869 O O . ALA A 1 373 ? 4.709 14.336 4.690 1.00 92.94 373 ALA A O 1
ATOM 2870 N N . PHE A 1 374 ? 3.804 14.485 2.653 1.00 90.88 374 PHE A N 1
ATOM 2871 C CA . PHE A 1 374 ? 4.969 15.141 2.051 1.00 90.88 374 PHE A CA 1
ATOM 2872 C C . PHE A 1 374 ? 5.092 16.635 2.386 1.00 90.88 374 PHE A C 1
ATOM 2874 O O . PHE A 1 374 ? 6.105 17.256 2.072 1.00 90.88 374 PHE A O 1
ATOM 2881 N N . ILE A 1 375 ? 4.094 17.270 3.011 1.00 89.06 375 ILE A N 1
ATOM 2882 C CA . ILE A 1 375 ? 4.195 18.698 3.348 1.00 89.06 375 ILE A CA 1
ATOM 2883 C C . ILE A 1 375 ? 5.241 18.904 4.449 1.00 89.06 375 ILE A C 1
ATOM 2885 O O . ILE A 1 375 ? 5.099 18.435 5.578 1.00 89.06 375 ILE A O 1
ATOM 2889 N N . GLY A 1 376 ? 6.263 19.701 4.138 1.00 83.44 376 GLY A N 1
ATOM 2890 C CA . GLY A 1 376 ? 7.391 19.973 5.025 1.00 83.44 376 GLY A CA 1
ATOM 2891 C C . GLY A 1 376 ? 8.547 18.981 4.891 1.00 83.44 376 GLY A C 1
ATOM 2892 O O . GLY A 1 376 ? 9.515 19.105 5.642 1.00 83.44 376 GLY A O 1
ATOM 2893 N N . THR A 1 377 ? 8.479 18.039 3.947 1.00 85.88 377 THR A N 1
ATOM 2894 C CA . THR A 1 377 ? 9.563 17.104 3.625 1.00 85.88 377 THR A CA 1
ATOM 2895 C C . THR A 1 377 ? 10.214 17.465 2.276 1.00 85.88 377 THR A C 1
ATOM 2897 O O . THR A 1 377 ? 9.661 18.272 1.518 1.00 85.88 377 THR A O 1
ATOM 2900 N N . PRO A 1 378 ? 11.401 16.920 1.939 1.00 79.94 378 PRO A N 1
ATOM 2901 C CA . PRO A 1 378 ? 12.026 17.132 0.628 1.00 79.94 378 PRO A CA 1
ATOM 2902 C C . PRO A 1 378 ? 11.133 16.726 -0.558 1.00 79.94 378 PRO A C 1
ATOM 2904 O O . PRO A 1 378 ? 11.179 17.358 -1.615 1.00 79.94 378 PRO A O 1
ATOM 2907 N N . GLU A 1 379 ? 10.283 15.716 -0.369 1.00 81.00 379 GLU A N 1
ATOM 2908 C CA . GLU A 1 379 ? 9.339 15.193 -1.360 1.00 81.00 379 GLU A CA 1
ATOM 2909 C C . GLU A 1 379 ? 8.272 16.227 -1.754 1.00 81.00 379 GLU A C 1
ATOM 2911 O O . GLU A 1 379 ? 7.737 16.162 -2.858 1.00 81.00 379 GLU A O 1
ATOM 2916 N N . GLN A 1 380 ? 8.020 17.258 -0.935 1.00 84.88 380 GLN A N 1
ATOM 2917 C CA . GLN A 1 380 ? 7.113 18.351 -1.298 1.00 84.88 380 GLN A CA 1
ATOM 2918 C C . GLN A 1 380 ? 7.490 19.019 -2.630 1.00 84.88 380 GLN A C 1
ATOM 2920 O O . GLN A 1 380 ? 6.619 19.512 -3.348 1.00 84.88 380 GLN A O 1
ATOM 2925 N N . ALA A 1 381 ? 8.784 19.059 -2.963 1.00 75.44 381 ALA A N 1
ATOM 2926 C CA . ALA A 1 381 ? 9.284 19.732 -4.158 1.00 75.44 381 ALA A CA 1
ATOM 2927 C C . ALA A 1 381 ? 8.850 19.056 -5.471 1.00 75.44 381 ALA A C 1
ATOM 2929 O O . ALA A 1 381 ? 8.829 19.719 -6.510 1.00 75.44 381 ALA A O 1
ATOM 2930 N N . SER A 1 382 ? 8.512 17.762 -5.441 1.00 76.19 382 SER A N 1
ATOM 2931 C CA . SER A 1 382 ? 8.050 17.017 -6.619 1.00 76.19 382 SER A CA 1
ATOM 2932 C C . SER A 1 382 ? 6.534 17.105 -6.826 1.00 76.19 382 SER A C 1
ATOM 2934 O O . SER A 1 382 ? 6.038 16.738 -7.894 1.00 76.19 382 SER A O 1
ATOM 2936 N N . LEU A 1 383 ? 5.791 17.619 -5.840 1.00 81.56 383 LEU A N 1
ATOM 2937 C CA . LEU A 1 383 ? 4.340 17.691 -5.903 1.00 81.56 383 LEU A CA 1
ATOM 2938 C C . LEU A 1 383 ? 3.853 18.820 -6.824 1.00 81.56 383 LEU A C 1
ATOM 2940 O O . LEU A 1 383 ? 4.331 19.958 -6.745 1.00 81.56 383 LEU A O 1
ATOM 2944 N N . PRO A 1 384 ? 2.837 18.561 -7.669 1.00 85.56 384 PRO A N 1
ATOM 2945 C CA . PRO A 1 384 ? 2.154 19.632 -8.374 1.00 85.56 384 PRO A CA 1
ATOM 2946 C C . PRO A 1 384 ? 1.379 20.521 -7.382 1.00 85.56 384 PRO A C 1
ATOM 2948 O O . PRO A 1 384 ? 1.055 20.099 -6.269 1.00 85.56 384 PRO A O 1
ATOM 2951 N N . PRO A 1 385 ? 1.009 21.752 -7.785 1.00 85.69 385 PRO A N 1
ATOM 2952 C CA . PRO A 1 385 ? 0.099 22.582 -7.005 1.00 85.69 385 PRO A CA 1
ATOM 2953 C C . PRO A 1 385 ? -1.161 21.803 -6.611 1.00 85.69 385 PRO A C 1
ATOM 2955 O O . PRO A 1 385 ? -1.775 21.158 -7.457 1.00 85.69 385 PRO A O 1
ATOM 2958 N N . MET A 1 386 ? -1.573 21.897 -5.346 1.00 84.88 386 MET A N 1
ATOM 2959 C CA . MET A 1 386 ? -2.651 21.077 -4.773 1.00 84.88 386 MET A CA 1
ATOM 2960 C C . MET A 1 386 ? -3.970 21.160 -5.565 1.00 84.88 386 MET A C 1
ATOM 2962 O O . MET A 1 386 ? -4.657 20.164 -5.750 1.00 84.88 386 MET A O 1
ATOM 2966 N N . ASN A 1 387 ? -4.286 22.324 -6.138 1.00 84.25 387 ASN A N 1
ATOM 2967 C CA . ASN A 1 387 ? -5.466 22.520 -6.988 1.00 84.25 387 ASN A CA 1
ATOM 2968 C C . ASN A 1 387 ? -5.402 21.819 -8.362 1.00 84.25 387 ASN A C 1
ATOM 2970 O O . ASN A 1 387 ? -6.401 21.818 -9.082 1.00 84.25 387 ASN A O 1
ATOM 2974 N N . ARG A 1 388 ? -4.252 21.259 -8.749 1.00 86.50 388 ARG A N 1
ATOM 2975 C CA . ARG A 1 388 ? -4.061 20.448 -9.962 1.00 86.50 388 ARG A CA 1
ATOM 2976 C C . ARG A 1 388 ? -4.104 18.946 -9.691 1.00 86.50 388 ARG A C 1
ATOM 2978 O O . ARG A 1 388 ? -4.063 18.183 -10.646 1.00 86.50 388 ARG A O 1
ATOM 2985 N N . ILE A 1 389 ? -4.191 18.534 -8.428 1.00 89.31 389 ILE A N 1
ATOM 2986 C CA . ILE A 1 389 ? -4.249 17.123 -8.052 1.00 89.31 389 ILE A CA 1
ATOM 2987 C C . ILE A 1 389 ? -5.694 16.630 -8.222 1.00 89.31 389 ILE A C 1
ATOM 2989 O O . ILE A 1 389 ? -6.587 17.190 -7.576 1.00 89.31 389 ILE A O 1
ATOM 2993 N N . PRO A 1 390 ? -5.964 15.593 -9.042 1.00 89.19 390 PRO A N 1
ATOM 2994 C CA . PRO A 1 390 ? -7.330 15.125 -9.309 1.00 89.19 390 PRO A CA 1
ATOM 2995 C C . PRO A 1 390 ? -8.096 14.720 -8.045 1.00 89.19 390 PRO A C 1
ATOM 2997 O O . PRO A 1 390 ? -9.244 15.129 -7.852 1.00 89.19 390 PRO A O 1
ATOM 3000 N N . ALA A 1 391 ? -7.430 13.993 -7.142 1.00 90.38 391 ALA A N 1
ATOM 3001 C CA . ALA A 1 391 ? -7.990 13.599 -5.852 1.00 90.38 391 ALA A CA 1
ATOM 3002 C C . ALA A 1 391 ? -8.432 14.820 -5.031 1.00 90.38 391 ALA A C 1
ATOM 3004 O O . ALA A 1 391 ? -9.542 14.864 -4.502 1.00 90.38 391 ALA A O 1
ATOM 3005 N N . PHE A 1 392 ? -7.602 15.865 -4.996 1.00 90.50 392 PHE A N 1
ATOM 3006 C CA . PHE A 1 392 ? -7.921 17.100 -4.289 1.00 90.50 392 PHE A CA 1
ATOM 3007 C C . PHE A 1 392 ? -9.127 17.824 -4.902 1.00 90.50 392 PHE A C 1
ATOM 3009 O O . PHE A 1 392 ? -10.036 18.238 -4.184 1.00 90.50 392 PHE A O 1
ATOM 3016 N N . GLN A 1 393 ? -9.176 17.935 -6.233 1.00 89.38 393 GLN A N 1
ATOM 3017 C CA . GLN A 1 393 ? -10.304 18.550 -6.940 1.00 89.38 393 GLN A CA 1
ATOM 3018 C C . GLN A 1 393 ? -11.623 17.832 -6.640 1.00 89.38 393 GLN A C 1
ATOM 3020 O O . GLN A 1 393 ? -12.640 18.485 -6.400 1.00 89.38 393 GLN A O 1
ATOM 3025 N N . ARG A 1 394 ? -11.608 16.494 -6.601 1.00 89.88 394 ARG A N 1
ATOM 3026 C CA . ARG A 1 394 ? -12.792 15.710 -6.241 1.00 89.88 394 ARG A CA 1
ATOM 3027 C C . ARG A 1 394 ? -13.187 15.924 -4.788 1.00 89.88 394 ARG A C 1
ATOM 3029 O O . ARG A 1 394 ? -14.369 16.106 -4.500 1.00 89.88 394 ARG A O 1
ATOM 3036 N N . LEU A 1 395 ? -12.219 15.876 -3.877 1.00 91.50 395 LEU A N 1
ATOM 3037 C CA . LEU A 1 395 ? -12.459 15.956 -2.438 1.00 91.50 395 LEU A CA 1
ATOM 3038 C C . LEU A 1 395 ? -12.864 17.363 -1.973 1.00 91.50 395 LEU A C 1
ATOM 3040 O O . LEU A 1 395 ? -13.524 17.491 -0.941 1.00 91.50 395 LEU A O 1
ATOM 3044 N N . ALA A 1 396 ? -12.602 18.404 -2.769 1.00 89.44 396 ALA A N 1
ATOM 3045 C CA . ALA A 1 396 ? -13.048 19.772 -2.498 1.00 89.44 396 ALA A CA 1
ATOM 3046 C C . ALA A 1 396 ? -14.570 19.897 -2.289 1.00 89.44 396 ALA A C 1
ATOM 3048 O O . ALA A 1 396 ? -15.016 20.741 -1.512 1.00 89.44 396 ALA A O 1
ATOM 3049 N N . ARG A 1 397 ? -15.380 19.016 -2.901 1.00 90.06 397 ARG A N 1
ATOM 3050 C CA . ARG A 1 397 ? -16.843 18.976 -2.691 1.00 90.06 397 ARG A CA 1
ATOM 3051 C C . ARG A 1 397 ? -17.261 18.604 -1.264 1.00 90.06 397 ARG A C 1
ATOM 3053 O O . ARG A 1 397 ? -18.411 18.818 -0.896 1.00 90.06 397 ARG A O 1
ATOM 3060 N N . PHE A 1 398 ? -16.339 18.057 -0.474 1.00 91.00 398 PHE A N 1
ATOM 3061 C CA . PHE A 1 398 ? -16.524 17.707 0.935 1.00 91.00 398 PHE A CA 1
ATOM 3062 C C . PHE A 1 398 ? -15.879 18.739 1.877 1.00 91.00 398 PHE A C 1
ATOM 3064 O O . PHE A 1 398 ? -15.507 18.414 3.000 1.00 91.00 398 PHE A O 1
ATOM 3071 N N . ASN A 1 399 ? -15.721 19.986 1.416 1.00 87.25 399 ASN A N 1
ATOM 3072 C CA . ASN A 1 399 ? -15.048 21.078 2.131 1.00 87.25 399 ASN A CA 1
ATOM 3073 C C . ASN A 1 399 ? -13.568 20.806 2.459 1.00 87.25 399 ASN A C 1
ATOM 3075 O O . ASN A 1 399 ? -12.997 21.453 3.334 1.00 87.25 399 ASN A O 1
ATOM 3079 N N . ILE A 1 400 ? -12.918 19.887 1.742 1.00 89.62 400 ILE A N 1
ATOM 3080 C CA . ILE A 1 400 ? -11.474 19.669 1.856 1.00 89.62 400 ILE A CA 1
ATOM 3081 C C . ILE A 1 400 ? -10.775 20.701 0.965 1.00 89.62 400 ILE A C 1
ATOM 3083 O O . ILE A 1 400 ? -10.630 20.523 -0.241 1.00 89.62 400 ILE A O 1
ATOM 3087 N N . THR A 1 401 ? -10.417 21.836 1.562 1.00 86.31 401 THR A N 1
ATOM 3088 C CA . THR A 1 401 ? -9.778 22.976 0.884 1.00 86.31 401 THR A CA 1
ATOM 3089 C C . THR A 1 401 ? -8.329 23.143 1.352 1.00 86.31 401 THR A C 1
ATOM 3091 O O . THR A 1 401 ? -7.972 22.595 2.395 1.00 86.31 401 THR A O 1
ATOM 3094 N N . PRO A 1 402 ? -7.484 23.941 0.665 1.00 82.38 402 PRO A N 1
ATOM 3095 C CA . PRO A 1 402 ? -6.090 24.103 1.084 1.00 82.38 402 PRO A CA 1
ATOM 3096 C C . PRO A 1 402 ? -5.961 24.744 2.474 1.00 82.38 402 PRO A C 1
ATOM 3098 O O . PRO A 1 402 ? -4.974 24.532 3.169 1.00 82.38 402 PRO A O 1
ATOM 3101 N N . GLN A 1 403 ? -6.967 25.522 2.890 1.00 81.88 403 GLN A N 1
ATOM 3102 C CA . GLN A 1 403 ? -7.041 26.106 4.232 1.00 81.88 403 GLN A CA 1
ATOM 3103 C C . GLN A 1 403 ? -7.304 25.034 5.300 1.00 81.88 403 GLN A C 1
ATOM 3105 O O . GLN A 1 403 ? -6.749 25.106 6.392 1.00 81.88 403 GLN A O 1
ATOM 3110 N N . GLU A 1 404 ? -8.100 24.014 4.969 1.00 87.69 404 GLU A N 1
ATOM 3111 C CA . GLU A 1 404 ? -8.404 22.892 5.863 1.00 87.69 404 GLU A CA 1
ATOM 3112 C C . GLU A 1 404 ? -7.274 21.860 5.945 1.00 87.69 404 GLU A C 1
ATOM 3114 O O . GLU A 1 404 ? -7.185 21.143 6.939 1.00 87.69 404 GLU A O 1
ATOM 3119 N N . SER A 1 405 ? -6.388 21.792 4.947 1.00 87.38 405 SER A N 1
ATOM 3120 C CA . SER A 1 405 ? -5.256 20.857 4.937 1.00 87.38 405 SER A CA 1
ATOM 3121 C C . SER A 1 405 ? -4.375 20.973 6.183 1.00 87.38 405 SER A C 1
ATOM 3123 O O . SER A 1 405 ? -3.991 19.952 6.745 1.00 87.38 405 SER A O 1
ATOM 3125 N N . LEU A 1 406 ? -4.103 22.191 6.667 1.00 87.44 406 LEU A N 1
ATOM 3126 C CA . LEU A 1 406 ? -3.306 22.393 7.886 1.00 87.44 406 LEU A CA 1
ATOM 3127 C C . LEU A 1 406 ? -3.993 21.808 9.125 1.00 87.44 406 LEU A C 1
ATOM 3129 O O . LEU A 1 406 ? -3.361 21.093 9.895 1.00 87.44 406 LEU A O 1
ATOM 3133 N N . ASN A 1 407 ? -5.298 22.047 9.272 1.00 90.25 407 ASN A N 1
ATOM 3134 C CA . ASN A 1 407 ? -6.102 21.495 10.363 1.00 90.25 407 ASN A CA 1
ATOM 3135 C C . ASN A 1 407 ? -6.132 19.955 10.313 1.00 90.25 407 ASN A C 1
ATOM 3137 O O . ASN A 1 407 ? -5.948 19.291 11.328 1.00 90.25 407 ASN A O 1
ATOM 3141 N N . ILE A 1 408 ? -6.294 19.375 9.117 1.00 91.69 408 ILE A N 1
ATOM 3142 C CA . ILE A 1 408 ? -6.234 17.919 8.907 1.00 91.69 408 ILE A CA 1
ATOM 3143 C C . ILE A 1 408 ? -4.877 17.357 9.353 1.00 91.69 408 ILE A C 1
ATOM 3145 O O . ILE A 1 408 ? -4.841 16.349 10.056 1.00 91.69 408 ILE A O 1
ATOM 3149 N N . ILE A 1 409 ? -3.773 18.012 8.985 1.00 90.62 409 ILE A N 1
ATOM 3150 C CA . ILE A 1 409 ? -2.417 17.586 9.359 1.00 90.62 409 ILE A CA 1
ATOM 3151 C C . ILE A 1 409 ? -2.208 17.673 10.873 1.00 90.62 409 ILE A C 1
ATOM 3153 O O . ILE A 1 409 ? -1.650 16.752 11.467 1.00 90.62 409 ILE A O 1
ATOM 3157 N N . GLU A 1 410 ? -2.665 18.745 11.520 1.00 89.31 410 GLU A N 1
ATOM 3158 C CA . GLU A 1 410 ? -2.559 18.904 12.975 1.00 89.31 410 GLU A CA 1
ATOM 3159 C C . GLU A 1 410 ? -3.358 17.835 13.731 1.00 89.31 410 GLU A C 1
ATOM 3161 O O . GLU A 1 410 ? -2.830 17.206 14.653 1.00 89.31 410 GLU A O 1
ATOM 3166 N N . LEU A 1 411 ? -4.600 17.578 13.307 1.00 88.19 411 LEU A N 1
ATOM 3167 C CA . LEU A 1 411 ? -5.439 16.517 13.869 1.00 88.19 411 LEU A CA 1
ATOM 3168 C C . LEU A 1 411 ? -4.804 15.138 13.675 1.00 88.19 411 LEU A C 1
ATOM 3170 O O . LEU A 1 411 ? -4.734 14.359 14.627 1.00 88.19 411 LEU A O 1
ATOM 3174 N N . ALA A 1 412 ? -4.298 14.849 12.475 1.00 88.56 412 ALA A N 1
ATOM 3175 C CA . ALA A 1 412 ? -3.643 13.581 12.188 1.00 88.56 412 ALA A CA 1
ATOM 3176 C C . ALA A 1 412 ? -2.381 13.399 13.036 1.00 88.56 412 ALA A C 1
ATOM 3178 O O . ALA A 1 412 ? -2.237 12.368 13.680 1.00 88.56 412 ALA A O 1
ATOM 3179 N N . ARG A 1 413 ? -1.518 14.416 13.156 1.00 86.44 413 ARG A N 1
ATOM 3180 C CA . ARG A 1 413 ? -0.320 14.354 14.016 1.00 86.44 413 ARG A CA 1
ATOM 3181 C C . ARG A 1 413 ? -0.652 14.053 15.476 1.00 86.44 413 ARG A C 1
ATOM 3183 O O . ARG A 1 413 ? 0.065 13.280 16.109 1.00 86.44 413 ARG A O 1
ATOM 3190 N N . ALA A 1 414 ? -1.739 14.619 16.004 1.00 84.25 414 ALA A N 1
ATOM 3191 C CA . ALA A 1 414 ? -2.199 14.321 17.360 1.00 84.25 414 ALA A CA 1
ATOM 3192 C C . ALA A 1 414 ? -2.643 12.853 17.527 1.00 84.25 414 ALA A C 1
ATOM 3194 O O . ALA A 1 414 ? -2.491 12.282 18.607 1.00 84.25 414 ALA A O 1
ATOM 3195 N N . GLN A 1 415 ? -3.166 12.235 16.464 1.00 83.12 415 GLN A N 1
ATOM 3196 C CA . GLN A 1 415 ? -3.605 10.839 16.451 1.00 83.12 415 GLN A CA 1
ATOM 3197 C C . GLN A 1 415 ? -2.474 9.851 16.102 1.00 83.12 415 GLN A C 1
ATOM 3199 O O . GLN A 1 415 ? -2.487 8.729 16.609 1.00 83.12 415 GLN A O 1
ATOM 3204 N N . SER A 1 416 ? -1.464 10.249 15.318 1.00 81.25 416 SER A N 1
ATOM 3205 C CA . SER A 1 416 ? -0.398 9.359 14.826 1.00 81.25 416 SER A CA 1
ATOM 3206 C C . SER A 1 416 ? 0.394 8.701 15.953 1.00 81.25 416 SER A C 1
ATOM 3208 O O . SER A 1 416 ? 0.704 7.518 15.864 1.00 81.25 416 SER A O 1
ATOM 3210 N N . ALA A 1 417 ? 0.678 9.428 17.042 1.00 79.06 417 ALA A N 1
ATOM 3211 C CA . ALA A 1 417 ? 1.354 8.859 18.212 1.00 79.06 417 ALA A CA 1
ATOM 3212 C C . ALA A 1 417 ? 0.526 7.736 18.853 1.00 79.06 417 ALA A C 1
ATOM 3214 O O . ALA A 1 417 ? 1.054 6.685 19.198 1.00 79.06 417 ALA A O 1
ATOM 3215 N N . THR A 1 418 ? -0.793 7.932 18.934 1.00 78.06 418 THR A N 1
ATOM 3216 C CA . THR A 1 418 ? -1.712 6.914 19.450 1.00 78.06 418 THR A CA 1
ATOM 3217 C C . THR A 1 418 ? -1.748 5.689 18.539 1.00 78.06 418 THR A C 1
ATOM 3219 O O . THR A 1 418 ? -1.662 4.565 19.023 1.00 78.06 418 THR A O 1
ATOM 3222 N N . VAL A 1 419 ? -1.852 5.886 17.221 1.00 76.06 419 VAL A N 1
ATOM 3223 C CA . VAL A 1 419 ? -1.840 4.775 16.257 1.00 76.06 419 VAL A CA 1
ATOM 3224 C C . VAL A 1 419 ? -0.515 4.020 16.338 1.00 76.06 419 VAL A C 1
ATOM 3226 O O . VAL A 1 419 ? -0.526 2.793 16.392 1.00 76.06 419 VAL A O 1
ATOM 3229 N N . PHE A 1 420 ? 0.614 4.724 16.428 1.00 77.69 420 PHE A N 1
ATOM 3230 C CA . PHE A 1 420 ? 1.936 4.120 16.582 1.00 77.69 420 PHE A CA 1
ATOM 3231 C C . PHE A 1 420 ? 2.048 3.270 17.853 1.00 77.69 420 PHE A C 1
ATOM 3233 O O . PHE A 1 420 ? 2.466 2.120 17.772 1.00 77.69 420 PHE A O 1
ATOM 3240 N N . GLU A 1 421 ? 1.618 3.784 19.009 1.00 77.38 421 GLU A N 1
ATOM 3241 C CA . GLU A 1 421 ? 1.619 3.038 20.279 1.00 77.38 421 GLU A CA 1
ATOM 3242 C C . GLU A 1 421 ? 0.720 1.798 20.241 1.00 77.38 421 GLU A C 1
ATOM 3244 O O . GLU A 1 421 ? 1.029 0.776 20.845 1.00 77.38 421 GLU A O 1
ATOM 3249 N N . VAL A 1 422 ? -0.413 1.891 19.545 1.00 73.56 422 VAL A N 1
ATOM 3250 C CA . VAL A 1 422 ? -1.401 0.811 19.447 1.00 73.56 422 VAL A CA 1
ATOM 3251 C C . VAL A 1 422 ? -0.950 -0.303 18.497 1.00 73.56 422 VAL A C 1
ATOM 3253 O O . VAL A 1 422 ? -1.362 -1.455 18.646 1.00 73.56 422 VAL A O 1
ATOM 3256 N N . THR A 1 423 ? -0.132 0.037 17.505 1.00 68.38 423 THR A N 1
ATOM 3257 C CA . THR A 1 423 ? 0.262 -0.876 16.427 1.00 68.38 423 THR A CA 1
ATOM 3258 C C . THR A 1 423 ? 1.672 -1.439 16.576 1.00 68.38 423 THR A C 1
ATOM 3260 O O . THR A 1 423 ? 1.893 -2.572 16.134 1.00 68.38 423 THR A O 1
ATOM 3263 N N . GLY A 1 424 ? 2.588 -0.697 17.211 1.00 61.00 424 GLY A N 1
ATOM 3264 C CA . GLY A 1 424 ? 3.906 -1.170 17.654 1.00 61.00 424 GLY A CA 1
ATOM 3265 C C . GLY A 1 424 ? 3.793 -2.361 18.592 1.00 61.00 424 GLY A C 1
ATOM 3266 O O . GLY A 1 424 ? 4.553 -3.328 18.367 1.00 61.00 424 GLY A O 1
#

Foldseek 3Di:
DPPQQALVLQCLAPPSVQFDNVLSRVLSVPWDKDKDAAFDKDAADPVQQQKWKAWQAAKKWKDAPPFDIFIDGHPDSLRSYTDGHHHRMMIGGNHTTMITIDGNVRVLVSQLVGPDDPPPPPPPDDDPDDDDPDDSVVVSVLSSVLSVVLNVVSVCLSRVVQPADDQPPLLLQLVVLLPDPPRDLVNNLVSCVVDPVSLVLLLLLCCFPVNNDPDRDDGSSVSCVRCDSNLSSLLSNLLSLLVLLDAPDPLCNVVSVVLQLQLLQLLLLLLLLVVLPPPAHSSNLSSLSNLLQVQLSSLSRVLVVPPSCSVDVVSSVVSSVSGRLSSSLVNCVVSVHDPLSNLLNNQLCVQADDADPPRRLSNLSSVVSSQLSCVPHPCVVVHDDLCRGNSSVVSVVSVSDPVCSVVSSVSSVVCSVRSVVSND

pLDDT: mean 75.83, std 15.9, range [27.05, 96.94]